Protein AF-A0A2A4FKV6-F1 (afdb_monomer_lite)

Radius of gyration: 25.45 Å; chains: 1; bounding box: 69×68×76 Å

Secondary structure (DSSP, 8-state):
-PPPPHHHHHHHHHHHHHHHHHHHHHHHHHHHHH--S-HHHHHHHHHHHHHHHHHHHHSHHHHHHHHHHHHHHH---HHHHHHHHHHHHHTT-HHHHHHHHHHHHHHT--THHHHHHHHHHHHH-SSSSPP----S-HHHHHHHHHHH--SHHHHHHHHHTS-TTS-HHHHHHHHHHHHHHT-GGGHHHHHHHTT-SSHHHHHHHHHHHHHH-HHHHHHHHHHS-TTT---HHHHHHHHHHS-TTTHHHHHHHHHHTT-HHHHHHHHHHT--TTHHHHHHHHTTSTTTHHHHHHHHHHHHTSPPTT-----TTTTTTTS-PPS----------S--S-S-----HHHHHHHHTTSHHHHHHHHHHHHHHSS-----TTSHHHHHHHHHH---------

Foldseek 3Di:
DDDDDPLRVLLVQLLVLLVVLLVLVVVLVVCVVLVPDFPVVNVVSVVSNLVSLLSCLVVLVSNVVSLVVCCVVVNDDLSSLLSLLLSCQQALPPVSLVVSLVSVVVVPDDLVSLLSSLLSSCSNHPDNDGRPDDDVDPLSVLLSLLSNDDALVSLQVSLVVDDLPDPLSNLLSNLQSCLVSLVLVCLVSLVVQCPDPDLSSVLSSLSSCCSNPLVVSLVVVVVDDVVSCPDCVSLLSSLCSDDLVCLVVVLVVCVVVVNNLSSLLSLQSNLRLVSLVVLVVQCPVPVCVVLSVLSNLLNLLDDDPPRDRPDVVVVCVVPDDDDDDDDDDDDDDPDDPDDPDDCDPVNSSVCNVSSSSSSVLSVLVCVCVVPVPDRPCPSPSNVVVVSVVDDPPDPPDD

Sequence (398 aa):
MGALSDADFDRGFCEEHLDELQYLVRMRERSMRVSDLVLAEFVRLDKRILGHLRGLTLRPGIAWRCLTERIERDGLSDELLFAAGVMALAGSDAERQVVFFSWFGASGSPRRLIRNVGRWVPYCRASGAAPDVEPADRALACVLRLSMIQTADEADALVASIPTHSPNDVLIAVANTIGEYGLERFKADMDDLADHADPEVKRAALGALLRLTPAAATERIWGLGWEDIQDHQVLFRAAVALHRAVVPEWVKRLEMGGKGSEALLFAAFSGVPSMSGYLREKMADASLSPVATLCHMAVAGQRTEGGTRVSVRDARADATDPPGFPSGKGTRAHEHVLDGGQLTPERALLILRDGFQLQRVIASYWLGHVLGHGVDIDMPAFAQIRALKRGPARRLTG

Structure (mmCIF, N/CA/C/O backbone):
data_AF-A0A2A4FKV6-F1
#
_entry.id   AF-A0A2A4FKV6-F1
#
loop_
_atom_site.group_PDB
_atom_site.id
_atom_site.type_symbol
_atom_site.label_atom_id
_atom_site.label_alt_id
_atom_site.label_comp_id
_atom_site.label_asym_id
_atom_site.label_entity_id
_atom_site.label_seq_id
_atom_site.pdbx_PDB_ins_code
_atom_site.Cartn_x
_atom_site.Cartn_y
_atom_site.Cartn_z
_atom_site.occupancy
_atom_site.B_iso_or_equiv
_atom_site.auth_seq_id
_atom_site.auth_comp_id
_atom_site.auth_asym_id
_atom_site.auth_atom_id
_atom_site.pdbx_PDB_model_num
ATOM 1 N N . MET A 1 1 ? 1.003 7.357 -47.015 1.00 55.25 1 MET A N 1
ATOM 2 C CA . MET A 1 1 ? 1.434 7.087 -45.628 1.00 55.25 1 MET A CA 1
ATOM 3 C C . MET A 1 1 ? 2.452 5.967 -45.707 1.00 55.25 1 MET A C 1
ATOM 5 O O . MET A 1 1 ? 2.083 4.897 -46.170 1.00 55.25 1 MET A O 1
ATOM 9 N N . GLY A 1 2 ? 3.728 6.235 -45.415 1.00 70.56 2 GLY A N 1
ATOM 10 C CA . GLY A 1 2 ? 4.729 5.166 -45.335 1.00 70.56 2 GLY A CA 1
ATOM 11 C C . GLY A 1 2 ? 4.419 4.283 -44.128 1.00 70.56 2 GLY A C 1
ATOM 12 O O . GLY A 1 2 ? 4.006 4.813 -43.098 1.00 70.56 2 GLY A O 1
ATOM 13 N N . ALA A 1 3 ? 4.543 2.963 -44.267 1.00 74.38 3 ALA A N 1
ATOM 14 C CA . ALA A 1 3 ? 4.433 2.063 -43.125 1.00 74.38 3 ALA A CA 1
ATOM 15 C C . ALA A 1 3 ? 5.535 2.419 -42.115 1.00 74.38 3 ALA A C 1
ATOM 17 O O . ALA A 1 3 ? 6.694 2.566 -42.507 1.00 74.38 3 ALA A O 1
ATOM 18 N N . LEU A 1 4 ? 5.164 2.608 -40.847 1.00 78.31 4 LEU A N 1
ATOM 19 C CA . LEU A 1 4 ? 6.135 2.730 -39.758 1.00 78.31 4 LEU A CA 1
ATOM 20 C C . LEU A 1 4 ? 6.977 1.453 -39.717 1.00 78.31 4 LEU A C 1
ATOM 22 O O . LEU A 1 4 ? 6.439 0.364 -39.925 1.00 78.31 4 LEU A O 1
ATOM 26 N N . SER A 1 5 ? 8.282 1.584 -39.473 1.00 89.75 5 SER A N 1
ATOM 27 C CA . SER A 1 5 ? 9.105 0.402 -39.236 1.00 89.75 5 SER A CA 1
ATOM 28 C C . SER A 1 5 ? 8.678 -0.264 -37.924 1.00 89.75 5 SER A C 1
ATOM 30 O O . SER A 1 5 ? 8.228 0.418 -36.999 1.00 89.75 5 SER A O 1
ATOM 32 N N . ASP A 1 6 ? 8.841 -1.584 -37.814 1.00 88.62 6 ASP A N 1
ATOM 33 C CA . ASP A 1 6 ? 8.521 -2.318 -36.580 1.00 88.62 6 ASP A CA 1
ATOM 34 C C . ASP A 1 6 ? 9.278 -1.743 -35.368 1.00 88.62 6 ASP A C 1
ATOM 36 O O . ASP A 1 6 ? 8.742 -1.660 -34.266 1.00 88.62 6 ASP A O 1
ATOM 40 N N . ALA A 1 7 ? 10.506 -1.257 -35.581 1.00 88.38 7 ALA A N 1
ATOM 41 C CA . ALA A 1 7 ? 11.306 -0.617 -34.540 1.00 88.38 7 ALA A CA 1
ATOM 42 C C . ALA A 1 7 ? 10.709 0.721 -34.067 1.00 88.38 7 ALA A C 1
ATOM 44 O O . ALA A 1 7 ? 10.706 0.992 -32.864 1.00 88.38 7 ALA A O 1
ATOM 45 N N . ASP A 1 8 ? 10.188 1.538 -34.987 1.00 90.06 8 ASP A N 1
ATOM 46 C CA . ASP A 1 8 ? 9.545 2.814 -34.648 1.00 90.06 8 ASP A CA 1
ATOM 47 C C . ASP A 1 8 ? 8.219 2.586 -33.921 1.00 90.06 8 ASP A C 1
ATOM 49 O O . ASP A 1 8 ? 7.916 3.282 -32.951 1.00 90.06 8 ASP A O 1
ATOM 53 N N . PHE A 1 9 ? 7.449 1.579 -34.348 1.00 92.56 9 PHE A N 1
ATOM 54 C CA . PHE A 1 9 ? 6.215 1.188 -33.671 1.00 92.56 9 PHE A CA 1
ATOM 55 C C . PHE A 1 9 ? 6.487 0.725 -32.239 1.00 92.56 9 PHE A C 1
ATOM 57 O O . PHE A 1 9 ? 5.844 1.189 -31.299 1.00 92.56 9 PHE A O 1
ATOM 64 N N . ASP A 1 10 ? 7.463 -0.163 -32.058 1.00 93.44 10 ASP A N 1
ATOM 65 C CA . ASP A 1 10 ? 7.800 -0.711 -30.750 1.00 93.44 10 ASP A CA 1
ATOM 66 C C . ASP A 1 10 ? 8.304 0.358 -29.781 1.00 93.44 10 ASP A C 1
ATOM 68 O O . ASP A 1 10 ? 7.972 0.328 -28.592 1.00 93.44 10 ASP A O 1
ATOM 72 N N . ARG A 1 11 ? 9.101 1.303 -30.288 1.00 95.69 11 ARG A N 1
ATOM 73 C CA . ARG A 1 11 ? 9.564 2.454 -29.517 1.00 95.69 11 ARG A CA 1
ATOM 74 C C . ARG A 1 11 ? 8.393 3.345 -29.111 1.00 95.69 11 ARG A C 1
ATOM 76 O O . ARG A 1 11 ? 8.243 3.605 -27.920 1.00 95.69 11 ARG A O 1
ATOM 83 N N . GLY A 1 12 ? 7.556 3.756 -30.067 1.00 94.88 12 GLY A N 1
ATOM 84 C CA . GLY A 1 12 ? 6.391 4.605 -29.801 1.00 94.88 12 GLY A CA 1
ATOM 85 C C . GLY A 1 12 ? 5.435 3.969 -28.791 1.00 94.88 12 GLY A C 1
ATOM 86 O O . GLY A 1 12 ? 5.032 4.612 -27.827 1.00 94.88 12 GLY A O 1
ATOM 87 N N . PHE A 1 13 ? 5.180 2.666 -28.926 1.00 95.81 13 PHE A N 1
ATOM 88 C CA . PHE A 1 13 ? 4.398 1.890 -27.965 1.00 95.81 13 PHE A CA 1
ATOM 89 C C . PHE A 1 13 ? 4.976 1.968 -26.541 1.00 95.81 13 PHE A C 1
ATOM 91 O O . PHE A 1 13 ? 4.250 2.225 -25.581 1.00 95.81 13 PHE A O 1
ATOM 98 N N . CYS A 1 14 ? 6.284 1.755 -26.374 1.00 97.38 14 CYS A N 1
ATOM 99 C CA . CYS A 1 14 ? 6.922 1.820 -25.058 1.00 97.38 14 CYS A CA 1
ATOM 100 C C . CYS A 1 14 ? 6.903 3.238 -24.465 1.00 97.38 14 CYS A C 1
ATOM 102 O O . CYS A 1 14 ? 6.682 3.390 -23.264 1.00 97.38 14 CYS A O 1
ATOM 104 N N . GLU A 1 15 ? 7.117 4.267 -25.287 1.00 96.31 15 GLU A N 1
ATOM 105 C CA . GLU A 1 15 ? 7.088 5.669 -24.858 1.00 96.31 15 GLU A CA 1
ATOM 106 C C . GLU A 1 15 ? 5.689 6.085 -24.379 1.00 96.31 15 GLU A C 1
ATOM 108 O O . GLU A 1 15 ? 5.567 6.597 -23.264 1.00 96.31 15 GLU A O 1
ATOM 113 N N . GLU A 1 16 ? 4.634 5.751 -25.132 1.00 95.81 16 GLU A N 1
ATOM 114 C CA . GLU A 1 16 ? 3.237 5.992 -24.735 1.00 95.81 16 GLU A CA 1
ATOM 115 C C . GLU A 1 16 ? 2.894 5.308 -23.404 1.00 95.81 16 GLU A C 1
ATOM 117 O O . GLU A 1 16 ? 2.267 5.895 -22.517 1.00 95.81 16 GLU A O 1
ATOM 122 N N . HIS A 1 17 ? 3.340 4.061 -23.227 1.00 96.69 17 HIS A N 1
ATOM 123 C CA . HIS A 1 17 ? 3.140 3.329 -21.982 1.00 96.69 17 HIS A CA 1
ATOM 124 C C . HIS A 1 17 ? 3.869 3.971 -20.795 1.00 96.69 17 HIS A C 1
ATOM 126 O O . HIS A 1 17 ? 3.311 4.008 -19.698 1.00 96.69 17 HIS A O 1
ATOM 132 N N . LEU A 1 18 ? 5.092 4.471 -20.989 1.00 96.62 18 LEU A N 1
ATOM 133 C CA . LEU A 1 18 ? 5.852 5.160 -19.942 1.00 96.62 18 LEU A CA 1
ATOM 134 C C . LEU A 1 18 ? 5.240 6.519 -19.578 1.00 96.62 18 LEU A C 1
ATOM 136 O O . LEU A 1 18 ? 5.250 6.875 -18.397 1.00 96.62 18 LEU A O 1
ATOM 140 N N . ASP A 1 19 ? 4.718 7.265 -20.555 1.00 94.62 19 ASP A N 1
ATOM 141 C CA . ASP A 1 19 ? 4.029 8.542 -20.334 1.00 94.62 19 ASP A CA 1
ATOM 142 C C . ASP A 1 19 ? 2.781 8.362 -19.473 1.00 94.62 19 ASP A C 1
ATOM 144 O O . ASP A 1 19 ? 2.644 8.982 -18.411 1.00 94.62 19 ASP A O 1
ATOM 148 N N . GLU A 1 20 ? 1.894 7.462 -19.895 1.00 95.88 20 GLU A N 1
ATOM 149 C CA . GLU A 1 20 ? 0.646 7.219 -19.180 1.00 95.88 20 GLU A CA 1
ATOM 150 C C . GLU A 1 20 ? 0.915 6.597 -17.804 1.00 95.88 20 GLU A C 1
ATOM 152 O O . GLU A 1 20 ? 0.299 6.989 -16.813 1.00 95.88 20 GLU A O 1
ATOM 157 N N . LEU A 1 21 ? 1.884 5.681 -17.689 1.00 94.88 21 LEU A N 1
ATOM 158 C CA . LEU A 1 21 ? 2.245 5.083 -16.404 1.00 94.88 21 LEU A CA 1
ATOM 159 C C . LEU A 1 21 ? 2.694 6.136 -15.383 1.00 94.88 21 LEU A C 1
ATOM 161 O O . LEU A 1 21 ? 2.232 6.099 -14.242 1.00 94.88 21 LEU A O 1
ATOM 165 N N . GLN A 1 22 ? 3.552 7.083 -15.772 1.00 94.25 22 GLN A N 1
ATOM 166 C CA . GLN A 1 22 ? 3.993 8.154 -14.871 1.00 94.25 22 GLN A CA 1
ATOM 167 C C . GLN A 1 22 ? 2.822 9.006 -14.390 1.00 94.25 22 GLN A C 1
ATOM 169 O O . GLN A 1 22 ? 2.706 9.282 -13.192 1.00 94.25 22 GLN A O 1
ATOM 174 N N . TYR A 1 23 ? 1.924 9.382 -15.304 1.00 92.56 23 TYR A N 1
ATOM 175 C CA . TYR A 1 23 ? 0.715 10.116 -14.953 1.00 92.56 23 TYR A CA 1
ATOM 176 C C . TYR A 1 23 ? -0.155 9.334 -13.958 1.00 92.56 23 TYR A C 1
ATOM 178 O O . TYR A 1 23 ? -0.545 9.875 -12.920 1.00 92.56 23 TYR A O 1
ATOM 186 N N . LEU A 1 24 ? -0.416 8.051 -14.226 1.00 91.81 24 LEU A N 1
ATOM 187 C CA . LEU A 1 24 ? -1.276 7.213 -13.390 1.00 91.81 24 LEU A CA 1
ATOM 188 C C . LEU A 1 24 ? -0.671 6.939 -12.009 1.00 91.81 24 LEU A C 1
ATOM 190 O O . LEU A 1 24 ? -1.399 6.977 -11.016 1.00 91.81 24 LEU A O 1
ATOM 194 N N . VAL A 1 25 ? 0.640 6.695 -11.915 1.00 91.12 25 VAL A N 1
ATOM 195 C CA . VAL A 1 25 ? 1.334 6.496 -10.630 1.00 91.12 25 VAL A CA 1
ATOM 196 C C . VAL A 1 25 ? 1.256 7.769 -9.792 1.00 91.12 25 VAL A C 1
ATOM 198 O O . VAL A 1 25 ? 0.829 7.715 -8.636 1.00 91.12 25 VAL A O 1
ATOM 201 N N . ARG A 1 26 ? 1.551 8.931 -10.385 1.00 89.50 26 ARG A N 1
ATOM 202 C CA . ARG A 1 26 ? 1.431 10.226 -9.706 1.00 89.50 26 ARG A CA 1
ATOM 203 C C . ARG A 1 26 ? 0.001 10.514 -9.261 1.00 89.50 26 ARG A C 1
ATOM 205 O O . ARG A 1 26 ? -0.214 10.955 -8.131 1.00 89.50 26 ARG A O 1
ATOM 212 N N . MET A 1 27 ? -0.979 10.256 -10.129 1.00 87.06 27 MET A N 1
ATOM 213 C CA . MET A 1 27 ? -2.400 10.401 -9.809 1.00 87.06 27 MET A CA 1
ATOM 214 C C . MET A 1 27 ? -2.764 9.509 -8.625 1.00 87.06 27 MET A C 1
ATOM 216 O O . MET A 1 27 ? -3.334 9.993 -7.654 1.00 87.06 27 MET A O 1
ATOM 220 N N . ARG A 1 28 ? -2.359 8.237 -8.649 1.00 85.94 28 ARG A N 1
ATOM 221 C CA . ARG A 1 28 ? -2.624 7.281 -7.573 1.00 85.94 28 ARG A CA 1
ATOM 222 C C . ARG A 1 28 ? -2.047 7.744 -6.244 1.00 85.94 28 ARG A C 1
ATOM 224 O O . ARG A 1 28 ? -2.754 7.731 -5.238 1.00 85.94 28 ARG A O 1
ATOM 231 N N . GLU A 1 29 ? -0.781 8.152 -6.221 1.00 83.19 29 GLU A N 1
ATOM 232 C CA . GLU A 1 29 ? -0.128 8.624 -4.999 1.00 83.19 29 GLU A CA 1
ATOM 233 C C . GLU A 1 29 ? -0.764 9.903 -4.463 1.00 83.19 29 GLU A C 1
ATOM 235 O O . GLU A 1 29 ? -1.016 10.012 -3.259 1.00 83.19 29 GLU A O 1
ATOM 240 N N . ARG A 1 30 ? -1.069 10.856 -5.350 1.00 79.62 30 ARG A N 1
ATOM 241 C CA . ARG A 1 30 ? -1.792 12.072 -4.982 1.00 79.62 30 ARG A CA 1
ATOM 242 C C . ARG A 1 30 ? -3.143 11.712 -4.381 1.00 79.62 30 ARG A C 1
ATOM 244 O O . ARG A 1 30 ? -3.425 12.158 -3.274 1.00 79.62 30 ARG A O 1
ATOM 251 N N . SER A 1 31 ? -3.924 10.860 -5.036 1.00 73.56 31 SER A N 1
ATOM 252 C CA . SER A 1 31 ? -5.248 10.429 -4.582 1.00 73.56 31 SER A CA 1
ATOM 253 C C . SER A 1 31 ? -5.219 9.650 -3.271 1.00 73.56 31 SER A C 1
ATOM 255 O O . SER A 1 31 ? -6.142 9.752 -2.459 1.00 73.56 31 SER A O 1
ATOM 257 N N . MET A 1 32 ? -4.146 8.906 -2.989 1.00 66.75 32 MET A N 1
ATOM 258 C CA . MET A 1 32 ? -3.949 8.304 -1.668 1.00 66.75 32 MET A CA 1
ATOM 259 C C . MET A 1 32 ? -3.807 9.367 -0.570 1.00 66.75 32 MET A C 1
ATOM 261 O O . MET A 1 32 ? -4.310 9.150 0.530 1.00 66.75 32 MET A O 1
ATOM 265 N N . ARG A 1 33 ? -3.186 10.518 -0.866 1.00 64.06 33 ARG A N 1
ATOM 266 C CA . ARG A 1 33 ? -3.001 11.629 0.086 1.00 64.06 33 ARG A CA 1
ATOM 267 C C . ARG A 1 33 ? -4.232 12.533 0.183 1.00 64.06 33 ARG A C 1
ATOM 269 O O . ARG A 1 33 ? -4.741 12.759 1.274 1.00 64.06 33 ARG A O 1
ATOM 276 N N . VAL A 1 34 ? -4.721 13.036 -0.952 1.00 57.25 34 VAL A N 1
ATOM 277 C CA . VAL A 1 34 ? -5.826 14.016 -1.014 1.00 57.25 34 VAL A CA 1
ATOM 278 C C . VAL A 1 34 ? -7.202 13.373 -0.971 1.00 57.25 34 VAL A C 1
ATOM 280 O O . VAL A 1 34 ? -8.197 14.062 -0.785 1.00 57.25 34 VAL A O 1
ATOM 283 N N . SER A 1 35 ? -7.249 12.047 -1.070 1.00 58.53 35 SER A N 1
ATOM 284 C CA . SER A 1 35 ? -8.447 11.263 -0.827 1.00 58.53 35 SER A CA 1
ATOM 285 C C . SER A 1 35 ? -9.572 11.422 -1.836 1.00 58.53 35 SER A C 1
ATOM 287 O O 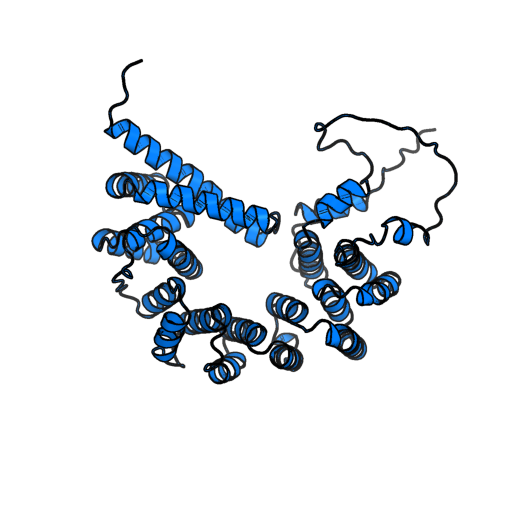. SER A 1 35 ? -10.675 11.030 -1.510 1.00 58.53 35 SER A O 1
ATOM 289 N N . ASP A 1 36 ? -9.323 11.914 -3.046 1.00 61.09 36 ASP A N 1
ATOM 290 C CA . ASP A 1 36 ? -10.345 12.274 -4.043 1.00 61.09 36 ASP A CA 1
ATOM 291 C C . ASP A 1 36 ? -10.952 11.096 -4.829 1.00 61.09 36 ASP A C 1
ATOM 293 O O . ASP A 1 36 ? -11.984 11.278 -5.468 1.00 61.09 36 ASP A O 1
ATOM 297 N N . LEU A 1 37 ? -10.373 9.890 -4.736 1.00 58.41 37 LEU A N 1
ATOM 298 C CA . LEU A 1 37 ? -10.885 8.684 -5.403 1.00 58.41 37 LEU A CA 1
ATOM 299 C C . LEU A 1 37 ? -11.606 7.717 -4.458 1.00 58.41 37 LEU A C 1
ATOM 301 O O . LEU A 1 37 ? -11.204 7.503 -3.309 1.00 58.41 37 LEU A O 1
ATOM 305 N N . VAL A 1 38 ? -12.664 7.085 -4.962 1.00 65.94 38 VAL A N 1
ATOM 306 C CA . VAL A 1 38 ? -13.373 5.987 -4.283 1.00 65.94 38 VAL A CA 1
ATOM 307 C C . VAL A 1 38 ? -12.683 4.644 -4.548 1.00 65.94 38 VAL A C 1
ATOM 309 O O . VAL A 1 38 ? -11.890 4.513 -5.480 1.00 65.94 38 VAL A O 1
ATOM 312 N N . LEU A 1 39 ? -12.975 3.601 -3.758 1.00 62.91 39 LEU A N 1
ATOM 313 C CA . LEU A 1 39 ? -12.299 2.297 -3.898 1.00 62.91 39 LEU A CA 1
ATOM 314 C C . LEU A 1 39 ? -12.412 1.721 -5.320 1.00 62.91 39 LEU A C 1
ATOM 316 O O . LEU A 1 39 ? -11.432 1.218 -5.862 1.00 62.91 39 LEU A O 1
ATOM 320 N N . ALA A 1 40 ? -13.584 1.829 -5.951 1.00 58.53 40 ALA A N 1
ATOM 321 C CA . ALA A 1 40 ? -13.782 1.360 -7.321 1.00 58.53 40 ALA A CA 1
ATOM 322 C C . ALA A 1 40 ? -12.892 2.103 -8.336 1.00 58.53 40 ALA A C 1
ATOM 324 O O . ALA A 1 40 ? -12.442 1.507 -9.314 1.00 58.53 40 ALA A O 1
ATOM 325 N N . GLU A 1 41 ? -12.613 3.386 -8.104 1.00 74.25 41 GLU A N 1
ATOM 326 C CA . GLU A 1 41 ? -11.714 4.185 -8.937 1.00 74.25 41 GLU A CA 1
ATOM 327 C C . GLU A 1 41 ? -10.255 3.814 -8.695 1.00 74.25 41 GLU A C 1
ATOM 329 O O . GLU A 1 41 ? -9.528 3.647 -9.668 1.00 74.25 41 GLU A O 1
ATOM 334 N N . PHE A 1 42 ? -9.849 3.561 -7.445 1.00 76.75 42 PHE A N 1
ATOM 335 C CA . PHE A 1 42 ? -8.532 2.982 -7.158 1.00 76.75 42 PHE A CA 1
ATOM 336 C C . PHE A 1 42 ? -8.346 1.628 -7.838 1.00 76.75 42 PHE A C 1
ATOM 338 O O . PHE A 1 42 ? -7.309 1.392 -8.440 1.00 76.75 42 PHE A O 1
ATOM 345 N N . VAL A 1 43 ? -9.357 0.756 -7.827 1.00 72.44 43 VAL A N 1
ATOM 346 C CA . VAL A 1 43 ? -9.289 -0.536 -8.529 1.00 72.44 43 VAL A CA 1
ATOM 347 C C . VAL A 1 43 ? -9.156 -0.341 -10.044 1.00 72.44 43 VAL A C 1
ATOM 349 O O . VAL A 1 43 ? -8.402 -1.067 -10.691 1.00 72.44 43 VAL A O 1
ATOM 352 N N . ARG A 1 44 ? -9.869 0.625 -10.640 1.00 75.62 44 ARG A N 1
ATOM 353 C CA . ARG A 1 44 ? -9.724 0.949 -12.072 1.00 75.62 44 ARG A CA 1
ATOM 354 C C . ARG A 1 44 ? -8.341 1.513 -12.383 1.00 75.62 44 ARG A C 1
ATOM 356 O O . ARG A 1 44 ? -7.739 1.098 -13.369 1.00 75.62 44 ARG A O 1
ATOM 363 N N . LEU A 1 45 ? -7.847 2.422 -11.548 1.00 83.19 45 LEU A N 1
ATOM 364 C CA . LEU A 1 45 ? -6.520 3.012 -11.666 1.00 83.19 45 LEU A CA 1
ATOM 365 C C . LEU A 1 45 ? -5.437 1.935 -11.556 1.00 83.19 45 LEU A C 1
ATOM 367 O O . LEU A 1 45 ? -4.573 1.855 -12.424 1.00 83.19 45 LEU A O 1
ATOM 371 N N . ASP A 1 46 ? -5.559 1.035 -10.580 1.00 86.00 46 ASP A N 1
ATOM 372 C CA . ASP A 1 46 ? -4.625 -0.068 -10.373 1.00 86.00 46 ASP A CA 1
ATOM 373 C C . ASP A 1 46 ? -4.619 -1.032 -11.569 1.00 86.00 46 ASP A C 1
ATOM 375 O O . ASP A 1 46 ? -3.560 -1.443 -12.039 1.00 86.00 46 ASP A O 1
ATOM 379 N N . LYS A 1 47 ? -5.790 -1.341 -12.139 1.00 82.81 47 LYS A N 1
ATOM 380 C CA . LYS A 1 47 ? -5.886 -2.150 -13.366 1.00 82.81 47 LYS A CA 1
ATOM 381 C C . LYS A 1 47 ? -5.226 -1.477 -14.571 1.00 82.81 47 LYS A C 1
ATOM 383 O O . LYS A 1 47 ? -4.598 -2.171 -15.367 1.00 82.81 47 LYS A O 1
ATOM 388 N N . ARG A 1 48 ? -5.356 -0.153 -14.717 1.00 93.19 48 ARG A N 1
ATOM 389 C CA . ARG A 1 48 ? -4.696 0.597 -15.800 1.00 93.19 48 ARG A CA 1
ATOM 390 C C . ARG A 1 48 ? -3.181 0.602 -15.619 1.00 93.19 48 ARG A C 1
ATOM 392 O O . ARG A 1 48 ? -2.478 0.258 -16.562 1.00 93.19 48 ARG A O 1
ATOM 399 N N . ILE A 1 49 ? -2.694 0.886 -14.409 1.00 92.00 49 ILE A N 1
ATOM 400 C CA . ILE A 1 49 ? -1.265 0.795 -14.068 1.00 92.00 49 ILE A CA 1
ATOM 401 C C . ILE A 1 49 ? -0.731 -0.601 -14.397 1.00 92.00 49 ILE A C 1
ATOM 403 O O . ILE A 1 49 ? 0.279 -0.716 -15.088 1.00 92.00 49 ILE A O 1
ATOM 407 N N . LEU A 1 50 ? -1.445 -1.662 -13.996 1.00 89.62 50 LEU A N 1
ATOM 408 C CA . LEU A 1 50 ? -1.059 -3.036 -14.323 1.00 89.62 50 LEU A CA 1
ATOM 409 C C . LEU A 1 50 ? -0.975 -3.269 -15.834 1.00 89.62 50 LEU A C 1
ATOM 411 O O . LEU A 1 50 ? -0.035 -3.900 -16.307 1.00 89.62 50 LEU A O 1
ATOM 415 N N . GLY A 1 51 ? -1.967 -2.784 -16.585 1.00 90.69 51 GLY A N 1
ATOM 416 C CA . GLY A 1 51 ? -1.996 -2.888 -18.041 1.00 90.69 51 GLY A CA 1
ATOM 417 C C . GLY A 1 51 ? -0.782 -2.222 -18.684 1.00 90.69 51 GLY A C 1
ATOM 418 O O . GLY A 1 51 ? -0.151 -2.822 -19.553 1.00 90.69 51 GLY A O 1
ATOM 419 N N . HIS A 1 52 ? -0.401 -1.033 -18.208 1.00 96.50 52 HIS A N 1
ATOM 420 C CA . HIS A 1 52 ? 0.768 -0.339 -18.734 1.00 96.50 52 HIS A CA 1
ATOM 421 C C . HIS A 1 52 ? 2.079 -1.033 -18.373 1.00 96.50 52 HIS A C 1
ATOM 423 O O . HIS A 1 52 ? 2.898 -1.236 -19.267 1.00 96.50 52 HIS A O 1
ATOM 429 N N . LEU A 1 53 ? 2.237 -1.474 -17.121 1.00 94.12 53 LEU A N 1
ATOM 430 C CA . LEU A 1 53 ? 3.397 -2.254 -16.685 1.00 94.12 53 LEU A CA 1
ATOM 431 C C . LEU A 1 53 ? 3.547 -3.542 -17.503 1.00 94.12 53 LEU A C 1
ATOM 433 O O . LEU A 1 53 ? 4.630 -3.818 -18.009 1.00 94.12 53 LEU A O 1
ATOM 437 N N . ARG A 1 54 ? 2.458 -4.294 -17.706 1.00 91.75 54 ARG A N 1
ATOM 438 C CA . ARG A 1 54 ? 2.461 -5.499 -18.551 1.00 91.75 54 ARG A CA 1
ATOM 439 C C . ARG A 1 54 ? 2.789 -5.190 -20.006 1.00 91.75 54 ARG A C 1
ATOM 441 O O . ARG A 1 54 ? 3.517 -5.949 -20.628 1.00 91.75 54 ARG A O 1
ATOM 448 N N . GLY A 1 55 ? 2.294 -4.077 -20.547 1.00 92.81 55 GLY A N 1
ATOM 449 C CA . GLY A 1 55 ? 2.677 -3.624 -21.885 1.00 92.81 55 GLY A CA 1
ATOM 450 C C . GLY A 1 55 ? 4.190 -3.443 -22.013 1.00 92.81 55 GLY A C 1
ATOM 451 O O . GLY A 1 55 ? 4.794 -3.973 -22.941 1.00 92.81 55 GLY A O 1
ATOM 452 N N . LEU A 1 56 ? 4.826 -2.797 -21.030 1.00 94.69 56 LEU A N 1
ATOM 453 C CA . LEU A 1 56 ? 6.284 -2.638 -20.998 1.00 94.69 56 LEU A CA 1
ATOM 454 C C . LEU A 1 56 ? 7.017 -3.985 -20.884 1.00 94.69 56 LEU A C 1
ATOM 456 O O . LEU A 1 56 ? 8.057 -4.170 -21.521 1.00 94.69 56 LEU A O 1
ATOM 460 N N . THR A 1 57 ? 6.476 -4.953 -20.132 1.00 89.94 57 THR A N 1
ATOM 461 C CA . THR A 1 57 ? 7.096 -6.284 -20.009 1.00 89.94 57 THR A CA 1
ATOM 462 C C . THR A 1 57 ? 6.961 -7.159 -21.259 1.00 89.94 57 THR A C 1
ATOM 464 O O . THR A 1 57 ? 7.722 -8.116 -21.385 1.00 89.94 57 THR A O 1
ATOM 467 N N . LEU A 1 58 ? 6.090 -6.820 -22.222 1.00 90.06 58 LEU A N 1
ATOM 468 C CA . LEU A 1 58 ? 6.039 -7.489 -23.534 1.00 90.06 58 LEU A CA 1
ATOM 469 C C . LEU A 1 58 ? 7.240 -7.142 -24.426 1.00 90.06 58 LEU A C 1
ATOM 471 O O . LEU A 1 58 ? 7.585 -7.913 -25.319 1.00 90.06 58 LEU A O 1
ATOM 475 N N . ARG A 1 59 ? 7.881 -5.987 -24.199 1.00 93.50 59 ARG A N 1
ATOM 476 C CA . ARG A 1 59 ? 9.004 -5.480 -25.010 1.00 93.50 59 ARG A CA 1
ATOM 477 C C . ARG A 1 59 ? 10.175 -5.044 -24.127 1.00 93.50 59 ARG A C 1
ATOM 479 O O . ARG A 1 59 ? 10.644 -3.908 -24.233 1.00 93.50 59 ARG A O 1
ATOM 486 N N . PRO A 1 60 ? 10.688 -5.929 -23.259 1.00 93.19 60 PRO A N 1
ATOM 487 C CA . PRO A 1 60 ? 11.498 -5.530 -22.114 1.00 93.19 60 PRO A CA 1
ATOM 488 C C . PRO A 1 60 ? 12.795 -4.806 -22.510 1.00 93.19 60 PRO A C 1
ATOM 490 O O . PRO A 1 60 ? 13.174 -3.839 -21.859 1.00 93.19 60 PRO A O 1
ATOM 493 N N . GLY A 1 61 ? 13.451 -5.206 -23.608 1.00 95.31 61 GLY A N 1
ATOM 494 C CA . GLY A 1 61 ? 14.676 -4.547 -24.085 1.00 95.31 61 GLY A CA 1
ATOM 495 C C . GLY A 1 61 ? 14.457 -3.170 -24.725 1.00 95.31 61 GLY A C 1
ATOM 496 O O . GLY A 1 61 ? 15.330 -2.308 -24.644 1.00 95.31 61 GLY A O 1
ATOM 497 N N . ILE A 1 62 ? 13.305 -2.940 -25.360 1.00 97.00 62 ILE A N 1
ATOM 498 C CA . ILE A 1 62 ? 12.965 -1.635 -25.952 1.00 97.00 62 ILE A CA 1
ATOM 499 C C . ILE A 1 62 ? 12.482 -0.699 -24.850 1.00 97.00 62 ILE A C 1
ATOM 501 O O . ILE A 1 62 ? 13.011 0.398 -24.713 1.00 97.00 62 ILE A O 1
ATOM 505 N N . ALA A 1 63 ? 11.566 -1.173 -24.004 1.00 96.81 63 ALA A N 1
ATOM 506 C CA . ALA A 1 63 ? 11.063 -0.422 -22.865 1.00 96.81 63 ALA A CA 1
ATOM 507 C C . ALA A 1 63 ? 12.192 0.004 -21.909 1.00 96.81 63 ALA A C 1
ATOM 509 O O . ALA A 1 63 ? 12.197 1.147 -21.459 1.00 96.81 63 ALA A O 1
ATOM 510 N N . TRP A 1 64 ? 13.182 -0.864 -21.648 1.00 97.75 64 TRP A N 1
ATOM 511 C CA . TRP A 1 64 ? 14.324 -0.514 -20.797 1.00 97.75 64 TRP A CA 1
ATOM 512 C C . TRP A 1 64 ? 15.191 0.584 -21.418 1.00 97.75 64 TRP A C 1
ATOM 514 O O . TRP A 1 64 ? 15.588 1.507 -20.718 1.00 97.75 64 TRP A O 1
ATOM 524 N N . ARG A 1 65 ? 15.440 0.538 -22.735 1.00 97.75 65 ARG A N 1
ATOM 525 C CA . ARG A 1 65 ? 16.158 1.618 -23.433 1.00 97.75 65 ARG A CA 1
ATOM 526 C C . ARG A 1 65 ? 15.401 2.941 -23.367 1.00 97.75 65 ARG A C 1
ATOM 528 O O . ARG A 1 65 ? 15.992 3.933 -22.962 1.00 97.75 65 ARG A O 1
ATOM 535 N N . CYS A 1 66 ? 14.102 2.943 -23.676 1.00 97.88 66 CYS A N 1
ATOM 536 C CA . CYS A 1 66 ? 13.262 4.141 -23.576 1.00 97.88 66 CYS A CA 1
ATOM 537 C C . CYS A 1 66 ? 13.276 4.734 -22.158 1.00 97.88 66 CYS A C 1
ATOM 539 O O . CYS A 1 66 ? 13.345 5.949 -21.992 1.00 97.88 66 CYS A O 1
ATOM 541 N N . LEU A 1 67 ? 13.226 3.880 -21.132 1.00 97.38 67 LEU A N 1
ATOM 542 C CA . LEU A 1 67 ? 13.300 4.289 -19.734 1.00 97.38 67 LEU A CA 1
ATOM 543 C C . LEU A 1 67 ? 14.657 4.932 -19.399 1.00 97.38 67 LEU A C 1
ATOM 545 O O . LEU A 1 67 ? 14.677 6.019 -18.827 1.00 97.38 67 LEU A O 1
ATOM 549 N N . THR A 1 68 ? 15.771 4.295 -19.770 1.00 97.50 68 THR A N 1
ATOM 550 C CA . THR A 1 68 ? 17.125 4.825 -19.536 1.00 97.50 68 THR A CA 1
ATOM 551 C C . THR A 1 68 ? 17.334 6.156 -20.251 1.00 97.50 68 THR A C 1
ATOM 553 O O . THR A 1 68 ? 17.706 7.128 -19.600 1.00 97.50 68 THR A O 1
ATOM 556 N N . GLU A 1 69 ? 17.009 6.238 -21.547 1.00 97.25 69 GLU A N 1
ATOM 557 C CA . GLU A 1 69 ? 17.102 7.478 -22.336 1.00 97.25 69 GLU A CA 1
ATOM 558 C C . GLU A 1 69 ? 16.294 8.611 -21.686 1.00 97.25 69 GLU A C 1
ATOM 560 O O . GLU A 1 69 ? 16.715 9.768 -21.656 1.00 97.25 69 GLU A O 1
ATOM 565 N N . ARG A 1 70 ? 15.127 8.282 -21.121 1.00 96.50 70 ARG A N 1
ATOM 566 C CA . ARG A 1 70 ? 14.282 9.253 -20.432 1.00 96.50 70 ARG A CA 1
ATOM 567 C C . ARG A 1 70 ? 14.861 9.708 -19.097 1.00 96.50 70 ARG A C 1
ATOM 569 O O . ARG A 1 70 ? 14.808 10.897 -18.815 1.00 96.50 70 ARG A O 1
ATOM 576 N N . ILE A 1 71 ? 15.418 8.800 -18.298 1.00 95.19 71 ILE A N 1
ATOM 577 C CA . ILE A 1 71 ? 16.095 9.145 -17.038 1.00 95.19 71 ILE A CA 1
ATOM 578 C C . ILE A 1 71 ? 17.325 10.020 -17.313 1.00 95.19 71 ILE A C 1
ATOM 580 O O . ILE A 1 71 ? 17.559 10.987 -16.594 1.00 95.19 71 ILE A O 1
ATOM 584 N N . GLU A 1 72 ? 18.088 9.721 -18.365 1.00 95.06 72 GLU A N 1
ATOM 585 C CA . GLU A 1 72 ? 19.242 10.525 -18.783 1.00 95.06 72 GLU A CA 1
ATOM 586 C C . GLU A 1 72 ? 18.834 11.932 -19.241 1.00 95.06 72 GLU A C 1
ATOM 588 O O . GLU A 1 72 ? 19.522 12.905 -18.934 1.00 95.06 72 GLU A O 1
ATOM 593 N N . ARG A 1 73 ? 17.705 12.050 -19.951 1.00 96.19 73 ARG A N 1
ATOM 594 C CA . ARG A 1 73 ? 17.197 13.326 -20.473 1.00 96.19 73 ARG A CA 1
ATOM 595 C C . ARG A 1 73 ? 16.502 14.185 -19.415 1.00 96.19 73 ARG A C 1
ATOM 597 O O . ARG A 1 73 ? 16.774 15.379 -19.329 1.00 96.19 73 ARG A O 1
ATOM 604 N N . ASP A 1 74 ? 15.581 13.594 -18.658 1.00 93.88 74 ASP A N 1
ATOM 605 C CA . ASP A 1 74 ? 14.635 14.309 -17.790 1.00 93.88 74 ASP A CA 1
ATOM 606 C C . ASP A 1 74 ? 15.032 14.243 -16.302 1.00 93.88 74 ASP A C 1
ATOM 608 O O . ASP A 1 74 ? 14.463 14.951 -15.470 1.00 93.88 74 ASP A O 1
ATOM 612 N N . GLY A 1 75 ? 16.015 13.407 -15.960 1.00 93.69 75 GLY A N 1
ATOM 613 C CA . GLY A 1 75 ? 16.388 13.089 -14.587 1.00 93.69 75 GLY A CA 1
ATOM 614 C C . GLY A 1 75 ? 15.569 11.941 -13.990 1.00 93.69 75 GLY A C 1
ATOM 615 O O . GLY A 1 75 ? 14.567 11.476 -14.537 1.00 93.69 75 GLY A O 1
ATOM 616 N N . LEU A 1 76 ? 16.015 11.463 -12.828 1.00 93.75 76 LEU A N 1
ATOM 617 C CA . LEU A 1 76 ? 15.369 10.366 -12.113 1.00 93.75 76 LEU A CA 1
ATOM 618 C C . LEU A 1 76 ? 14.188 10.881 -11.274 1.00 93.75 76 LEU A C 1
ATOM 620 O O . LEU A 1 76 ? 14.375 11.700 -10.375 1.00 93.75 76 LEU A O 1
ATOM 624 N N . SER A 1 77 ? 12.984 10.368 -11.540 1.00 92.56 77 SER A N 1
ATOM 625 C CA . SER A 1 77 ? 11.779 10.608 -10.731 1.00 92.56 77 SER A CA 1
ATOM 626 C C . SER A 1 77 ? 11.326 9.336 -10.004 1.00 92.56 77 SER A C 1
ATOM 628 O O . SER A 1 77 ? 11.659 8.227 -10.431 1.00 92.56 77 SER A O 1
ATOM 630 N N . ASP A 1 78 ? 10.528 9.474 -8.937 1.00 92.25 78 ASP A N 1
ATOM 631 C CA . ASP A 1 78 ? 9.960 8.331 -8.199 1.00 92.25 78 ASP A CA 1
ATOM 632 C C . ASP A 1 78 ? 9.115 7.425 -9.120 1.00 92.25 78 ASP A C 1
ATOM 634 O O . ASP A 1 78 ? 9.149 6.202 -8.987 1.00 92.25 78 ASP A O 1
ATOM 638 N N . GLU A 1 79 ? 8.382 7.993 -10.086 1.00 93.75 79 GLU A N 1
ATOM 639 C CA . GLU A 1 79 ? 7.543 7.226 -11.016 1.00 93.75 79 GLU A CA 1
ATOM 640 C C . GLU A 1 79 ? 8.365 6.463 -12.067 1.00 93.75 79 GLU A C 1
ATOM 642 O O . GLU A 1 79 ? 8.035 5.323 -12.406 1.00 93.75 79 GLU A O 1
ATOM 647 N N . LEU A 1 80 ? 9.456 7.060 -12.559 1.00 94.88 80 LEU A N 1
ATOM 648 C CA . LEU A 1 80 ? 10.404 6.379 -13.444 1.00 94.88 80 LEU A CA 1
ATOM 649 C C . LEU A 1 80 ? 11.154 5.276 -12.699 1.00 94.88 80 LEU A C 1
ATOM 651 O O . LEU A 1 80 ? 11.283 4.166 -13.211 1.00 94.88 80 LEU A O 1
ATOM 655 N N . LEU A 1 81 ? 11.585 5.545 -11.466 1.00 95.38 81 LEU A N 1
ATOM 656 C CA . LEU A 1 81 ? 12.248 4.564 -10.614 1.00 95.38 81 LEU A CA 1
ATOM 657 C C . LEU A 1 81 ? 11.301 3.414 -10.227 1.00 95.38 81 LEU A C 1
ATOM 659 O O . LEU A 1 81 ? 11.719 2.257 -10.185 1.00 95.38 81 LEU A O 1
ATOM 663 N N . PHE A 1 82 ? 10.011 3.699 -10.020 1.00 95.44 82 PHE A N 1
ATOM 664 C CA . PHE A 1 82 ? 8.970 2.683 -9.861 1.00 95.44 82 PHE A CA 1
ATOM 665 C C . PHE A 1 82 ? 8.885 1.759 -11.085 1.00 95.44 82 PHE A C 1
ATOM 667 O O . PHE A 1 82 ? 8.953 0.536 -10.940 1.00 95.44 82 PHE A O 1
ATOM 674 N N . ALA A 1 83 ? 8.763 2.332 -12.288 1.00 96.12 83 ALA A N 1
ATOM 675 C CA . ALA A 1 83 ? 8.697 1.565 -13.532 1.00 96.12 83 ALA A CA 1
ATOM 676 C C . ALA A 1 83 ? 9.970 0.727 -13.745 1.00 96.12 83 ALA A C 1
ATOM 678 O O . ALA A 1 83 ? 9.876 -0.468 -14.034 1.00 96.12 83 ALA A O 1
ATOM 679 N N . ALA A 1 84 ? 11.144 1.326 -13.508 1.00 96.00 84 ALA A N 1
ATOM 680 C CA . ALA A 1 84 ? 12.446 0.664 -13.549 1.00 96.00 84 ALA A CA 1
ATOM 681 C C . ALA A 1 84 ? 12.481 -0.573 -12.646 1.00 96.00 84 ALA A C 1
ATOM 683 O O . ALA A 1 84 ? 12.835 -1.664 -13.092 1.00 96.00 84 ALA A O 1
ATOM 684 N N . GLY A 1 85 ? 12.067 -0.409 -11.387 1.00 94.69 85 GLY A N 1
ATOM 685 C CA . GLY A 1 85 ? 12.078 -1.476 -10.395 1.00 94.69 85 GLY A CA 1
ATOM 686 C C . GLY A 1 85 ? 11.181 -2.640 -10.787 1.00 94.69 85 GLY A C 1
ATOM 687 O O . GLY A 1 85 ? 11.615 -3.791 -10.745 1.00 94.69 85 GLY A O 1
ATOM 688 N N . VAL A 1 86 ? 9.951 -2.359 -11.231 1.00 94.62 86 VAL A N 1
ATOM 689 C CA . VAL A 1 86 ? 9.035 -3.421 -11.671 1.00 94.62 86 VAL A CA 1
ATOM 690 C C . VAL A 1 86 ? 9.607 -4.154 -12.881 1.00 94.62 86 VAL A C 1
ATOM 692 O O . VAL A 1 86 ? 9.601 -5.381 -12.895 1.00 94.62 86 VAL A O 1
ATOM 695 N N . MET A 1 87 ? 10.145 -3.438 -13.870 1.00 93.81 87 MET A N 1
ATOM 696 C CA . MET A 1 87 ? 10.716 -4.055 -15.069 1.00 93.81 87 MET A CA 1
ATOM 697 C C . MET A 1 87 ? 11.952 -4.911 -14.776 1.00 93.81 87 MET A C 1
ATOM 699 O O . MET A 1 87 ? 12.047 -6.034 -15.274 1.00 93.81 87 MET A O 1
ATOM 703 N N . ALA A 1 88 ? 12.884 -4.400 -13.969 1.00 93.19 88 ALA A N 1
ATOM 704 C CA . ALA A 1 88 ? 14.108 -5.109 -13.611 1.00 93.19 88 ALA A CA 1
ATOM 705 C C . ALA A 1 88 ? 13.804 -6.407 -12.845 1.00 93.19 88 ALA A C 1
ATOM 707 O O . ALA A 1 88 ? 14.358 -7.465 -13.147 1.00 93.19 88 ALA A O 1
ATOM 708 N N . LEU A 1 89 ? 12.874 -6.342 -11.887 1.00 92.06 89 LEU A N 1
ATOM 709 C CA . LEU A 1 89 ? 12.559 -7.456 -10.992 1.00 92.06 89 LEU A CA 1
ATOM 710 C C . LEU A 1 89 ? 11.555 -8.454 -11.587 1.00 92.06 89 LEU A C 1
ATOM 712 O O . LEU A 1 89 ? 11.654 -9.651 -11.323 1.00 92.06 89 LEU A O 1
ATOM 716 N N . ALA A 1 90 ? 10.590 -8.004 -12.395 1.00 90.81 90 ALA A N 1
ATOM 717 C CA . ALA A 1 90 ? 9.629 -8.903 -13.043 1.00 90.81 90 ALA A CA 1
ATOM 718 C C . ALA A 1 90 ? 10.250 -9.692 -14.206 1.00 90.81 90 ALA A C 1
ATOM 720 O O . ALA A 1 90 ? 9.791 -10.796 -14.499 1.00 90.81 90 ALA A O 1
ATOM 721 N N . GLY A 1 91 ? 11.282 -9.139 -14.854 1.00 85.69 91 GLY A N 1
ATOM 722 C CA . GLY A 1 91 ? 12.029 -9.802 -15.925 1.00 85.69 91 GLY A CA 1
ATOM 723 C C . GLY A 1 91 ? 13.150 -10.731 -15.449 1.00 85.69 91 GLY A C 1
ATOM 724 O O . GLY A 1 91 ? 13.713 -11.437 -16.279 1.00 85.69 91 GLY A O 1
ATOM 725 N N . SER A 1 92 ? 13.483 -10.726 -14.151 1.00 84.50 92 SER A N 1
ATOM 726 C CA . SER A 1 92 ? 14.628 -11.457 -13.581 1.00 84.50 92 SER A CA 1
ATOM 727 C C . SER A 1 92 ? 15.959 -11.183 -14.307 1.00 84.50 92 SER A C 1
ATOM 729 O O . SER A 1 92 ? 16.801 -12.066 -14.431 1.00 84.50 92 SER A O 1
ATOM 731 N N . ASP A 1 93 ? 16.150 -9.953 -14.791 1.00 88.38 93 ASP A N 1
ATOM 732 C CA . ASP A 1 93 ? 17.351 -9.534 -15.521 1.00 88.38 93 ASP A CA 1
ATOM 733 C C . ASP A 1 93 ? 18.371 -8.953 -14.532 1.00 88.38 93 ASP A C 1
ATOM 735 O O . ASP A 1 93 ? 18.176 -7.857 -13.999 1.00 88.38 93 ASP A O 1
ATOM 739 N N . ALA A 1 94 ? 19.434 -9.710 -14.247 1.00 89.56 94 ALA A N 1
ATOM 740 C CA . ALA A 1 94 ? 20.422 -9.355 -13.229 1.00 89.56 94 ALA A CA 1
ATOM 741 C C . ALA A 1 94 ? 21.129 -8.019 -13.523 1.00 89.56 94 ALA A C 1
ATOM 743 O O . ALA A 1 94 ? 21.350 -7.230 -12.605 1.00 89.56 94 ALA A O 1
ATOM 744 N N . GLU A 1 95 ? 21.427 -7.719 -14.790 1.00 92.12 95 GLU A N 1
ATOM 745 C CA . GLU A 1 95 ? 22.082 -6.462 -15.167 1.00 92.12 95 GLU A CA 1
ATOM 746 C C . GLU A 1 95 ? 21.159 -5.271 -14.896 1.00 92.12 95 GLU A C 1
ATOM 748 O O . GLU A 1 95 ? 21.566 -4.276 -14.288 1.00 92.12 95 GLU A O 1
ATOM 753 N N . ARG A 1 96 ? 19.878 -5.392 -15.261 1.00 94.06 96 ARG A N 1
ATOM 754 C CA . ARG A 1 96 ? 18.882 -4.347 -14.977 1.00 94.06 96 ARG A CA 1
ATOM 755 C C . ARG A 1 96 ? 18.633 -4.167 -13.490 1.00 94.06 96 ARG A C 1
ATOM 757 O O . ARG A 1 96 ? 18.407 -3.041 -13.054 1.00 94.06 96 ARG A O 1
ATOM 764 N N . GLN A 1 97 ? 18.680 -5.242 -12.705 1.00 92.69 97 GLN A N 1
ATOM 765 C CA . GLN A 1 97 ? 18.558 -5.153 -11.251 1.00 92.69 97 GLN A CA 1
ATOM 766 C C . GLN A 1 97 ? 19.715 -4.361 -10.640 1.00 92.69 97 GLN A C 1
ATOM 768 O O . GLN A 1 97 ? 19.465 -3.474 -9.825 1.00 92.69 97 GLN A O 1
ATOM 773 N N . VAL A 1 98 ? 20.958 -4.609 -11.071 1.00 91.88 98 VAL A N 1
ATOM 774 C CA . VAL A 1 98 ? 22.132 -3.842 -10.617 1.00 91.88 98 VAL A CA 1
ATOM 775 C C . VAL A 1 98 ? 21.961 -2.352 -10.922 1.00 91.88 98 VAL A C 1
ATOM 777 O O . VAL A 1 98 ? 22.148 -1.514 -10.036 1.00 91.88 98 VAL A O 1
ATOM 780 N N . VAL A 1 99 ? 21.543 -2.014 -12.144 1.00 94.56 99 VAL A N 1
ATOM 781 C CA . VAL A 1 99 ? 21.298 -0.620 -12.548 1.00 94.56 99 VAL A CA 1
ATOM 782 C C . VAL A 1 99 ? 20.163 0.006 -11.732 1.00 94.56 99 VAL A C 1
ATOM 784 O O . VAL A 1 99 ? 20.324 1.101 -11.195 1.00 94.56 99 VAL A O 1
ATOM 787 N N . PHE A 1 100 ? 19.042 -0.700 -11.564 1.00 94.44 100 PHE A N 1
ATOM 788 C CA . PHE A 1 100 ? 17.918 -0.230 -10.755 1.00 94.44 100 PHE A CA 1
ATOM 789 C C . PHE A 1 100 ? 18.333 0.061 -9.308 1.00 94.44 100 PHE A C 1
ATOM 791 O O . PHE A 1 100 ? 18.013 1.130 -8.792 1.00 94.44 100 PHE A O 1
ATOM 798 N N . PHE A 1 101 ? 19.059 -0.847 -8.648 1.00 92.31 101 PHE A N 1
ATOM 799 C CA . PHE A 1 101 ? 19.495 -0.628 -7.268 1.00 92.31 101 PHE A CA 1
ATOM 800 C C . PHE A 1 101 ? 20.521 0.504 -7.150 1.00 92.31 101 PHE A C 1
ATOM 802 O O . PHE A 1 101 ? 20.517 1.216 -6.145 1.00 92.31 101 PHE A O 1
ATOM 809 N N . SER A 1 102 ? 21.341 0.729 -8.182 1.00 92.19 102 SER A N 1
ATOM 810 C CA . SER A 1 102 ? 22.213 1.905 -8.262 1.00 92.19 102 SER A CA 1
ATOM 811 C C . SER A 1 102 ? 21.402 3.206 -8.322 1.00 92.19 102 SER A C 1
ATOM 813 O O . SER A 1 102 ? 21.626 4.103 -7.506 1.00 92.19 102 SER A O 1
ATOM 815 N N . TRP A 1 103 ? 20.400 3.289 -9.205 1.00 93.88 103 TRP A N 1
ATOM 816 C CA . TRP A 1 103 ? 19.492 4.440 -9.281 1.00 93.88 103 TRP A CA 1
ATOM 817 C C . TRP A 1 103 ? 18.705 4.646 -7.986 1.00 93.88 103 TRP A C 1
ATOM 819 O O . TRP A 1 103 ? 18.599 5.769 -7.497 1.00 93.88 103 TRP A O 1
ATOM 829 N N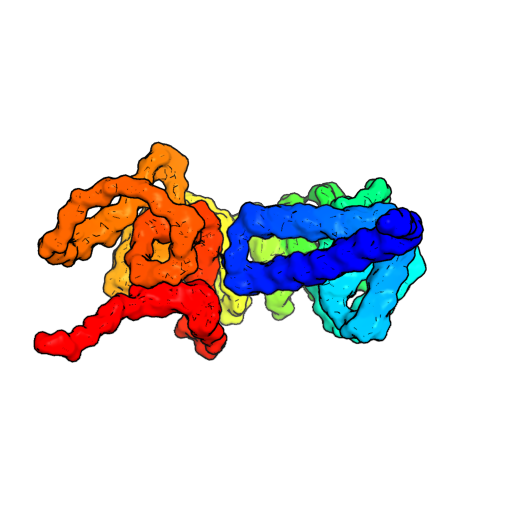 . PHE A 1 104 ? 18.202 3.564 -7.391 1.00 91.38 104 PHE A N 1
ATOM 830 C CA . PHE A 1 104 ? 17.474 3.615 -6.129 1.00 91.38 104 PHE A CA 1
ATOM 831 C C . PHE A 1 104 ? 18.347 4.179 -5.004 1.00 91.38 104 PHE A C 1
ATOM 833 O O . PHE A 1 104 ? 17.928 5.106 -4.316 1.00 91.38 104 PHE A O 1
ATOM 840 N N . GLY A 1 105 ? 19.585 3.697 -4.862 1.00 88.62 105 GLY A N 1
ATOM 841 C CA . GLY A 1 105 ? 20.529 4.226 -3.876 1.00 88.62 105 GLY A CA 1
ATOM 842 C C . GLY A 1 105 ? 20.863 5.707 -4.092 1.00 88.62 105 GLY A C 1
ATOM 843 O O . GLY A 1 105 ? 20.912 6.467 -3.128 1.00 88.62 105 GLY A O 1
ATOM 844 N N . ALA A 1 106 ? 21.037 6.133 -5.347 1.00 86.62 106 ALA A N 1
ATOM 845 C CA . ALA A 1 106 ? 21.374 7.517 -5.690 1.00 86.62 106 ALA A CA 1
ATOM 846 C C . ALA A 1 106 ? 20.205 8.503 -5.515 1.00 86.62 106 ALA A C 1
ATOM 848 O O . ALA A 1 106 ? 20.427 9.673 -5.213 1.00 86.62 106 ALA A O 1
ATOM 849 N N . SER A 1 107 ? 18.965 8.043 -5.696 1.00 84.44 107 SER A N 1
ATOM 850 C CA . SER A 1 107 ? 17.765 8.890 -5.635 1.00 84.44 107 SER A CA 1
ATOM 851 C C . SER A 1 107 ? 17.452 9.449 -4.243 1.00 84.44 107 SER A C 1
ATOM 853 O O . SER A 1 107 ? 16.720 10.429 -4.122 1.00 84.44 107 SER A O 1
ATOM 855 N N . GLY A 1 108 ? 17.941 8.799 -3.179 1.00 81.00 108 GLY A N 1
ATOM 856 C CA . GLY A 1 108 ? 17.442 9.034 -1.822 1.00 81.00 108 GLY A CA 1
ATOM 857 C C . GLY A 1 108 ? 15.952 8.695 -1.662 1.00 81.00 108 GLY A C 1
ATOM 858 O O . GLY A 1 108 ? 15.341 9.094 -0.667 1.00 81.00 108 GLY A O 1
ATOM 859 N N . SER A 1 109 ? 15.351 7.988 -2.630 1.00 76.31 109 SER A N 1
ATOM 860 C CA . SER A 1 109 ? 13.929 7.678 -2.621 1.00 76.31 109 SER A CA 1
ATOM 861 C C . SER A 1 109 ? 13.567 6.862 -1.380 1.00 76.31 109 SER A C 1
ATOM 863 O O . SER A 1 109 ? 14.311 5.984 -0.929 1.00 76.31 109 SER A O 1
ATOM 865 N N . PRO A 1 110 ? 12.390 7.126 -0.799 1.00 73.69 110 PRO A N 1
ATOM 866 C CA . PRO A 1 110 ? 11.984 6.479 0.434 1.00 73.69 110 PRO A CA 1
ATOM 867 C C . PRO A 1 110 ? 11.780 4.974 0.227 1.00 73.69 110 PRO A C 1
ATOM 869 O O . PRO A 1 110 ? 11.204 4.548 -0.775 1.00 73.69 110 PRO A O 1
ATOM 872 N N . ARG A 1 111 ? 12.116 4.156 1.238 1.00 75.75 111 ARG A N 1
ATOM 873 C CA . ARG A 1 111 ? 11.872 2.695 1.237 1.00 75.75 111 ARG A CA 1
ATOM 874 C C . ARG A 1 111 ? 10.407 2.310 0.958 1.00 75.75 111 ARG A C 1
ATOM 876 O O . ARG A 1 111 ? 10.137 1.190 0.541 1.00 75.75 111 ARG A O 1
ATOM 883 N N . ARG A 1 112 ? 9.436 3.226 1.095 1.00 78.25 112 ARG A N 1
ATOM 884 C CA . ARG A 1 112 ? 8.048 3.004 0.630 1.00 78.25 112 ARG A CA 1
ATOM 885 C C . ARG A 1 112 ? 7.968 2.664 -0.867 1.00 78.25 112 ARG A C 1
ATOM 887 O O . ARG A 1 112 ? 7.106 1.884 -1.259 1.00 78.25 112 ARG A O 1
ATOM 894 N N . LEU A 1 113 ? 8.867 3.217 -1.686 1.00 86.56 113 LEU A N 1
ATOM 895 C CA . LEU A 1 113 ? 8.924 2.960 -3.121 1.00 86.56 113 LEU A CA 1
ATOM 896 C C . LEU A 1 113 ? 9.302 1.503 -3.400 1.00 86.56 113 LEU A C 1
ATOM 898 O O . LEU A 1 113 ? 8.650 0.873 -4.226 1.00 86.56 113 LEU A O 1
ATOM 902 N N . ILE A 1 114 ? 10.266 0.930 -2.663 1.00 89.00 114 ILE A N 1
ATOM 903 C CA . ILE A 1 114 ? 10.640 -0.482 -2.849 1.00 89.00 114 ILE A CA 1
ATOM 904 C C . ILE A 1 114 ? 9.482 -1.424 -2.504 1.00 89.00 114 ILE A C 1
ATOM 906 O O . ILE A 1 114 ? 9.260 -2.420 -3.188 1.00 89.00 114 ILE A O 1
ATOM 910 N N . ARG A 1 115 ? 8.683 -1.060 -1.494 1.00 84.75 115 ARG A N 1
ATOM 911 C CA . ARG A 1 115 ? 7.493 -1.810 -1.086 1.00 84.75 115 ARG A CA 1
ATOM 912 C C . ARG A 1 115 ? 6.425 -1.754 -2.173 1.00 84.75 115 ARG A C 1
ATOM 914 O O . ARG A 1 115 ? 5.834 -2.775 -2.515 1.00 84.75 115 ARG A O 1
ATOM 921 N N . ASN A 1 116 ? 6.223 -0.568 -2.752 1.00 87.25 116 ASN A N 1
ATOM 922 C CA . ASN A 1 116 ? 5.347 -0.397 -3.904 1.00 87.25 116 ASN A CA 1
ATOM 923 C C . ASN A 1 116 ? 5.834 -1.260 -5.068 1.00 87.25 116 ASN A C 1
ATOM 925 O O . ASN A 1 116 ? 5.063 -2.083 -5.535 1.00 87.25 116 ASN A O 1
ATOM 929 N N . VAL A 1 117 ? 7.098 -1.154 -5.486 1.00 92.00 117 VAL A N 1
ATOM 930 C CA . VAL A 1 117 ? 7.671 -1.989 -6.555 1.00 92.00 117 VAL A CA 1
ATOM 931 C C . VAL A 1 117 ? 7.411 -3.477 -6.298 1.00 92.00 117 VAL A C 1
ATOM 933 O O . VAL A 1 117 ? 6.812 -4.141 -7.145 1.00 92.00 117 VAL A O 1
ATOM 936 N N . GLY A 1 118 ? 7.769 -3.981 -5.112 1.00 88.69 118 GLY A N 1
ATOM 937 C CA . GLY A 1 118 ? 7.575 -5.383 -4.737 1.00 88.69 118 GLY A CA 1
ATOM 938 C C . GLY A 1 118 ? 6.127 -5.853 -4.871 1.00 88.69 118 GLY A C 1
ATOM 939 O O . GLY A 1 118 ? 5.892 -6.926 -5.416 1.00 88.69 118 GLY A O 1
ATOM 940 N N . ARG A 1 119 ? 5.151 -5.014 -4.502 1.00 87.25 119 ARG A N 1
ATOM 941 C CA . ARG A 1 119 ? 3.722 -5.334 -4.641 1.00 87.25 119 ARG A CA 1
ATOM 942 C C . ARG A 1 119 ? 3.292 -5.569 -6.093 1.00 87.25 119 ARG A C 1
ATOM 944 O O . ARG A 1 119 ? 2.371 -6.344 -6.329 1.00 87.25 119 ARG A O 1
ATOM 951 N N . TRP A 1 120 ? 3.902 -4.893 -7.067 1.00 90.31 120 TRP A N 1
ATOM 952 C CA . TRP A 1 120 ? 3.502 -4.990 -8.480 1.00 90.31 120 TRP A CA 1
ATOM 953 C C . TRP A 1 120 ? 4.241 -6.081 -9.253 1.00 90.31 120 TRP A C 1
ATOM 955 O O . TRP A 1 120 ? 3.703 -6.594 -10.237 1.00 90.31 120 TRP A O 1
ATOM 965 N N . VAL A 1 121 ? 5.443 -6.458 -8.807 1.00 91.50 121 VAL A N 1
ATOM 966 C CA . VAL A 1 121 ? 6.292 -7.454 -9.477 1.00 91.50 121 VAL A CA 1
ATOM 967 C C . VAL A 1 121 ? 5.562 -8.783 -9.724 1.00 91.50 121 VAL A C 1
ATOM 969 O O . VAL A 1 121 ? 5.539 -9.202 -10.884 1.00 91.50 121 VAL A O 1
ATOM 972 N N . PRO A 1 122 ? 4.896 -9.423 -8.737 1.00 86.69 122 PRO A N 1
ATOM 973 C CA . PRO A 1 122 ? 4.198 -10.694 -8.949 1.00 86.69 122 PRO A CA 1
ATOM 974 C C . PRO A 1 122 ? 3.171 -10.660 -10.087 1.00 86.69 122 PRO A C 1
ATOM 976 O O . PRO A 1 122 ? 3.031 -11.628 -10.827 1.00 86.69 122 PRO A O 1
ATOM 979 N N . TYR A 1 123 ? 2.504 -9.522 -10.292 1.00 86.06 123 TYR A N 1
ATOM 980 C CA . TYR A 1 123 ? 1.464 -9.369 -11.312 1.00 86.06 123 TYR A CA 1
ATOM 981 C C . TYR A 1 123 ? 2.002 -9.083 -12.719 1.00 86.06 123 TYR A C 1
ATOM 983 O O . TYR A 1 123 ? 1.242 -9.188 -13.691 1.00 86.06 123 TYR A O 1
ATOM 991 N N . CYS A 1 124 ? 3.275 -8.696 -12.830 1.00 85.75 124 CYS A N 1
ATOM 992 C CA . CYS A 1 124 ? 3.931 -8.329 -14.089 1.00 85.75 124 CYS A CA 1
ATOM 993 C C . CYS A 1 124 ? 4.866 -9.422 -14.623 1.00 85.75 124 CYS A C 1
ATOM 995 O O . CYS A 1 124 ? 5.354 -9.317 -15.748 1.00 85.75 124 CYS A O 1
ATOM 997 N N . ARG A 1 125 ? 5.113 -10.461 -13.824 1.00 84.06 125 ARG A N 1
ATOM 998 C CA . ARG A 1 125 ? 5.960 -11.594 -14.178 1.00 84.06 125 ARG A CA 1
ATOM 999 C C . ARG A 1 125 ? 5.395 -12.429 -15.318 1.00 84.06 125 ARG A C 1
ATOM 1001 O O . ARG A 1 125 ? 4.221 -12.789 -15.312 1.00 84.06 125 ARG A O 1
ATOM 1008 N N . ALA A 1 126 ? 6.283 -12.823 -16.229 1.00 68.62 126 ALA A N 1
ATOM 1009 C CA . ALA A 1 126 ? 6.008 -13.874 -17.205 1.00 68.62 126 ALA A CA 1
ATOM 1010 C C . ALA A 1 126 ? 6.273 -15.281 -16.635 1.00 68.62 126 ALA A C 1
ATOM 1012 O O . ALA A 1 126 ? 5.608 -16.235 -17.030 1.00 68.62 126 ALA A O 1
ATOM 1013 N N . SER A 1 127 ? 7.227 -15.415 -15.703 1.00 62.78 127 SER A N 1
ATOM 1014 C CA . SER A 1 127 ? 7.574 -16.677 -15.041 1.00 62.78 127 SER A CA 1
ATOM 1015 C C . SER A 1 127 ? 7.091 -16.695 -13.587 1.00 62.78 127 SER A C 1
ATOM 1017 O O . SER A 1 127 ? 7.182 -15.702 -12.873 1.00 62.78 127 SER A O 1
ATOM 1019 N N . GLY A 1 128 ? 6.579 -17.838 -13.125 1.00 61.53 128 GLY A N 1
ATOM 1020 C CA . GLY A 1 128 ? 6.114 -18.011 -11.741 1.00 61.53 128 GLY A CA 1
ATOM 1021 C C . GLY A 1 128 ? 7.231 -18.079 -10.689 1.00 61.53 128 GLY A C 1
ATOM 1022 O O . GLY A 1 128 ? 6.933 -18.180 -9.505 1.00 61.53 128 GLY A O 1
ATOM 1023 N N . ALA A 1 129 ? 8.506 -18.045 -11.092 1.00 66.12 1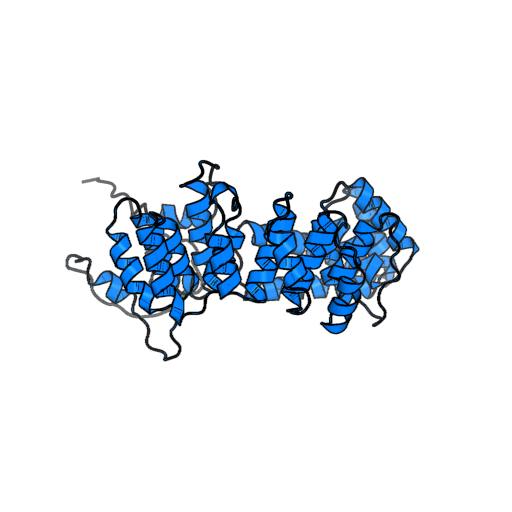29 ALA A N 1
ATOM 1024 C CA . ALA A 1 129 ? 9.637 -18.105 -10.170 1.00 66.12 129 ALA A CA 1
ATOM 1025 C C . ALA A 1 129 ? 9.883 -16.742 -9.504 1.00 66.12 129 ALA A C 1
ATOM 1027 O O . ALA A 1 129 ? 9.869 -15.704 -10.171 1.00 66.12 129 ALA A O 1
ATOM 1028 N N . ALA A 1 130 ? 10.145 -16.747 -8.194 1.00 67.62 130 ALA A N 1
ATOM 1029 C CA . ALA A 1 130 ? 10.575 -15.558 -7.460 1.00 67.62 130 ALA A CA 1
ATOM 1030 C C . ALA A 1 130 ? 11.863 -14.975 -8.076 1.00 67.62 130 ALA A C 1
ATOM 1032 O O . ALA A 1 130 ? 12.665 -15.732 -8.629 1.00 67.62 130 ALA A O 1
ATOM 1033 N N . PRO A 1 131 ? 12.078 -13.648 -8.022 1.00 69.06 131 PRO A N 1
ATOM 1034 C CA . PRO A 1 131 ? 13.287 -13.083 -8.586 1.00 69.06 131 PRO A CA 1
ATOM 1035 C C . PRO A 1 131 ? 14.427 -13.468 -7.650 1.00 69.06 131 PRO A C 1
ATOM 1037 O O . PRO A 1 131 ? 14.288 -13.365 -6.427 1.00 69.06 131 PRO A O 1
ATOM 1040 N N . ASP A 1 132 ? 15.547 -13.892 -8.213 1.00 73.12 132 ASP A N 1
ATOM 1041 C CA . ASP A 1 132 ? 16.760 -13.980 -7.422 1.00 73.12 132 ASP A CA 1
ATOM 1042 C C . ASP A 1 132 ? 17.252 -12.548 -7.209 1.00 73.12 132 ASP A C 1
ATOM 1044 O O . ASP A 1 132 ? 17.726 -11.901 -8.142 1.00 73.12 132 ASP A O 1
ATOM 1048 N N . VAL A 1 133 ? 16.963 -11.998 -6.029 1.00 67.31 133 VAL A N 1
ATOM 1049 C CA . VAL A 1 133 ? 17.266 -10.607 -5.686 1.00 67.31 133 VAL A CA 1
ATOM 1050 C C . VAL A 1 133 ? 18.233 -10.630 -4.529 1.00 67.31 133 VAL A C 1
ATOM 1052 O O . VAL A 1 133 ? 17.840 -10.854 -3.382 1.00 67.31 133 VAL A O 1
ATOM 1055 N N . GLU A 1 134 ? 19.480 -10.302 -4.836 1.00 69.94 134 GLU A N 1
ATOM 1056 C CA . GLU A 1 134 ? 20.511 -10.022 -3.846 1.00 69.94 134 GLU A CA 1
ATOM 1057 C C . GLU A 1 134 ? 20.965 -8.558 -3.967 1.00 69.94 134 GLU A C 1
ATOM 1059 O O . GLU A 1 134 ? 22.031 -8.266 -4.509 1.00 69.94 134 GLU A O 1
ATOM 1064 N N . PRO A 1 135 ? 20.168 -7.585 -3.481 1.00 68.19 135 PRO A N 1
ATOM 1065 C CA . PRO A 1 135 ? 20.687 -6.252 -3.236 1.00 68.19 135 PRO A CA 1
ATOM 1066 C C . PRO A 1 135 ? 21.831 -6.355 -2.224 1.00 68.19 135 PRO A C 1
ATOM 1068 O O . PRO A 1 135 ? 21.758 -7.132 -1.270 1.00 68.19 135 PRO A O 1
ATOM 1071 N N . ALA A 1 136 ? 22.848 -5.503 -2.367 1.00 74.00 136 ALA A N 1
ATOM 1072 C CA . ALA A 1 136 ? 23.926 -5.409 -1.379 1.00 74.00 136 ALA A CA 1
ATOM 1073 C C . ALA A 1 136 ? 23.396 -5.092 0.040 1.00 74.00 136 ALA A C 1
ATOM 1075 O O . ALA A 1 136 ? 23.988 -5.496 1.041 1.00 74.00 136 ALA A O 1
ATOM 1076 N N . ASP A 1 137 ? 22.256 -4.397 0.128 1.00 84.62 137 ASP A N 1
ATOM 1077 C CA . ASP A 1 137 ? 21.529 -4.142 1.371 1.00 84.62 137 ASP A CA 1
ATOM 1078 C C . ASP A 1 137 ? 20.565 -5.302 1.698 1.00 84.62 137 ASP A C 1
ATOM 1080 O O . ASP A 1 137 ? 19.490 -5.442 1.106 1.00 84.62 137 ASP A O 1
ATOM 1084 N N . ARG A 1 138 ? 20.928 -6.101 2.711 1.00 86.38 138 ARG A N 1
ATOM 1085 C CA . ARG A 1 138 ? 20.119 -7.227 3.210 1.00 86.38 138 ARG A CA 1
ATOM 1086 C C . ARG A 1 138 ? 18.746 -6.808 3.746 1.00 86.38 138 ARG A C 1
ATOM 1088 O O . ARG A 1 138 ? 17.787 -7.563 3.594 1.00 86.38 138 ARG A O 1
ATOM 1095 N N . ALA A 1 139 ? 18.628 -5.633 4.366 1.00 88.31 139 ALA A N 1
ATOM 1096 C CA . ALA A 1 139 ? 17.347 -5.141 4.871 1.00 88.31 139 ALA A CA 1
ATOM 1097 C C . ALA A 1 139 ? 16.419 -4.787 3.704 1.00 88.31 139 ALA A C 1
ATOM 1099 O O . ALA A 1 139 ? 15.253 -5.180 3.694 1.00 88.31 139 ALA A O 1
ATOM 1100 N N . LEU A 1 140 ? 16.962 -4.133 2.670 1.00 87.62 140 LEU A N 1
ATOM 1101 C CA . LEU A 1 140 ? 16.217 -3.828 1.448 1.00 87.62 140 LEU A CA 1
ATOM 1102 C C . LEU A 1 140 ? 15.743 -5.107 0.742 1.00 87.62 140 LEU A C 1
ATOM 1104 O O . LEU A 1 140 ? 14.584 -5.189 0.334 1.00 87.62 140 LEU A O 1
ATOM 1108 N N . ALA A 1 141 ? 16.617 -6.114 0.654 1.00 88.38 141 ALA A N 1
ATOM 1109 C CA . ALA A 1 141 ? 16.293 -7.433 0.113 1.00 88.38 141 ALA A CA 1
ATOM 1110 C C . ALA A 1 141 ? 15.109 -8.068 0.848 1.00 88.38 141 ALA A C 1
ATOM 1112 O O . ALA A 1 141 ? 14.161 -8.549 0.228 1.00 88.38 141 ALA A O 1
ATOM 1113 N N . CYS A 1 142 ? 15.147 -8.022 2.180 1.00 90.69 142 CYS A N 1
ATOM 1114 C CA . CYS A 1 142 ? 14.105 -8.568 3.035 1.00 90.69 142 CYS A CA 1
ATOM 1115 C C . CYS A 1 142 ? 12.762 -7.849 2.831 1.00 90.69 142 CYS A C 1
ATOM 1117 O O . CYS A 1 142 ? 11.752 -8.499 2.560 1.00 90.69 142 CYS A O 1
ATOM 1119 N N . VAL A 1 143 ? 12.752 -6.509 2.863 1.00 90.94 143 VAL A N 1
ATOM 1120 C CA . VAL A 1 143 ? 11.542 -5.700 2.620 1.00 90.94 143 VAL A CA 1
ATOM 1121 C C . VAL A 1 143 ? 10.947 -5.997 1.245 1.00 90.94 143 VAL A C 1
ATOM 1123 O O . VAL A 1 143 ? 9.730 -6.149 1.115 1.00 90.94 143 VAL A O 1
ATOM 1126 N N . LEU A 1 144 ? 11.789 -6.102 0.215 1.00 90.44 144 LEU A N 1
ATOM 1127 C CA . LEU A 1 144 ? 11.341 -6.417 -1.135 1.00 90.44 144 LEU A CA 1
ATOM 1128 C C . LEU A 1 144 ? 10.730 -7.822 -1.210 1.00 90.44 144 LEU A C 1
ATOM 1130 O O . LEU A 1 144 ? 9.634 -7.969 -1.746 1.00 90.44 144 LEU A O 1
ATOM 1134 N N . ARG A 1 145 ? 11.388 -8.837 -0.635 1.00 91.44 145 ARG A N 1
ATOM 1135 C CA . ARG A 1 145 ? 10.872 -10.216 -0.582 1.00 91.44 145 ARG A CA 1
ATOM 1136 C C . ARG A 1 145 ? 9.527 -10.291 0.128 1.00 91.44 145 ARG A C 1
ATOM 1138 O O . ARG A 1 145 ? 8.603 -10.869 -0.434 1.00 91.44 145 ARG A O 1
ATOM 1145 N N . LEU A 1 146 ? 9.391 -9.641 1.285 1.00 91.44 146 LEU A N 1
ATOM 1146 C CA . LEU A 1 146 ? 8.123 -9.565 2.014 1.00 91.44 146 LEU A CA 1
ATOM 1147 C C . LEU A 1 146 ? 7.008 -8.926 1.168 1.00 91.44 146 LEU A C 1
ATOM 1149 O O . LEU A 1 146 ? 5.872 -9.382 1.170 1.00 91.44 146 LEU A O 1
ATOM 1153 N N . SER A 1 147 ? 7.347 -7.907 0.377 1.00 89.06 147 SER A N 1
ATOM 1154 C CA . SER A 1 147 ? 6.384 -7.197 -0.479 1.00 89.06 147 SER A CA 1
ATOM 1155 C C . SER A 1 147 ? 5.948 -7.987 -1.718 1.00 89.06 147 SER A C 1
ATOM 1157 O O . SER A 1 147 ? 4.966 -7.613 -2.356 1.00 89.06 147 SER A O 1
ATOM 1159 N N . MET A 1 148 ? 6.688 -9.035 -2.090 1.00 89.50 148 MET A N 1
ATOM 1160 C CA . MET A 1 148 ? 6.407 -9.881 -3.256 1.00 89.50 148 MET A CA 1
ATOM 1161 C C . MET A 1 148 ? 5.641 -11.160 -2.910 1.00 89.50 148 MET A C 1
ATOM 1163 O O . MET A 1 148 ? 5.248 -11.874 -3.832 1.00 89.50 148 MET A O 1
ATOM 1167 N N . ILE A 1 149 ? 5.441 -11.467 -1.624 1.00 88.94 149 ILE A N 1
ATOM 1168 C CA . ILE A 1 149 ? 4.712 -12.666 -1.194 1.00 88.94 149 ILE A CA 1
ATOM 1169 C C . ILE A 1 149 ? 3.306 -12.673 -1.803 1.00 88.94 149 ILE A C 1
ATOM 1171 O O . ILE A 1 149 ? 2.674 -11.618 -1.907 1.00 88.94 149 ILE A O 1
ATOM 1175 N N . GLN A 1 150 ? 2.818 -13.850 -2.207 1.00 85.69 150 GLN A N 1
ATOM 1176 C CA . GLN A 1 150 ? 1.462 -14.028 -2.742 1.00 85.69 150 GLN A CA 1
ATOM 1177 C C . GLN A 1 150 ? 0.597 -14.986 -1.917 1.00 85.69 150 GLN A C 1
ATOM 1179 O O . GLN A 1 150 ? -0.614 -15.052 -2.135 1.00 85.69 150 GLN A O 1
ATOM 1184 N N . THR A 1 151 ? 1.190 -15.741 -0.990 1.00 88.19 151 THR A N 1
ATOM 1185 C CA . THR A 1 151 ? 0.484 -16.769 -0.216 1.00 88.19 151 THR A CA 1
ATOM 1186 C C . THR A 1 151 ? 0.778 -16.669 1.277 1.00 88.19 151 THR A C 1
ATOM 1188 O O . THR A 1 151 ? 1.829 -16.180 1.691 1.00 88.19 151 THR A O 1
ATOM 1191 N N . ALA A 1 152 ? -0.152 -17.165 2.097 1.00 90.38 152 ALA A N 1
ATOM 1192 C CA . ALA A 1 152 ? 0.030 -17.205 3.544 1.00 90.38 152 ALA A CA 1
ATOM 1193 C C . ALA A 1 152 ? 1.205 -18.112 3.951 1.00 90.38 152 ALA A C 1
ATOM 1195 O O . ALA A 1 152 ? 1.958 -17.731 4.836 1.00 90.38 152 ALA A O 1
ATOM 1196 N N . ASP A 1 153 ? 1.414 -19.246 3.273 1.00 93.81 153 ASP A N 1
ATOM 1197 C CA . ASP A 1 153 ? 2.502 -20.186 3.587 1.00 93.81 153 ASP A CA 1
ATOM 1198 C C . ASP A 1 153 ? 3.890 -19.584 3.309 1.00 93.81 153 ASP A C 1
ATOM 1200 O O . ASP A 1 153 ? 4.811 -19.717 4.115 1.00 93.81 153 ASP A O 1
ATOM 1204 N N . GLU A 1 154 ? 4.046 -18.866 2.190 1.00 93.25 154 GLU A N 1
ATOM 1205 C CA . GLU A 1 154 ? 5.271 -18.111 1.895 1.00 93.25 154 GLU A CA 1
ATOM 1206 C C . GLU A 1 154 ? 5.513 -17.008 2.931 1.00 93.25 154 GLU A C 1
ATOM 1208 O O . GLU A 1 154 ? 6.651 -16.805 3.365 1.00 93.25 154 GLU A O 1
ATOM 1213 N N . ALA A 1 155 ? 4.449 -16.301 3.328 1.00 93.44 155 ALA A N 1
ATOM 1214 C CA . ALA A 1 155 ? 4.523 -15.248 4.333 1.00 93.44 155 ALA A CA 1
ATOM 1215 C C . ALA A 1 155 ? 4.968 -15.808 5.677 1.00 93.44 155 ALA A C 1
ATOM 1217 O O . ALA A 1 155 ? 5.899 -15.297 6.295 1.00 93.44 155 ALA A O 1
ATOM 1218 N N . ASP A 1 156 ? 4.330 -16.893 6.088 1.00 96.31 156 ASP A N 1
ATOM 1219 C CA . ASP A 1 156 ? 4.591 -17.618 7.312 1.00 96.31 156 ASP A CA 1
ATOM 1220 C C . ASP A 1 156 ? 6.049 -18.094 7.390 1.00 96.31 156 ASP A C 1
ATOM 1222 O O . ASP A 1 156 ? 6.748 -17.792 8.365 1.00 96.31 156 ASP A O 1
ATOM 1226 N N . ALA A 1 157 ? 6.536 -18.760 6.338 1.00 96.00 157 ALA A N 1
ATOM 1227 C CA . ALA A 1 157 ? 7.907 -19.250 6.255 1.00 96.00 157 ALA A CA 1
ATOM 1228 C C . ALA A 1 157 ? 8.942 -18.112 6.254 1.00 96.00 157 ALA A C 1
ATOM 1230 O O . ALA A 1 157 ? 9.943 -18.186 6.971 1.00 96.00 157 ALA A O 1
ATOM 1231 N N . LEU A 1 158 ? 8.710 -17.046 5.477 1.00 95.00 158 LEU A N 1
ATOM 1232 C CA . LEU A 1 158 ? 9.644 -15.923 5.405 1.00 95.00 158 LEU A CA 1
ATOM 1233 C C . LEU A 1 158 ? 9.693 -15.156 6.728 1.00 95.00 158 LEU A C 1
ATOM 1235 O O . LEU A 1 158 ? 10.788 -14.895 7.221 1.00 95.00 158 LEU A O 1
ATOM 1239 N N . VAL A 1 159 ? 8.542 -14.846 7.331 1.00 96.56 159 VAL A N 1
ATOM 1240 C CA . VAL A 1 159 ? 8.476 -14.141 8.619 1.00 96.56 159 VAL A CA 1
ATOM 1241 C C . VAL A 1 159 ? 9.194 -14.930 9.713 1.00 96.56 159 VAL A C 1
ATOM 1243 O O . VAL A 1 159 ? 9.995 -14.347 10.437 1.00 96.56 159 VAL A O 1
ATOM 1246 N N . ALA A 1 160 ? 9.010 -16.253 9.786 1.00 96.38 160 ALA A N 1
ATOM 1247 C CA . ALA A 1 160 ? 9.708 -17.081 10.776 1.00 96.38 160 ALA A CA 1
ATOM 1248 C C . ALA A 1 160 ? 11.236 -17.100 10.614 1.00 96.38 160 ALA A C 1
ATOM 1250 O O . ALA A 1 160 ? 11.949 -17.392 11.572 1.00 96.38 160 ALA A O 1
ATOM 1251 N N . SER A 1 161 ? 11.752 -16.797 9.421 1.00 95.25 161 SER A N 1
ATOM 1252 C CA . SER A 1 161 ? 13.197 -16.728 9.173 1.00 95.25 161 SER A CA 1
ATOM 1253 C C . SER A 1 161 ? 13.832 -15.386 9.567 1.00 95.25 161 SER A C 1
ATOM 1255 O O . SER A 1 161 ? 15.058 -15.265 9.553 1.00 95.25 161 SER A O 1
ATOM 1257 N N . ILE A 1 162 ? 13.026 -14.371 9.900 1.00 94.88 162 ILE A N 1
ATOM 1258 C CA . ILE A 1 162 ? 13.496 -13.009 10.165 1.00 94.88 162 ILE A CA 1
ATOM 1259 C C . ILE A 1 162 ? 13.709 -12.810 11.675 1.00 94.88 162 ILE A C 1
ATOM 1261 O O . ILE A 1 162 ? 12.773 -12.989 12.452 1.00 94.88 162 ILE A O 1
ATOM 1265 N N . PRO A 1 163 ? 14.909 -12.389 12.120 1.00 91.06 163 PRO A N 1
ATOM 1266 C CA . PRO A 1 163 ? 15.164 -12.107 13.531 1.00 91.06 163 PRO A CA 1
ATOM 1267 C C . PRO A 1 163 ? 14.316 -10.946 14.072 1.00 91.06 163 PRO A C 1
ATOM 1269 O O . PRO A 1 163 ? 14.153 -9.922 13.407 1.00 91.06 163 PRO A O 1
ATOM 1272 N N . THR A 1 164 ? 13.875 -11.048 15.326 1.00 83.81 164 THR A N 1
ATOM 1273 C CA . THR A 1 164 ? 13.064 -10.029 16.030 1.00 83.81 164 THR A CA 1
ATOM 1274 C C . THR A 1 164 ? 13.788 -8.699 16.274 1.00 83.81 164 THR A C 1
ATOM 1276 O O . THR A 1 164 ? 13.157 -7.680 16.517 1.00 83.81 164 THR A O 1
ATOM 1279 N N . HIS A 1 165 ? 15.115 -8.692 16.169 1.00 87.31 165 HIS A N 1
ATOM 1280 C CA . HIS A 1 165 ? 16.010 -7.539 16.330 1.00 87.31 165 HIS A CA 1
ATOM 1281 C C . HIS A 1 165 ? 16.522 -7.022 14.972 1.00 87.31 165 HIS A C 1
ATOM 1283 O O . HIS A 1 165 ? 17.604 -6.442 14.866 1.00 87.31 165 HIS A O 1
ATOM 1289 N N . SER A 1 166 ? 15.754 -7.273 13.910 1.00 93.69 166 SER A N 1
ATOM 1290 C CA . SER A 1 166 ? 16.013 -6.720 12.582 1.00 93.69 166 SER A CA 1
ATOM 1291 C C . SER A 1 166 ? 15.854 -5.191 12.563 1.00 93.69 166 SER A C 1
ATOM 1293 O O . SER A 1 166 ? 15.194 -4.627 13.436 1.00 93.69 166 SER A O 1
ATOM 1295 N N . PRO A 1 167 ? 16.418 -4.497 11.558 1.00 94.31 167 PRO A N 1
ATOM 1296 C CA . PRO A 1 167 ? 16.205 -3.061 11.373 1.00 94.31 167 PRO A CA 1
ATOM 1297 C C . PRO A 1 167 ? 14.716 -2.668 11.322 1.00 94.31 167 PRO A C 1
ATOM 1299 O O . PRO A 1 167 ? 13.879 -3.441 10.848 1.00 94.31 167 PRO A O 1
ATOM 1302 N N . ASN A 1 168 ? 14.385 -1.451 11.772 1.00 93.50 168 ASN A N 1
ATOM 1303 C CA . ASN A 1 168 ? 12.997 -0.984 11.931 1.00 93.50 168 ASN A CA 1
ATOM 1304 C C . ASN A 1 168 ? 12.150 -1.136 10.659 1.00 93.50 168 ASN A C 1
ATOM 1306 O O . ASN A 1 168 ? 10.983 -1.506 10.724 1.00 93.50 168 ASN A O 1
ATOM 1310 N N . ASP A 1 169 ? 12.723 -0.894 9.484 1.00 90.38 169 ASP A N 1
ATOM 1311 C CA . ASP A 1 169 ? 12.028 -1.025 8.204 1.00 90.38 169 ASP A CA 1
ATOM 1312 C C . ASP A 1 169 ? 11.656 -2.477 7.864 1.00 90.38 169 ASP A C 1
ATOM 1314 O O . ASP A 1 169 ? 10.577 -2.719 7.311 1.00 90.38 169 ASP A O 1
ATOM 1318 N N . VAL A 1 170 ? 12.505 -3.435 8.245 1.00 94.38 170 VAL A N 1
ATOM 1319 C CA . VAL A 1 170 ? 12.219 -4.871 8.158 1.00 94.38 170 VAL A CA 1
ATOM 1320 C C . VAL A 1 170 ? 11.102 -5.237 9.130 1.00 94.38 170 VAL A C 1
ATOM 1322 O O . VAL A 1 170 ? 10.147 -5.889 8.718 1.00 94.38 170 VAL A O 1
ATOM 1325 N N . LEU A 1 171 ? 11.157 -4.763 10.379 1.00 96.25 171 LEU A N 1
ATOM 1326 C CA . LEU A 1 171 ? 10.107 -5.018 11.376 1.00 96.25 171 LEU A CA 1
ATOM 1327 C C . LEU A 1 171 ? 8.750 -4.452 10.939 1.00 96.25 171 LEU A C 1
ATOM 1329 O O . LEU A 1 171 ? 7.725 -5.121 11.052 1.00 96.25 171 LEU A O 1
ATOM 1333 N N . ILE A 1 172 ? 8.737 -3.255 10.348 1.00 92.56 172 ILE A N 1
ATOM 1334 C CA . ILE A 1 172 ? 7.532 -2.666 9.750 1.00 92.56 172 ILE A CA 1
ATOM 1335 C C . ILE A 1 172 ? 7.005 -3.553 8.616 1.00 92.56 172 ILE A C 1
ATOM 1337 O O . ILE A 1 172 ? 5.795 -3.760 8.509 1.00 92.56 172 ILE A O 1
ATOM 1341 N N . ALA A 1 173 ? 7.873 -4.057 7.733 1.00 91.94 173 ALA A N 1
ATOM 1342 C CA . ALA A 1 173 ? 7.460 -4.941 6.642 1.00 91.94 173 ALA A CA 1
ATOM 1343 C C . ALA A 1 173 ? 6.913 -6.280 7.167 1.00 91.94 173 ALA A C 1
ATOM 1345 O O . ALA A 1 173 ? 5.880 -6.738 6.678 1.00 91.94 173 ALA A O 1
ATOM 1346 N N . VAL A 1 174 ? 7.540 -6.854 8.197 1.00 96.38 174 VAL A N 1
ATOM 1347 C CA . VAL A 1 174 ? 7.080 -8.065 8.891 1.00 96.38 174 VAL A CA 1
ATOM 1348 C C . VAL A 1 174 ? 5.695 -7.852 9.492 1.00 96.38 174 VAL A C 1
ATOM 1350 O O . VAL A 1 174 ? 4.781 -8.608 9.178 1.00 96.38 174 VAL A O 1
ATOM 1353 N N . ALA A 1 175 ? 5.498 -6.787 10.271 1.00 94.62 175 ALA A N 1
ATOM 1354 C CA . ALA A 1 175 ? 4.209 -6.501 10.895 1.00 94.62 175 ALA A CA 1
ATOM 1355 C C . ALA A 1 175 ? 3.096 -6.294 9.855 1.00 94.62 175 ALA A C 1
ATOM 1357 O O . ALA A 1 175 ? 2.007 -6.855 9.975 1.00 94.62 175 ALA A O 1
ATOM 1358 N N . ASN A 1 176 ? 3.378 -5.554 8.776 1.00 90.12 176 ASN A N 1
ATOM 1359 C CA . ASN A 1 176 ? 2.416 -5.401 7.683 1.00 90.12 176 ASN A CA 1
ATOM 1360 C C . ASN A 1 176 ? 2.081 -6.744 7.015 1.00 90.12 176 ASN A C 1
ATOM 1362 O O . ASN A 1 176 ? 0.911 -6.994 6.746 1.00 90.12 176 ASN A O 1
ATOM 1366 N N . THR A 1 177 ? 3.077 -7.608 6.804 1.00 91.75 177 THR A N 1
ATOM 1367 C CA . THR A 1 177 ? 2.895 -8.943 6.210 1.00 91.75 177 THR A CA 1
ATOM 1368 C C . THR A 1 177 ? 2.044 -9.839 7.111 1.00 91.75 177 THR A C 1
ATOM 1370 O O . THR A 1 177 ? 1.073 -10.432 6.649 1.00 91.75 177 THR A O 1
ATOM 1373 N N . ILE A 1 178 ? 2.340 -9.879 8.414 1.00 94.19 178 ILE A N 1
ATOM 1374 C CA . ILE A 1 178 ? 1.558 -10.625 9.411 1.00 94.19 178 ILE A CA 1
ATOM 1375 C C . ILE A 1 178 ? 0.097 -10.169 9.402 1.00 94.19 178 ILE A C 1
ATOM 1377 O O . ILE A 1 178 ? -0.810 -11.000 9.358 1.00 94.19 178 ILE A O 1
ATOM 1381 N N . GLY A 1 179 ? -0.144 -8.855 9.403 1.00 88.06 179 GLY A N 1
ATOM 1382 C CA . GLY A 1 179 ? -1.494 -8.301 9.343 1.00 88.06 179 GLY A CA 1
ATOM 1383 C C . GLY A 1 179 ? -2.197 -8.539 8.002 1.00 88.06 179 GLY A C 1
ATOM 1384 O O . GLY A 1 179 ? -3.416 -8.678 7.962 1.00 88.06 179 GLY A O 1
ATOM 1385 N N . GLU A 1 180 ? -1.473 -8.554 6.886 1.00 86.06 180 GLU A N 1
ATOM 1386 C CA . GLU A 1 180 ? -2.034 -8.819 5.557 1.00 86.06 180 GLU A CA 1
ATOM 1387 C C . GLU A 1 180 ? -2.522 -10.254 5.402 1.00 86.06 180 GLU A C 1
ATOM 1389 O O . GLU A 1 180 ? -3.637 -10.457 4.924 1.00 86.06 180 GLU A O 1
ATOM 1394 N N . TYR A 1 181 ? -1.732 -11.214 5.876 1.00 87.62 181 TYR A N 1
ATOM 1395 C CA . TYR A 1 181 ? -2.026 -12.639 5.745 1.00 87.62 181 TYR A CA 1
ATOM 1396 C C . TYR A 1 181 ? -2.712 -13.254 6.970 1.00 87.62 181 TYR A C 1
ATOM 1398 O O . TYR A 1 181 ? -3.063 -14.429 6.939 1.00 87.62 181 TYR A O 1
ATOM 1406 N N . GLY A 1 182 ? -2.932 -12.479 8.036 1.00 89.94 182 GLY A N 1
ATOM 1407 C CA . GLY A 1 182 ? -3.621 -12.955 9.235 1.00 89.94 182 GLY A CA 1
ATOM 1408 C C . GLY A 1 182 ? -2.841 -14.039 9.987 1.00 89.94 182 GLY A C 1
ATOM 1409 O O . GLY A 1 182 ? -3.426 -15.017 10.440 1.00 89.94 182 GLY A O 1
ATOM 1410 N N . LEU A 1 183 ? -1.516 -13.898 10.092 1.00 94.88 183 LEU A N 1
ATOM 1411 C CA . LEU A 1 183 ? -0.639 -14.941 10.634 1.00 94.88 183 LEU A CA 1
ATOM 1412 C C . LEU A 1 183 ? -0.690 -14.995 12.173 1.00 94.88 183 LEU A C 1
ATOM 1414 O O . LEU A 1 183 ? 0.181 -14.462 12.862 1.00 94.88 183 LEU A O 1
ATOM 1418 N N . GLU A 1 184 ? -1.716 -15.653 12.719 1.00 94.88 184 GLU A N 1
ATOM 1419 C CA . GLU A 1 184 ? -2.023 -15.671 14.160 1.00 94.88 184 GLU A CA 1
ATOM 1420 C C . GLU A 1 184 ? -0.875 -16.157 15.054 1.00 94.88 184 GLU A C 1
ATOM 1422 O O . GLU A 1 184 ? -0.739 -15.683 16.184 1.00 94.88 184 GLU A O 1
ATOM 1427 N N . ARG A 1 185 ? -0.014 -17.062 14.568 1.00 96.12 185 ARG A N 1
ATOM 1428 C CA . ARG A 1 185 ? 1.093 -17.600 15.376 1.00 96.12 185 ARG A CA 1
ATOM 1429 C C . ARG A 1 185 ? 2.099 -16.536 15.823 1.00 96.12 185 ARG A C 1
ATOM 1431 O O . ARG A 1 185 ? 2.738 -16.717 16.851 1.00 96.12 185 ARG A O 1
ATOM 1438 N N . PHE A 1 186 ? 2.212 -15.434 15.078 1.00 96.44 186 PHE A N 1
ATOM 1439 C CA . PHE A 1 186 ? 3.120 -14.322 15.380 1.00 96.44 186 PHE A CA 1
ATOM 1440 C C . PHE A 1 186 ? 2.449 -13.225 16.214 1.00 96.44 186 PHE A C 1
ATOM 1442 O O . PHE A 1 186 ? 2.966 -12.115 16.331 1.00 96.44 186 PHE A O 1
ATOM 1449 N N . LYS A 1 187 ? 1.270 -13.495 16.790 1.00 95.31 187 LYS A N 1
ATOM 1450 C CA . LYS A 1 187 ? 0.570 -12.523 17.633 1.00 95.31 187 LYS A CA 1
ATOM 1451 C C . LYS A 1 187 ? 1.444 -12.045 18.798 1.00 95.31 187 LYS A C 1
ATOM 1453 O O . LYS A 1 187 ? 1.472 -10.848 19.051 1.00 95.31 187 LYS A O 1
ATOM 1458 N N . ALA A 1 188 ? 2.156 -12.958 19.463 1.00 95.19 188 ALA A N 1
ATOM 1459 C CA . ALA A 1 188 ? 3.039 -12.609 20.576 1.00 95.19 188 ALA A CA 1
ATOM 1460 C C . ALA A 1 188 ? 4.149 -11.638 20.136 1.00 95.19 188 ALA A C 1
ATOM 1462 O O . ALA A 1 188 ? 4.356 -10.620 20.786 1.00 95.19 188 ALA A O 1
ATOM 1463 N N . ASP A 1 189 ? 4.765 -11.876 18.973 1.00 95.69 189 ASP A N 1
ATOM 1464 C CA . ASP A 1 189 ? 5.774 -10.965 18.421 1.00 95.69 189 ASP A CA 1
ATOM 1465 C C . ASP A 1 189 ? 5.184 -9.580 18.114 1.00 95.69 189 ASP A C 1
ATOM 1467 O O . ASP A 1 189 ? 5.846 -8.559 18.283 1.00 95.69 189 ASP A O 1
ATOM 1471 N N . MET A 1 190 ? 3.924 -9.510 17.668 1.00 96.00 190 MET A N 1
ATOM 1472 C CA . MET A 1 190 ? 3.243 -8.229 17.444 1.00 96.00 190 MET A CA 1
ATOM 1473 C C . MET A 1 190 ? 2.890 -7.511 18.746 1.00 96.00 190 MET A C 1
ATOM 1475 O O . MET A 1 190 ? 2.927 -6.281 18.772 1.00 96.00 190 MET A O 1
ATOM 1479 N N . ASP A 1 191 ? 2.559 -8.245 19.808 1.00 94.06 191 ASP A N 1
ATOM 1480 C CA . ASP A 1 191 ? 2.372 -7.671 21.141 1.00 94.06 191 ASP A CA 1
ATOM 1481 C C . ASP A 1 191 ? 3.679 -7.046 21.657 1.00 94.06 191 ASP A C 1
ATOM 1483 O O . ASP A 1 191 ? 3.637 -5.928 22.169 1.00 94.06 191 ASP A O 1
ATOM 1487 N N . ASP A 1 192 ? 4.826 -7.693 21.431 1.00 94.12 192 ASP A N 1
ATOM 1488 C CA . ASP A 1 192 ? 6.145 -7.144 21.774 1.00 94.12 192 ASP A CA 1
ATOM 1489 C C . ASP A 1 192 ? 6.489 -5.908 20.919 1.00 94.12 192 ASP A C 1
ATOM 1491 O O . ASP A 1 192 ? 6.915 -4.871 21.434 1.00 94.12 192 ASP A O 1
ATOM 1495 N N . LEU A 1 193 ? 6.256 -5.965 19.600 1.00 94.38 193 LEU A N 1
ATOM 1496 C CA . LEU A 1 193 ? 6.507 -4.824 18.707 1.00 94.38 193 LEU A CA 1
ATOM 1497 C C . LEU A 1 193 ? 5.560 -3.639 18.952 1.00 94.38 193 LEU A C 1
ATOM 1499 O O . LEU A 1 193 ? 5.906 -2.503 18.620 1.00 94.38 193 LEU A O 1
ATOM 1503 N N . ALA A 1 194 ? 4.381 -3.858 19.535 1.00 92.19 194 ALA A N 1
ATOM 1504 C CA . ALA A 1 194 ? 3.472 -2.778 19.912 1.00 92.19 194 ALA A CA 1
ATOM 1505 C C . ALA A 1 194 ? 4.034 -1.894 21.045 1.00 92.19 194 ALA A C 1
ATOM 1507 O O . ALA A 1 194 ? 3.586 -0.757 21.202 1.00 92.19 194 ALA A O 1
ATOM 1508 N N . ASP A 1 195 ? 5.049 -2.359 21.776 1.00 91.12 195 ASP A N 1
ATOM 1509 C CA . ASP A 1 195 ? 5.766 -1.575 22.790 1.00 91.12 195 ASP A CA 1
ATOM 1510 C C . ASP A 1 195 ? 7.109 -1.026 22.286 1.00 91.12 195 ASP A C 1
ATOM 1512 O O . ASP A 1 195 ? 7.867 -0.412 23.039 1.00 91.12 195 ASP A O 1
ATOM 1516 N N . HIS A 1 196 ? 7.406 -1.195 20.995 1.00 92.75 196 HIS A N 1
ATOM 1517 C CA . HIS A 1 196 ? 8.664 -0.759 20.405 1.00 92.75 196 HIS A CA 1
ATOM 1518 C C . HIS A 1 196 ? 8.867 0.765 20.519 1.00 92.75 196 HIS A C 1
ATOM 1520 O O . HIS A 1 196 ? 7.924 1.554 20.404 1.00 92.75 196 HIS A O 1
ATOM 1526 N N . ALA A 1 197 ? 10.121 1.191 20.713 1.00 90.81 197 ALA A N 1
ATOM 1527 C CA . ALA A 1 197 ? 10.473 2.605 20.876 1.00 90.81 197 ALA A CA 1
ATOM 1528 C C . ALA A 1 197 ? 10.252 3.425 19.593 1.00 90.81 197 ALA A C 1
ATOM 1530 O O . ALA A 1 197 ? 9.872 4.592 19.655 1.00 90.81 197 ALA A O 1
ATOM 1531 N N . ASP A 1 198 ? 10.479 2.810 18.429 1.00 90.50 198 ASP A N 1
ATOM 1532 C CA . ASP A 1 198 ? 10.198 3.422 17.128 1.00 90.50 198 ASP A CA 1
ATOM 1533 C C . ASP A 1 198 ? 8.676 3.509 16.865 1.00 90.50 198 ASP A C 1
ATOM 1535 O O . ASP A 1 198 ? 8.006 2.467 16.811 1.00 90.50 198 ASP A O 1
ATOM 1539 N N . PRO A 1 199 ? 8.119 4.719 16.653 1.00 86.25 199 PRO A N 1
ATOM 1540 C CA . PRO A 1 199 ? 6.688 4.901 16.427 1.00 86.25 199 PRO A CA 1
ATOM 1541 C C . PRO A 1 199 ? 6.170 4.250 15.140 1.00 86.25 199 PRO A C 1
ATOM 1543 O O . PRO A 1 199 ? 5.002 3.883 15.067 1.00 86.25 199 PRO A O 1
ATOM 1546 N N . GLU A 1 200 ? 6.975 4.114 14.086 1.00 87.00 200 GLU A N 1
ATOM 1547 C CA . GLU A 1 200 ? 6.546 3.459 12.847 1.00 87.00 200 GLU A CA 1
ATOM 1548 C C . GLU A 1 200 ? 6.388 1.946 13.039 1.00 87.00 200 GLU A C 1
ATOM 1550 O O . GLU A 1 200 ? 5.391 1.376 12.585 1.00 87.00 200 GLU A O 1
ATOM 1555 N N . VAL A 1 201 ? 7.323 1.316 13.760 1.00 92.19 201 VAL A N 1
ATOM 1556 C CA . VAL A 1 201 ? 7.259 -0.112 14.119 1.00 92.19 201 VAL A CA 1
ATOM 1557 C C . VAL A 1 201 ? 6.029 -0.385 14.981 1.00 92.19 201 VAL A C 1
ATOM 1559 O O . VAL A 1 201 ? 5.204 -1.228 14.623 1.00 92.19 201 VAL A O 1
ATOM 1562 N N . LYS A 1 202 ? 5.849 0.402 16.051 1.00 91.06 202 LYS A N 1
ATOM 1563 C CA . LYS A 1 202 ? 4.681 0.326 16.941 1.00 91.06 202 LYS A CA 1
ATOM 1564 C C . LYS A 1 202 ? 3.368 0.409 16.163 1.00 91.06 202 LYS A C 1
ATOM 1566 O O . LYS A 1 202 ? 2.474 -0.416 16.338 1.00 91.06 202 LYS A O 1
ATOM 1571 N N . ARG A 1 203 ? 3.250 1.374 15.247 1.00 86.44 203 ARG A N 1
ATOM 1572 C CA . ARG A 1 203 ? 2.047 1.556 14.418 1.00 86.44 203 ARG A CA 1
ATOM 1573 C C . ARG A 1 203 ? 1.780 0.384 13.485 1.00 86.44 203 ARG A C 1
ATOM 1575 O O . ARG A 1 203 ? 0.624 -0.013 13.325 1.00 86.44 203 ARG A O 1
ATOM 1582 N N . ALA A 1 204 ? 2.820 -0.161 12.859 1.00 89.06 204 ALA A N 1
ATOM 1583 C CA . ALA A 1 204 ? 2.681 -1.326 11.996 1.00 89.06 204 ALA A CA 1
ATOM 1584 C C . ALA A 1 204 ? 2.195 -2.546 12.797 1.00 89.06 204 ALA A C 1
ATOM 1586 O O . ALA A 1 204 ? 1.257 -3.216 12.362 1.00 89.06 204 ALA A O 1
ATOM 1587 N N . ALA A 1 205 ? 2.754 -2.768 13.990 1.00 93.88 205 ALA A N 1
ATOM 1588 C CA . ALA A 1 205 ? 2.361 -3.846 14.896 1.00 93.88 205 ALA A CA 1
ATOM 1589 C C . ALA A 1 205 ? 0.912 -3.703 15.387 1.00 93.88 205 ALA A C 1
ATOM 1591 O O . ALA A 1 205 ? 0.122 -4.635 15.254 1.00 93.88 205 ALA A O 1
ATOM 1592 N N . LEU A 1 206 ? 0.505 -2.512 15.842 1.00 90.69 206 LEU A N 1
ATOM 1593 C CA . LEU A 1 206 ? -0.889 -2.235 16.216 1.00 90.69 206 LEU A CA 1
ATOM 1594 C C . LEU A 1 206 ? -1.848 -2.438 15.033 1.00 90.69 206 LEU A C 1
ATOM 1596 O O . LEU A 1 206 ? -2.931 -2.997 15.189 1.00 90.69 206 LEU A O 1
ATOM 1600 N N . GLY A 1 207 ? -1.438 -2.035 13.827 1.00 85.75 207 GLY A N 1
ATOM 1601 C CA . GLY A 1 207 ? -2.186 -2.291 12.599 1.00 85.75 207 GLY A CA 1
ATOM 1602 C C . GLY A 1 207 ? -2.365 -3.782 12.296 1.00 85.75 207 GLY A C 1
ATOM 1603 O O . GLY A 1 207 ? -3.434 -4.173 11.826 1.00 85.75 207 GLY A O 1
ATOM 1604 N N . ALA A 1 208 ? -1.354 -4.604 12.581 1.00 89.25 208 ALA A N 1
ATOM 1605 C CA . ALA A 1 208 ? -1.426 -6.056 12.457 1.00 89.25 208 ALA A CA 1
ATOM 1606 C C . ALA A 1 208 ? -2.349 -6.664 13.522 1.00 89.25 208 ALA A C 1
ATOM 1608 O O . ALA A 1 208 ? -3.273 -7.404 13.183 1.00 89.25 208 ALA A O 1
ATOM 1609 N N . LEU A 1 209 ? -2.181 -6.280 14.791 1.00 92.88 209 LEU A N 1
ATOM 1610 C CA . LEU A 1 209 ? -3.020 -6.731 15.906 1.00 92.88 209 LEU A CA 1
ATOM 1611 C C . LEU A 1 209 ? -4.498 -6.390 15.697 1.00 92.88 209 LEU A C 1
ATOM 1613 O O . LEU A 1 209 ? -5.360 -7.196 16.033 1.00 92.88 209 LEU A O 1
ATOM 1617 N N . LEU A 1 210 ? -4.812 -5.240 15.095 1.00 84.62 210 LEU A N 1
ATOM 1618 C CA . LEU A 1 210 ? -6.186 -4.871 14.742 1.00 84.62 210 LEU A CA 1
ATOM 1619 C C . LEU A 1 210 ? -6.832 -5.813 13.725 1.00 84.62 210 LEU A C 1
ATOM 1621 O O . LEU A 1 210 ? -8.055 -5.895 13.679 1.00 84.62 210 LEU A O 1
ATOM 1625 N N . ARG A 1 211 ? -6.037 -6.508 12.908 1.00 84.88 211 ARG A N 1
ATOM 1626 C CA . ARG A 1 211 ? -6.530 -7.515 11.963 1.00 84.88 211 ARG A CA 1
ATOM 1627 C C . ARG A 1 211 ? -6.591 -8.908 12.580 1.00 84.88 211 ARG A C 1
ATOM 1629 O O . ARG A 1 211 ? -7.520 -9.643 12.274 1.00 84.88 211 ARG A O 1
ATOM 1636 N N . LEU A 1 212 ? -5.642 -9.244 13.455 1.00 86.62 212 LEU A N 1
ATOM 1637 C CA . LEU A 1 212 ? -5.586 -10.543 14.136 1.00 86.62 212 LEU A CA 1
ATOM 1638 C C . LEU A 1 212 ? -6.604 -10.642 15.279 1.00 86.62 212 LEU A C 1
ATOM 1640 O O . LEU A 1 212 ? -7.383 -11.582 15.366 1.00 86.62 212 LEU A O 1
ATOM 1644 N N . THR A 1 213 ? -6.606 -9.654 16.173 1.00 89.06 213 THR A N 1
ATOM 1645 C CA . THR A 1 213 ? -7.445 -9.618 17.375 1.00 89.06 213 THR A CA 1
ATOM 1646 C C . THR A 1 213 ? -8.053 -8.228 17.585 1.00 89.06 213 THR A C 1
ATOM 1648 O O . THR A 1 213 ? -7.658 -7.526 18.521 1.00 89.06 213 THR A O 1
ATOM 1651 N N . PRO A 1 214 ? -9.039 -7.822 16.757 1.00 80.88 214 PRO A N 1
ATOM 1652 C CA . PRO A 1 214 ? -9.591 -6.466 16.750 1.00 80.88 214 PRO A CA 1
ATOM 1653 C C . PRO A 1 214 ? -9.982 -5.916 18.126 1.00 80.88 214 PRO A C 1
ATOM 1655 O O . PRO A 1 214 ? -9.614 -4.798 18.478 1.00 80.88 214 PRO A O 1
ATOM 1658 N N . ALA A 1 215 ? -10.708 -6.708 18.924 1.00 80.50 215 ALA A N 1
ATOM 1659 C CA . ALA A 1 215 ? -11.201 -6.278 20.230 1.00 80.50 215 ALA A CA 1
ATOM 1660 C C . ALA A 1 215 ? -10.054 -6.034 21.225 1.00 80.50 215 ALA A C 1
ATOM 1662 O O . ALA A 1 215 ? -9.969 -4.957 21.806 1.00 80.50 215 ALA A O 1
ATOM 1663 N N . ALA A 1 216 ? -9.141 -7.001 21.370 1.00 86.06 216 ALA A N 1
ATOM 1664 C CA . ALA A 1 216 ? -7.997 -6.888 22.276 1.00 86.06 216 ALA A CA 1
ATOM 1665 C C . ALA A 1 216 ? -7.032 -5.772 21.846 1.00 86.06 216 ALA A C 1
ATOM 1667 O O . ALA A 1 216 ? -6.565 -5.002 22.679 1.00 86.06 216 ALA A O 1
ATOM 1668 N N . ALA A 1 217 ? -6.785 -5.638 20.542 1.00 86.50 217 ALA A N 1
ATOM 1669 C CA . ALA A 1 217 ? -5.956 -4.572 19.996 1.00 86.50 217 ALA A CA 1
ATOM 1670 C C . ALA A 1 217 ? -6.574 -3.188 20.237 1.00 86.50 217 ALA A C 1
ATOM 1672 O O . ALA A 1 217 ? -5.854 -2.250 20.558 1.00 86.50 217 ALA A O 1
ATOM 1673 N N . THR A 1 218 ? -7.901 -3.061 20.137 1.00 81.81 218 THR A N 1
ATOM 1674 C CA . THR A 1 218 ? -8.594 -1.796 20.425 1.00 81.81 218 THR A CA 1
ATOM 1675 C C . THR A 1 218 ? -8.523 -1.437 21.911 1.00 81.81 218 THR A C 1
ATOM 1677 O O . THR A 1 218 ? -8.230 -0.288 22.230 1.00 81.81 218 THR A O 1
ATOM 1680 N N . GLU A 1 219 ? -8.701 -2.407 22.820 1.00 83.06 219 GLU A N 1
ATOM 1681 C CA . GLU A 1 219 ? -8.471 -2.206 24.265 1.00 83.06 219 GLU A CA 1
ATOM 1682 C C . GLU A 1 219 ? -7.022 -1.781 24.551 1.00 83.06 219 GLU A C 1
ATOM 1684 O O . GLU A 1 219 ? -6.785 -0.852 25.319 1.00 83.06 219 GLU A O 1
ATOM 1689 N N . ARG A 1 220 ? -6.041 -2.393 23.874 1.00 86.12 220 ARG A N 1
ATOM 1690 C CA . ARG A 1 220 ? -4.626 -2.021 24.006 1.00 86.12 220 ARG A CA 1
ATOM 1691 C C . ARG A 1 220 ? -4.353 -0.598 23.532 1.00 86.12 220 ARG A C 1
ATOM 1693 O O . ARG A 1 220 ? -3.751 0.170 24.270 1.00 86.12 220 ARG A O 1
ATOM 1700 N N . ILE A 1 221 ? -4.808 -0.242 22.329 1.00 82.38 221 ILE A N 1
ATOM 1701 C CA . ILE A 1 221 ? -4.700 1.120 21.780 1.00 82.38 221 ILE A CA 1
ATOM 1702 C C . ILE A 1 221 ? -5.315 2.117 22.764 1.00 82.38 221 ILE A C 1
ATOM 1704 O O . ILE A 1 221 ? -4.777 3.192 22.977 1.00 82.38 221 ILE A O 1
ATOM 1708 N N . TRP A 1 222 ? -6.407 1.756 23.426 1.00 74.19 222 TRP A N 1
ATOM 1709 C CA . TRP A 1 222 ? -7.018 2.632 24.411 1.00 74.19 222 TRP A CA 1
ATOM 1710 C C . TRP A 1 222 ? -6.216 2.783 25.711 1.00 74.19 222 TRP A C 1
ATOM 1712 O O . TRP A 1 222 ? -6.215 3.856 26.310 1.00 74.19 222 TRP A O 1
ATOM 1722 N N . GLY A 1 223 ? -5.533 1.723 26.147 1.00 74.44 223 GLY A N 1
ATOM 1723 C CA . GLY A 1 223 ? -4.640 1.765 27.306 1.00 74.44 223 GLY A CA 1
ATOM 1724 C C . GLY A 1 223 ? -3.377 2.605 27.090 1.00 74.44 223 GLY A C 1
ATOM 1725 O O . GLY A 1 223 ? -2.715 2.954 28.067 1.00 74.44 223 GLY A O 1
ATOM 1726 N N . LEU A 1 224 ? -3.041 2.939 25.841 1.00 74.19 224 LEU A N 1
ATOM 1727 C CA . LEU A 1 224 ? -1.926 3.824 25.516 1.00 74.19 224 LEU A CA 1
ATOM 1728 C C . LEU A 1 224 ? -2.310 5.290 25.758 1.00 74.19 224 LEU A C 1
ATOM 1730 O O . LEU A 1 224 ? -3.446 5.709 25.521 1.00 74.19 224 LEU A O 1
ATOM 1734 N N . GLY A 1 225 ? -1.345 6.099 26.200 1.00 63.19 225 GLY A N 1
ATOM 1735 C CA . GLY A 1 225 ? -1.530 7.540 26.255 1.00 63.19 225 GLY A CA 1
ATOM 1736 C C . GLY A 1 225 ? -1.803 8.088 24.854 1.00 63.19 225 GLY A C 1
ATOM 1737 O O . GLY A 1 225 ? -1.244 7.630 23.861 1.00 63.19 225 GLY A O 1
ATOM 1738 N N . TRP A 1 226 ? -2.651 9.111 24.749 1.00 59.34 226 TRP A N 1
ATOM 1739 C CA . TRP A 1 226 ? -2.918 9.771 23.462 1.00 59.34 226 TRP A CA 1
ATOM 1740 C C . TRP A 1 226 ? -1.654 10.364 22.831 1.00 59.34 226 TRP A C 1
ATOM 1742 O O . TRP A 1 226 ? -1.533 10.408 21.611 1.00 59.34 226 TRP A O 1
ATOM 1752 N N . GLU A 1 227 ? -0.698 10.769 23.664 1.00 61.25 227 GLU A N 1
ATOM 1753 C CA . GLU A 1 227 ? 0.623 11.221 23.228 1.00 61.25 227 GLU A CA 1
ATOM 1754 C C . GLU A 1 227 ? 1.460 10.087 22.619 1.00 61.25 227 GLU A C 1
ATOM 1756 O O . GLU A 1 227 ? 2.310 10.350 21.773 1.00 61.25 227 GLU A O 1
ATOM 1761 N N . ASP A 1 228 ? 1.174 8.832 22.980 1.00 57.69 228 ASP A N 1
ATOM 1762 C CA . ASP A 1 228 ? 1.829 7.637 22.441 1.00 57.69 228 ASP A CA 1
ATOM 1763 C C . ASP A 1 228 ? 1.216 7.193 21.103 1.00 57.69 228 ASP A C 1
ATOM 1765 O O . ASP A 1 228 ? 1.864 6.493 20.319 1.00 57.69 228 ASP A O 1
ATOM 1769 N N . ILE A 1 229 ? -0.021 7.618 20.815 1.00 58.16 229 ILE A N 1
ATOM 1770 C CA . ILE A 1 229 ? -0.737 7.367 19.558 1.00 58.16 229 ILE A CA 1
ATOM 1771 C C . ILE A 1 229 ? -0.884 8.688 18.802 1.00 58.16 229 ILE A C 1
ATOM 1773 O O . ILE A 1 229 ? -1.981 9.174 18.530 1.00 58.16 229 ILE A O 1
ATOM 1777 N N . GLN A 1 230 ? 0.246 9.257 18.384 1.00 58.59 230 GLN A N 1
ATOM 1778 C CA . GLN A 1 230 ? 0.263 10.409 17.470 1.00 58.59 230 GLN A CA 1
ATOM 1779 C C . GLN A 1 230 ? -0.212 10.064 16.044 1.00 58.59 230 GLN A C 1
ATOM 1781 O O . GLN A 1 230 ? -0.075 10.876 15.132 1.00 58.59 230 GLN A O 1
ATOM 1786 N N . ASP A 1 231 ? -0.753 8.861 15.814 1.00 61.88 231 ASP A N 1
ATOM 1787 C CA . ASP A 1 231 ? -1.240 8.440 14.505 1.00 61.88 231 ASP A CA 1
ATOM 1788 C C . ASP A 1 231 ? -2.705 8.014 14.524 1.00 61.88 231 ASP A C 1
ATOM 1790 O O . ASP A 1 231 ? -3.102 6.908 14.901 1.00 61.88 231 ASP A O 1
ATOM 1794 N N . HIS A 1 232 ? -3.510 8.920 13.995 1.00 61.38 232 HIS A N 1
ATOM 1795 C CA . HIS A 1 232 ? -4.943 8.781 13.841 1.00 61.38 232 HIS A CA 1
ATOM 1796 C C . HIS A 1 232 ? -5.350 7.663 12.878 1.00 61.38 232 HIS A C 1
ATOM 1798 O O . HIS A 1 232 ? -6.458 7.147 12.996 1.00 61.38 232 HIS A O 1
ATOM 1804 N N . GLN A 1 233 ? -4.472 7.203 11.979 1.00 64.00 233 GLN A N 1
ATOM 1805 C CA . GLN A 1 233 ? -4.744 6.033 11.140 1.00 64.00 233 GLN A CA 1
ATOM 1806 C C . GLN A 1 233 ? -4.958 4.768 11.970 1.00 64.00 233 GLN A C 1
ATOM 1808 O O . GLN A 1 233 ? -5.807 3.951 11.611 1.00 64.00 233 GLN A O 1
ATOM 1813 N N . VAL A 1 234 ? -4.227 4.601 13.076 1.00 68.25 234 VAL A N 1
ATOM 1814 C CA . VAL A 1 234 ? -4.404 3.455 13.979 1.00 68.25 234 VAL A CA 1
ATOM 1815 C C . VAL A 1 234 ? -5.772 3.528 14.658 1.00 68.25 234 VAL A C 1
ATOM 1817 O O . VAL A 1 234 ? -6.486 2.531 14.704 1.00 68.25 234 VAL A O 1
ATOM 1820 N N . LEU A 1 235 ? -6.191 4.724 15.076 1.00 69.69 235 LEU A N 1
ATOM 1821 C CA . LEU A 1 235 ? -7.500 4.962 15.692 1.00 69.69 235 LEU A CA 1
ATOM 1822 C C . LEU A 1 235 ? -8.658 4.739 14.716 1.00 69.69 235 LEU A C 1
ATOM 1824 O O . LEU A 1 235 ? -9.638 4.083 15.063 1.00 69.69 235 LEU A O 1
ATOM 1828 N N . PHE A 1 236 ? -8.536 5.212 13.473 1.00 68.88 236 PHE A N 1
ATOM 1829 C CA . PHE A 1 236 ? -9.530 4.934 12.434 1.00 68.88 236 PHE A CA 1
ATOM 1830 C C . PHE A 1 236 ? -9.639 3.439 12.149 1.00 68.88 236 PHE A C 1
ATOM 1832 O O . PHE A 1 236 ? -10.744 2.908 12.043 1.00 68.88 236 PHE A O 1
ATOM 1839 N N . ARG A 1 237 ? -8.503 2.739 12.054 1.00 69.38 237 ARG A N 1
ATOM 1840 C CA . ARG A 1 237 ? -8.501 1.284 11.873 1.00 69.38 237 ARG A CA 1
ATOM 1841 C C . ARG A 1 237 ? -9.139 0.578 13.068 1.00 69.38 237 ARG A C 1
ATOM 1843 O O . ARG A 1 237 ? -9.899 -0.355 12.844 1.00 69.38 237 ARG A O 1
ATOM 1850 N N . ALA A 1 238 ? -8.903 1.047 14.292 1.00 74.38 238 ALA A N 1
ATOM 1851 C CA . ALA A 1 238 ? -9.537 0.509 15.492 1.00 74.38 238 ALA A CA 1
ATOM 1852 C C . ALA A 1 238 ? -11.062 0.676 15.462 1.00 74.38 238 ALA A C 1
ATOM 1854 O O . ALA A 1 238 ? -11.793 -0.297 15.632 1.00 74.38 238 ALA A O 1
ATOM 1855 N N . ALA A 1 239 ? -11.549 1.874 15.127 1.00 69.88 239 ALA A N 1
ATOM 1856 C CA . ALA A 1 239 ? -12.979 2.152 15.000 1.00 69.88 239 ALA A CA 1
ATOM 1857 C C . ALA A 1 239 ? -13.677 1.256 13.959 1.00 69.88 239 ALA A C 1
ATOM 1859 O O . ALA A 1 239 ? -14.810 0.827 14.175 1.00 69.88 239 ALA A O 1
ATOM 1860 N N . VAL A 1 240 ? -13.003 0.962 12.842 1.00 68.81 240 VAL A N 1
ATOM 1861 C CA . VAL A 1 240 ? -13.527 0.090 11.774 1.00 68.81 240 VAL A CA 1
ATOM 1862 C C . VAL A 1 240 ? -13.431 -1.394 12.139 1.00 68.81 240 VAL A C 1
ATOM 1864 O O . VAL A 1 240 ? -14.280 -2.180 11.725 1.00 68.81 240 VAL A O 1
ATOM 1867 N N . ALA A 1 241 ? -12.410 -1.793 12.897 1.00 70.69 241 ALA A N 1
ATOM 1868 C CA . ALA A 1 241 ? -12.176 -3.189 13.256 1.00 70.69 241 ALA A CA 1
ATOM 1869 C C . ALA A 1 241 ? -13.091 -3.679 14.397 1.00 70.69 241 ALA A C 1
ATOM 1871 O O . ALA A 1 241 ? -13.281 -4.886 14.561 1.00 70.69 241 ALA A O 1
ATOM 1872 N N . LEU A 1 242 ? -13.680 -2.768 15.182 1.00 72.12 242 LEU A N 1
ATOM 1873 C CA . LEU A 1 242 ? -14.588 -3.130 16.267 1.00 72.12 242 LEU A CA 1
ATOM 1874 C C . LEU A 1 242 ? -15.838 -3.866 15.774 1.00 72.12 242 LEU A C 1
ATOM 1876 O O . LEU A 1 242 ? -16.524 -3.461 14.834 1.00 72.12 242 LEU A O 1
ATOM 1880 N N . HIS A 1 243 ? -16.204 -4.919 16.503 1.00 77.00 243 HIS A N 1
ATOM 1881 C CA . HIS A 1 243 ? -17.459 -5.614 16.268 1.00 77.00 243 HIS A CA 1
ATOM 1882 C C . HIS A 1 243 ? -18.648 -4.679 16.541 1.00 77.00 243 HIS A C 1
ATOM 1884 O O . HIS A 1 243 ? -18.747 -4.066 17.604 1.00 77.00 243 HIS A O 1
ATOM 1890 N N . ARG A 1 244 ? -19.608 -4.618 15.611 1.00 80.38 244 ARG A N 1
ATOM 1891 C CA . ARG A 1 244 ? -20.749 -3.682 15.665 1.00 80.38 244 ARG A CA 1
ATOM 1892 C C . ARG A 1 244 ? -21.524 -3.709 16.988 1.00 80.38 244 ARG A C 1
ATOM 1894 O O . ARG A 1 244 ? -21.999 -2.673 17.438 1.00 80.38 244 ARG A O 1
ATOM 1901 N N . ALA A 1 245 ? -21.626 -4.878 17.624 1.00 80.88 245 ALA A N 1
ATOM 1902 C CA . ALA A 1 245 ? -22.342 -5.043 18.892 1.00 80.88 245 ALA A CA 1
ATOM 1903 C C . ALA A 1 245 ? -21.683 -4.330 20.087 1.00 80.88 245 ALA A C 1
ATOM 1905 O O . ALA A 1 245 ? -22.381 -3.991 21.037 1.00 80.88 245 ALA A O 1
ATOM 1906 N N . VAL A 1 246 ? -20.364 -4.097 20.056 1.00 82.50 246 VAL A N 1
ATOM 1907 C CA . VAL A 1 246 ? -19.640 -3.472 21.179 1.00 82.50 246 VAL A CA 1
ATOM 1908 C C . VAL A 1 246 ? -19.439 -1.968 21.000 1.00 82.50 246 VAL A C 1
ATOM 1910 O O . VAL A 1 246 ? -19.099 -1.277 21.955 1.00 82.50 246 VAL A O 1
ATOM 1913 N N . VAL A 1 247 ? -19.692 -1.440 19.801 1.00 83.12 247 VAL A N 1
ATOM 1914 C CA . VAL A 1 247 ? -19.517 -0.019 19.466 1.00 83.12 247 VAL A CA 1
ATOM 1915 C C . VAL A 1 247 ? -20.285 0.927 20.402 1.00 83.12 247 VAL A C 1
ATOM 1917 O O . VAL A 1 247 ? -19.667 1.886 20.854 1.00 83.12 247 VAL A O 1
ATOM 1920 N N . PRO A 1 248 ? -21.573 0.702 20.753 1.00 89.75 248 PRO A N 1
ATOM 1921 C CA . PRO A 1 248 ? -22.296 1.613 21.649 1.00 89.75 248 PRO A CA 1
ATOM 1922 C C . PRO A 1 248 ? -21.639 1.752 23.026 1.00 89.75 248 PRO A C 1
ATOM 1924 O O . PRO A 1 248 ? -21.523 2.852 23.560 1.00 89.75 248 PRO A O 1
ATOM 1927 N N . GLU A 1 249 ? -21.189 0.628 23.584 1.00 87.69 249 GLU A N 1
ATOM 1928 C CA . GLU A 1 249 ? -20.506 0.589 24.876 1.00 87.69 249 GLU A CA 1
ATOM 1929 C C . GLU A 1 249 ? -19.159 1.314 24.796 1.00 87.69 249 GLU A C 1
ATOM 1931 O O . GLU A 1 249 ? -18.826 2.110 25.670 1.00 87.69 249 GLU A O 1
ATOM 1936 N N . TRP A 1 250 ? -18.427 1.125 23.699 1.00 83.88 250 TRP A N 1
ATOM 1937 C CA . TRP A 1 250 ? -17.196 1.859 23.424 1.00 83.88 250 TRP A CA 1
ATOM 1938 C C . TRP A 1 250 ? -17.414 3.370 23.331 1.00 83.88 250 TRP A C 1
ATOM 1940 O O . TRP A 1 250 ? -16.748 4.121 24.036 1.00 83.88 250 TRP A O 1
ATOM 1950 N N . VAL A 1 251 ? -18.378 3.827 22.529 1.00 87.06 251 VAL A N 1
ATOM 1951 C CA . VAL A 1 251 ? -18.719 5.255 22.398 1.00 87.06 251 VAL A CA 1
ATOM 1952 C C . VAL A 1 251 ? -19.066 5.860 23.761 1.00 87.06 251 VAL A C 1
ATOM 1954 O O . VAL A 1 251 ? -18.568 6.930 24.105 1.00 87.06 251 VAL A O 1
ATOM 1957 N N . LYS A 1 252 ? -19.844 5.147 24.583 1.00 89.56 252 LYS A N 1
ATOM 1958 C CA . LYS A 1 252 ? -20.177 5.578 25.946 1.00 89.56 252 LYS A CA 1
ATOM 1959 C C . LYS A 1 252 ? -18.938 5.702 26.838 1.00 89.56 252 LYS A C 1
ATOM 1961 O O . LYS A 1 252 ? -18.823 6.673 27.583 1.00 89.56 252 LYS A O 1
ATOM 1966 N N . ARG A 1 253 ? -18.006 4.747 26.777 1.00 84.25 253 ARG A N 1
ATOM 1967 C CA . ARG A 1 253 ? -16.739 4.812 27.529 1.00 84.25 253 ARG A CA 1
ATOM 1968 C C . ARG A 1 253 ? -15.888 6.012 27.116 1.00 84.25 253 ARG A C 1
ATOM 1970 O O . ARG A 1 253 ? -15.380 6.705 27.992 1.00 84.25 253 ARG A O 1
ATOM 1977 N N . LEU A 1 254 ? -15.779 6.279 25.812 1.00 82.50 254 LEU A N 1
ATOM 1978 C CA . LEU A 1 254 ? -15.043 7.429 25.273 1.00 82.50 254 LEU A CA 1
ATOM 1979 C C . LEU A 1 254 ? -15.614 8.753 25.803 1.00 82.50 254 LEU A C 1
ATOM 1981 O O . LEU A 1 254 ? -14.873 9.604 26.291 1.00 82.50 254 LEU A O 1
ATOM 1985 N N . GLU A 1 255 ? -16.938 8.887 25.793 1.00 87.19 255 GLU A N 1
ATOM 1986 C CA . GLU A 1 255 ? -17.646 10.040 26.357 1.00 87.19 255 GLU A CA 1
ATOM 1987 C C . GLU A 1 255 ? -17.368 10.228 27.853 1.00 87.19 255 GLU A C 1
ATOM 1989 O O . GLU A 1 255 ? -16.985 11.317 28.281 1.00 87.19 255 GLU A O 1
ATOM 1994 N N . MET A 1 256 ? -17.478 9.159 28.649 1.00 85.19 256 MET A N 1
ATOM 1995 C CA . MET A 1 256 ? -17.189 9.211 30.089 1.00 85.19 256 MET A CA 1
ATOM 1996 C C . MET A 1 256 ? -15.724 9.565 30.389 1.00 85.19 256 MET A C 1
ATOM 1998 O O . MET A 1 256 ? -15.438 10.148 31.432 1.00 85.19 256 MET A O 1
ATOM 2002 N N . GLY A 1 257 ? -14.803 9.244 29.477 1.00 81.56 257 GLY A N 1
ATOM 2003 C CA . GLY A 1 257 ? -13.388 9.612 29.556 1.00 81.56 257 GLY A CA 1
ATOM 2004 C C . GLY A 1 257 ? -13.062 11.032 29.080 1.00 81.56 257 GLY A C 1
ATOM 2005 O O . GLY A 1 257 ? -11.884 11.378 28.996 1.00 81.56 257 GLY A O 1
ATOM 2006 N N . GLY A 1 258 ? -14.063 11.848 28.726 1.00 81.81 258 GLY A N 1
ATOM 2007 C CA . GLY A 1 258 ? -13.857 13.202 28.197 1.00 81.81 258 GLY A CA 1
ATOM 2008 C C . GLY A 1 258 ? -13.327 13.234 26.758 1.00 81.81 258 GLY A C 1
ATOM 2009 O O . GLY A 1 258 ? -12.760 14.237 26.331 1.00 81.81 258 GLY A O 1
ATOM 2010 N N . LYS A 1 259 ? -13.493 12.143 26.003 1.00 78.88 259 LYS A N 1
ATOM 2011 C CA . LYS A 1 259 ? -12.986 11.957 24.633 1.00 78.88 259 LYS A CA 1
ATOM 2012 C C . LYS A 1 259 ? -14.127 12.003 23.618 1.00 78.88 259 LYS A C 1
ATOM 2014 O O . LYS A 1 259 ? -14.362 11.072 22.846 1.00 78.88 259 LYS A O 1
ATOM 2019 N N . GLY A 1 260 ? -14.895 13.093 23.669 1.00 81.50 260 GLY A N 1
ATOM 2020 C CA . GLY A 1 260 ? -16.119 13.237 22.876 1.00 81.50 260 GLY A CA 1
ATOM 2021 C C . GLY A 1 260 ? -15.874 13.324 21.367 1.00 81.50 260 GLY A C 1
ATOM 2022 O O . GLY A 1 260 ? -16.665 12.813 20.577 1.00 81.50 260 GLY A O 1
ATOM 2023 N N . SER A 1 261 ? -14.739 13.887 20.938 1.00 73.62 261 SER A N 1
ATOM 2024 C CA . SER A 1 261 ? -14.378 13.917 19.512 1.00 73.62 261 SER A CA 1
ATOM 2025 C C . SER A 1 261 ? -14.139 12.510 18.967 1.00 73.62 261 SER A C 1
ATOM 2027 O O . SER A 1 261 ? -14.620 12.152 17.898 1.00 73.62 261 SER A O 1
ATOM 2029 N N . GLU A 1 262 ? -13.445 11.681 19.729 1.00 76.81 262 GLU A N 1
ATOM 2030 C CA . GLU A 1 262 ? -13.132 10.298 19.409 1.00 76.81 262 GLU A CA 1
ATOM 2031 C C . GLU A 1 262 ? -14.388 9.432 19.417 1.00 76.81 262 GLU A C 1
ATOM 2033 O O . GLU A 1 262 ? -14.579 8.606 18.525 1.00 76.81 262 GLU A O 1
ATOM 2038 N N . ALA A 1 263 ? -15.280 9.667 20.382 1.00 83.62 263 ALA A N 1
ATOM 2039 C CA . ALA A 1 263 ? -16.580 9.019 20.455 1.00 83.62 263 ALA A CA 1
ATOM 2040 C C . ALA A 1 263 ? -17.406 9.264 19.182 1.00 83.62 263 ALA A C 1
ATOM 2042 O O . ALA A 1 263 ? -18.021 8.336 18.654 1.00 83.62 263 ALA A O 1
ATOM 2043 N N . LEU A 1 264 ? -17.367 10.483 18.630 1.00 80.06 264 LEU A N 1
ATOM 2044 C CA . LEU A 1 264 ? -17.985 10.799 17.337 1.00 80.06 264 LEU A CA 1
ATOM 2045 C C . LEU A 1 264 ? -17.345 10.037 16.176 1.00 80.06 264 LEU A C 1
ATOM 2047 O O . LEU A 1 264 ? -18.066 9.583 15.288 1.00 80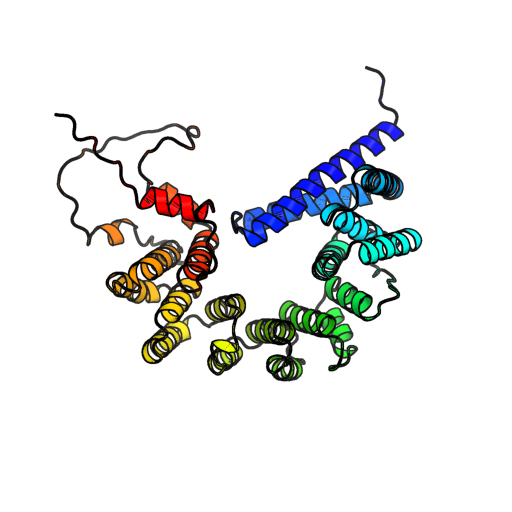.06 264 LEU A O 1
ATOM 2051 N N . LEU A 1 265 ? -16.018 9.888 16.165 1.00 73.62 265 LEU A N 1
ATOM 2052 C CA . LEU A 1 265 ? -15.327 9.114 15.132 1.00 73.62 265 LEU A CA 1
ATOM 2053 C C . LEU A 1 265 ? -15.712 7.632 15.238 1.00 73.62 265 LEU A C 1
ATOM 2055 O O . LEU A 1 265 ? -16.141 7.036 14.257 1.00 73.62 265 LEU A O 1
ATOM 2059 N N . PHE A 1 266 ? -15.669 7.032 16.422 1.00 76.38 266 PHE A N 1
ATOM 2060 C CA . PHE A 1 266 ? -16.063 5.631 16.600 1.00 76.38 266 PHE A CA 1
ATOM 2061 C C . PHE A 1 266 ? -17.527 5.392 16.214 1.00 76.38 266 PHE A C 1
ATOM 2063 O O . PHE A 1 266 ? -17.838 4.438 15.496 1.00 76.38 266 PHE A O 1
ATOM 2070 N N . ALA A 1 267 ? -18.421 6.306 16.591 1.00 82.19 267 ALA A N 1
ATOM 2071 C CA . ALA A 1 267 ? -19.815 6.281 16.165 1.00 82.19 267 ALA A CA 1
ATOM 2072 C C . ALA A 1 267 ? -19.968 6.359 14.634 1.00 82.19 267 ALA A C 1
ATOM 2074 O O . ALA A 1 267 ? -20.784 5.638 14.064 1.00 82.19 267 ALA A O 1
ATOM 2075 N N . ALA A 1 268 ? -19.172 7.193 13.958 1.00 73.62 268 ALA A N 1
ATOM 2076 C CA . ALA A 1 268 ? -19.265 7.398 12.513 1.00 73.62 268 ALA A CA 1
ATOM 2077 C C . ALA A 1 268 ? -18.618 6.287 11.675 1.00 73.62 268 ALA A C 1
ATOM 2079 O O . ALA A 1 268 ? -19.184 5.826 10.682 1.00 73.62 268 ALA A O 1
ATOM 2080 N N . PHE A 1 269 ? -17.411 5.869 12.051 1.00 71.69 269 PHE A N 1
ATOM 2081 C CA . PHE A 1 269 ? -16.579 4.961 11.262 1.00 71.69 269 PHE A CA 1
ATOM 2082 C C . PHE A 1 269 ? -16.915 3.487 11.483 1.00 71.69 269 PHE A C 1
ATOM 2084 O O . PHE A 1 269 ? -16.672 2.677 10.592 1.00 71.69 269 PHE A O 1
ATOM 2091 N N . SER A 1 270 ? -17.540 3.143 12.608 1.00 71.81 270 SER A N 1
ATOM 2092 C CA . SER A 1 270 ? -18.040 1.785 12.850 1.00 71.81 270 SER A CA 1
ATOM 2093 C C . SER A 1 270 ? -19.165 1.356 11.896 1.00 71.81 270 SER A C 1
ATOM 2095 O O . SER A 1 270 ? -19.443 0.162 11.754 1.00 71.81 270 SER A O 1
ATOM 2097 N N . GLY A 1 271 ? -19.853 2.318 11.265 1.00 70.31 271 GLY A N 1
ATOM 2098 C CA . GLY A 1 271 ? -20.994 2.061 10.382 1.00 70.31 271 GLY A CA 1
ATOM 2099 C C . GLY A 1 271 ? -22.204 1.446 11.094 1.00 70.31 271 GLY A C 1
ATOM 2100 O O . GLY A 1 271 ? -23.022 0.785 10.457 1.00 70.31 271 GLY A O 1
ATOM 2101 N N . VAL A 1 272 ? -22.317 1.601 12.419 1.00 76.19 272 VAL A N 1
ATOM 2102 C CA . VAL A 1 272 ? -23.423 1.039 13.207 1.00 76.19 272 VAL A CA 1
ATOM 2103 C C . VAL A 1 272 ? -24.642 1.971 13.145 1.00 76.19 272 VAL A C 1
ATOM 2105 O O . VAL A 1 272 ? -24.583 3.073 13.692 1.00 76.19 272 VAL A O 1
ATOM 2108 N N . PRO A 1 273 ? -25.786 1.555 12.560 1.00 75.31 273 PRO A N 1
ATOM 2109 C CA . PRO A 1 273 ? -26.924 2.456 12.350 1.00 75.31 273 PRO A CA 1
ATOM 2110 C C . PRO A 1 273 ? -27.500 3.068 13.634 1.00 75.31 273 PRO A C 1
ATOM 2112 O O . PRO A 1 273 ? -27.938 4.220 13.619 1.00 75.31 273 PRO A O 1
ATOM 2115 N N . SER A 1 274 ? -27.465 2.338 14.758 1.00 79.94 274 SER A N 1
ATOM 2116 C CA . SER A 1 274 ? -27.959 2.827 16.056 1.00 79.94 274 SER A CA 1
ATOM 2117 C C . SER A 1 274 ? -27.157 4.010 16.610 1.00 79.94 274 SER A C 1
ATOM 2119 O O . SER A 1 274 ? -27.665 4.740 17.458 1.00 79.94 274 SER A O 1
ATOM 2121 N N . MET A 1 275 ? -25.953 4.272 16.090 1.00 84.88 275 MET A N 1
ATOM 2122 C CA . MET A 1 275 ? -25.153 5.447 16.450 1.00 84.88 275 MET A CA 1
ATOM 2123 C C . MET A 1 275 ? -25.677 6.750 15.836 1.00 84.88 275 MET A C 1
ATOM 2125 O O . MET A 1 275 ? -25.268 7.833 16.249 1.00 84.88 275 MET A O 1
ATOM 2129 N N . SER A 1 276 ? -26.634 6.684 14.906 1.00 77.75 276 SER A N 1
ATOM 2130 C CA . SER A 1 276 ? -27.220 7.876 14.276 1.00 77.75 276 SER A CA 1
ATOM 2131 C C . SER A 1 276 ? -27.890 8.817 15.282 1.00 77.75 276 SER A C 1
ATOM 2133 O O . SER A 1 276 ? -27.795 10.033 15.120 1.00 77.75 276 SER A O 1
ATOM 2135 N N . GLY A 1 277 ? -28.557 8.266 16.306 1.00 81.69 277 GLY A N 1
ATOM 2136 C CA . GLY A 1 277 ? -29.212 9.054 17.357 1.00 81.69 277 GLY A CA 1
ATOM 2137 C C . GLY A 1 277 ? -28.200 9.820 18.204 1.00 81.69 277 GLY A C 1
ATOM 2138 O O . GLY A 1 277 ? -28.321 11.031 18.355 1.00 81.69 277 GLY A O 1
ATOM 2139 N N . TYR A 1 278 ? -27.146 9.127 18.637 1.00 86.94 278 TYR A N 1
ATOM 2140 C CA . TYR A 1 278 ? -26.019 9.717 19.356 1.00 86.94 278 TYR A CA 1
ATOM 2141 C C . TYR A 1 278 ? -25.354 10.855 18.560 1.00 86.94 278 TYR A C 1
ATOM 2143 O O . TYR A 1 278 ? -25.173 11.958 19.071 1.00 86.94 278 TYR A O 1
ATOM 2151 N N . LEU A 1 279 ? -25.053 10.629 17.276 1.00 82.38 279 LEU A N 1
ATOM 2152 C CA . LEU A 1 279 ? -24.445 11.655 16.422 1.00 82.38 279 LEU A CA 1
ATOM 2153 C C . LEU A 1 279 ? -25.345 12.889 16.268 1.00 82.38 279 LEU A C 1
ATOM 2155 O O . LEU A 1 279 ? -24.841 14.008 16.275 1.00 82.38 279 LEU A O 1
ATOM 2159 N N . ARG A 1 280 ? -26.666 12.695 16.157 1.00 80.38 280 ARG A N 1
ATOM 2160 C CA . ARG A 1 280 ? -27.641 13.791 16.058 1.00 80.38 280 ARG A CA 1
ATOM 2161 C C . ARG A 1 280 ? -27.714 14.604 17.346 1.00 80.38 280 ARG A C 1
ATOM 2163 O O . ARG A 1 280 ? -27.730 15.826 17.282 1.00 80.38 280 ARG A O 1
ATOM 2170 N N . GLU A 1 281 ? -27.724 13.943 18.499 1.00 86.00 281 GLU A N 1
ATOM 2171 C CA . GLU A 1 281 ? -27.702 14.610 19.803 1.00 86.00 281 GLU A CA 1
ATOM 2172 C C . GLU A 1 281 ? -26.465 15.508 19.938 1.00 86.00 281 GLU A C 1
ATOM 2174 O O . GLU A 1 281 ? -26.568 16.681 20.294 1.00 86.00 281 GLU A O 1
ATOM 2179 N N . LYS A 1 282 ? -25.298 15.003 19.530 1.00 86.50 282 LYS A N 1
ATOM 2180 C CA . LYS A 1 282 ? -24.041 15.760 19.564 1.00 86.50 282 LYS A CA 1
ATOM 2181 C C . LYS A 1 282 ? -23.961 16.914 18.564 1.00 86.50 282 LYS A 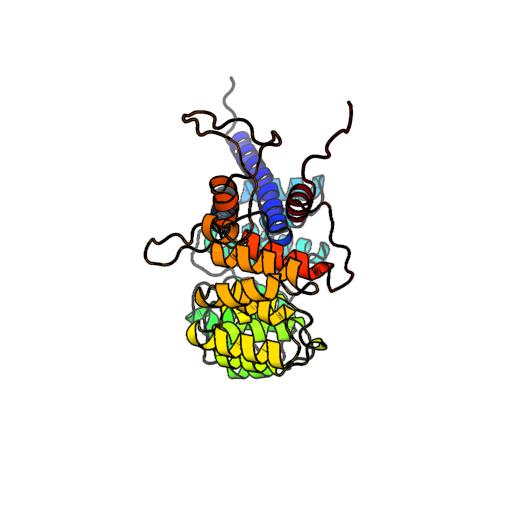C 1
ATOM 2183 O O . LYS A 1 282 ? -23.111 17.784 18.728 1.00 86.50 282 LYS A O 1
ATOM 2188 N N . MET A 1 283 ? -24.845 16.990 17.566 1.00 78.00 283 MET A N 1
ATOM 2189 C CA . MET A 1 283 ? -24.932 18.171 16.695 1.00 78.00 283 MET A CA 1
ATOM 2190 C C . MET A 1 283 ? -25.431 19.417 17.439 1.00 78.00 283 MET A C 1
ATOM 2192 O O . MET A 1 283 ? -25.147 20.530 16.992 1.00 78.00 283 MET A O 1
ATOM 2196 N N . ALA A 1 284 ? -26.149 19.243 18.556 1.00 76.62 284 ALA A N 1
ATOM 2197 C CA . ALA A 1 284 ? -26.623 20.338 19.401 1.00 76.62 284 ALA A CA 1
ATOM 2198 C C . ALA A 1 284 ? -25.534 20.895 20.339 1.00 76.62 284 ALA A C 1
ATOM 2200 O O . ALA A 1 284 ? -25.665 22.014 20.834 1.00 76.62 284 ALA A O 1
ATOM 2201 N N . ASP A 1 285 ? -24.448 20.150 20.566 1.00 75.69 285 ASP A N 1
ATOM 2202 C CA . ASP A 1 285 ? -23.294 20.621 21.331 1.00 75.69 285 ASP A CA 1
ATOM 2203 C C . ASP A 1 285 ? -22.453 21.566 20.464 1.00 75.69 285 ASP A C 1
ATOM 2205 O O . ASP A 1 285 ? -21.822 21.143 19.497 1.00 75.69 285 ASP A O 1
ATOM 2209 N N . ALA A 1 286 ? -22.417 22.855 20.808 1.00 72.44 286 ALA A N 1
ATOM 2210 C CA . ALA A 1 286 ? -21.722 23.877 20.024 1.00 72.44 286 ALA A CA 1
ATOM 2211 C C . ALA A 1 286 ? -20.223 23.583 19.804 1.00 72.44 286 ALA A C 1
ATOM 2213 O O . ALA A 1 286 ? -19.672 23.991 18.780 1.00 72.44 286 ALA A O 1
ATOM 2214 N N . SER A 1 287 ? -19.573 22.864 20.727 1.00 68.31 287 SER A N 1
ATOM 2215 C CA . SER A 1 287 ? -18.146 22.523 20.637 1.00 68.31 287 SER A CA 1
ATOM 2216 C C . SER A 1 287 ? -17.863 21.367 19.670 1.00 68.31 287 SER A C 1
ATOM 2218 O O . SER A 1 287 ? -16.791 21.302 19.068 1.00 68.31 287 SER A O 1
ATOM 2220 N N . LEU A 1 288 ? -18.846 20.490 19.465 1.00 64.00 288 LEU A N 1
ATOM 2221 C CA . LEU A 1 288 ? -18.732 19.281 18.650 1.00 64.00 288 LEU A CA 1
ATOM 2222 C C . LEU A 1 288 ? -19.564 19.339 17.364 1.00 64.00 288 LEU A C 1
ATOM 2224 O O . LEU A 1 288 ? -19.345 18.537 16.455 1.00 64.00 288 LEU A O 1
ATOM 2228 N N . SER A 1 289 ? -20.473 20.310 17.254 1.00 67.19 289 SER A N 1
ATOM 2229 C CA . SER A 1 289 ? -21.480 20.434 16.199 1.00 67.19 289 SER A CA 1
ATOM 2230 C C . SER A 1 289 ? -20.922 20.273 14.778 1.00 67.19 289 SER A C 1
ATOM 2232 O O . SER A 1 289 ? -21.494 19.491 14.011 1.00 67.19 289 SER A O 1
ATOM 2234 N N . PRO A 1 290 ? -19.781 20.888 14.392 1.00 63.22 290 PRO A N 1
ATOM 2235 C CA . PRO A 1 290 ? -19.235 20.707 13.046 1.00 63.22 290 PRO A CA 1
ATOM 2236 C C . PRO A 1 290 ? -18.768 19.271 12.767 1.00 63.22 290 PRO A C 1
ATOM 2238 O O . PRO A 1 290 ? -19.036 18.738 11.692 1.00 63.22 290 PRO A O 1
ATOM 2241 N N . VAL A 1 291 ? -18.099 18.634 13.733 1.00 63.19 291 VAL A N 1
ATOM 2242 C CA . VAL A 1 291 ? -17.583 17.261 13.601 1.00 63.19 291 VAL A CA 1
ATOM 2243 C C . VAL A 1 291 ? -18.738 16.263 13.647 1.00 63.19 291 VAL A C 1
ATOM 2245 O O . VAL A 1 291 ? -18.833 15.395 12.784 1.00 63.19 291 VAL A O 1
ATOM 2248 N N . ALA A 1 292 ? -19.670 16.440 14.585 1.00 64.69 292 ALA A N 1
ATOM 2249 C CA . ALA A 1 292 ? -20.865 15.617 14.725 1.00 64.69 292 ALA A CA 1
ATOM 2250 C C . ALA A 1 292 ? -21.751 15.666 13.472 1.00 64.69 292 ALA A C 1
ATOM 2252 O O . ALA A 1 292 ? -22.234 14.627 13.029 1.00 64.69 292 ALA A O 1
ATOM 2253 N N . THR A 1 293 ? -21.900 16.840 12.847 1.00 65.25 293 THR A N 1
ATOM 2254 C CA . THR A 1 293 ? -22.657 16.999 11.593 1.00 65.25 293 THR A CA 1
ATOM 2255 C C . THR A 1 293 ? -22.026 16.196 10.459 1.00 65.25 293 THR A C 1
ATOM 2257 O O . THR A 1 293 ? -22.722 15.451 9.768 1.00 65.25 293 THR A O 1
ATOM 2260 N N . LEU A 1 294 ? -20.704 16.303 10.282 1.00 63.81 294 LEU A N 1
ATOM 2261 C CA . LEU A 1 294 ? -19.994 15.541 9.256 1.00 63.81 294 LEU A CA 1
ATOM 2262 C C . LEU A 1 294 ? -20.112 14.030 9.523 1.00 63.81 294 LEU A C 1
ATOM 2264 O O . LEU A 1 294 ? -20.485 13.276 8.624 1.00 63.81 294 LEU A O 1
ATOM 2268 N N . CYS A 1 295 ? -19.891 13.603 10.770 1.00 65.38 295 CYS A N 1
ATOM 2269 C CA . CYS A 1 295 ? -20.061 12.222 11.225 1.00 65.38 295 CYS A CA 1
ATOM 2270 C C . CYS A 1 295 ? -21.474 11.677 10.969 1.00 65.38 295 CYS A C 1
ATOM 2272 O O . CYS A 1 295 ? -21.625 10.572 10.445 1.00 65.38 295 CYS A O 1
ATOM 2274 N N . HIS A 1 296 ? -22.516 12.449 11.288 1.00 64.94 296 HIS A N 1
ATOM 2275 C CA . HIS A 1 296 ? -23.909 12.057 11.076 1.00 64.94 296 HIS A CA 1
ATOM 2276 C C . HIS A 1 296 ? -24.215 11.844 9.592 1.00 64.94 296 HIS A C 1
ATOM 2278 O O . HIS A 1 296 ? -24.828 10.843 9.221 1.00 64.94 296 HIS A O 1
ATOM 2284 N N . MET A 1 297 ? -23.734 12.744 8.728 1.00 63.06 297 MET A N 1
ATOM 2285 C CA . MET A 1 297 ? -23.884 12.610 7.279 1.00 63.06 297 MET A CA 1
ATOM 2286 C C . MET A 1 297 ? -23.217 11.328 6.744 1.00 63.06 297 MET A C 1
ATOM 2288 O O . MET A 1 297 ? -23.748 10.717 5.815 1.00 63.06 297 MET A O 1
ATOM 2292 N N . ALA A 1 298 ? -22.098 10.887 7.337 1.00 59.56 298 ALA A N 1
ATOM 2293 C CA . ALA A 1 298 ? -21.401 9.666 6.921 1.00 59.56 298 ALA A CA 1
ATOM 2294 C C . ALA A 1 298 ? -22.199 8.403 7.248 1.00 59.56 298 ALA A C 1
ATOM 2296 O O . ALA A 1 298 ? -22.262 7.495 6.421 1.00 59.56 298 ALA A O 1
ATOM 2297 N N . VAL A 1 299 ? -22.849 8.362 8.413 1.00 60.28 299 VAL A N 1
ATOM 2298 C CA . VAL A 1 299 ? -23.674 7.219 8.834 1.00 60.28 299 VAL A CA 1
ATOM 2299 C C . VAL A 1 299 ? -25.021 7.207 8.112 1.00 60.28 299 VAL A C 1
ATOM 2301 O O . VAL A 1 299 ? -25.424 6.171 7.590 1.00 60.28 299 VAL A O 1
ATOM 2304 N N . ALA A 1 300 ? -25.698 8.354 8.006 1.00 56.16 300 ALA A N 1
ATOM 2305 C CA . ALA A 1 300 ? -27.008 8.458 7.357 1.00 56.16 300 ALA A CA 1
ATOM 2306 C C . ALA A 1 300 ? -26.966 8.158 5.844 1.00 56.16 300 ALA A C 1
ATOM 2308 O O . ALA A 1 300 ? -27.978 7.777 5.255 1.00 56.16 300 ALA A O 1
ATOM 2309 N N . GLY A 1 301 ? -25.798 8.314 5.208 1.00 50.06 301 GLY A N 1
ATOM 2310 C CA . GLY A 1 301 ? -25.571 7.944 3.811 1.00 50.06 301 GLY A CA 1
ATOM 2311 C C . GLY A 1 301 ? -25.438 6.434 3.559 1.00 50.06 301 GLY A C 1
ATOM 2312 O O . GLY A 1 301 ? -25.567 6.008 2.408 1.00 50.06 301 GLY A O 1
ATOM 2313 N N . GLN A 1 302 ? -25.204 5.612 4.591 1.00 46.16 302 GLN A N 1
ATOM 2314 C CA . GLN A 1 302 ? -25.059 4.162 4.433 1.00 46.16 302 GLN A CA 1
ATOM 2315 C C . GLN A 1 302 ? -26.428 3.483 4.275 1.00 46.16 302 GLN A C 1
ATOM 2317 O O . GLN A 1 302 ? -27.329 3.627 5.100 1.00 46.16 302 GLN A O 1
ATOM 2322 N N . ARG A 1 303 ? -26.598 2.710 3.194 1.00 41.25 303 ARG A N 1
ATOM 2323 C CA . ARG A 1 303 ? -27.778 1.850 3.011 1.00 41.25 303 ARG A CA 1
ATOM 2324 C C . ARG A 1 303 ? -27.750 0.712 4.031 1.00 41.25 303 ARG A C 1
ATOM 2326 O O . ARG A 1 303 ? -26.770 -0.021 4.098 1.00 41.25 303 ARG A O 1
ATOM 2333 N N . THR A 1 304 ? -28.850 0.513 4.748 1.00 38.53 304 THR A N 1
ATOM 2334 C CA . THR A 1 304 ? -29.094 -0.711 5.515 1.00 38.53 304 THR A CA 1
ATOM 2335 C C . THR A 1 304 ? -29.425 -1.868 4.567 1.00 38.53 304 THR A C 1
ATOM 2337 O O . THR A 1 304 ? -30.151 -1.702 3.578 1.00 38.53 304 THR A O 1
ATOM 2340 N N . GLU A 1 305 ? -28.888 -3.054 4.858 1.00 35.81 305 GLU A N 1
ATOM 2341 C CA . GLU A 1 305 ? -29.359 -4.315 4.278 1.00 35.81 305 GLU A CA 1
ATOM 2342 C C . GLU A 1 305 ? -30.841 -4.469 4.651 1.00 35.81 305 GLU A C 1
ATOM 2344 O O . GLU A 1 305 ? -31.183 -4.691 5.807 1.00 35.81 305 GLU A O 1
ATOM 2349 N N . GLY A 1 306 ? -31.734 -4.215 3.692 1.00 41.09 306 GLY A N 1
ATOM 2350 C CA . GLY A 1 306 ? -33.181 -4.130 3.932 1.00 41.09 306 GLY A CA 1
ATOM 2351 C C . GLY A 1 306 ? -33.911 -3.083 3.088 1.00 41.09 306 GLY A C 1
ATOM 2352 O O . GLY A 1 306 ? -35.133 -3.103 3.012 1.00 41.09 306 GLY A O 1
ATOM 2353 N N . GLY A 1 307 ? -33.196 -2.188 2.398 1.00 32.28 307 GLY A N 1
ATOM 2354 C CA . GLY A 1 307 ? -33.792 -1.313 1.375 1.00 32.28 307 GLY A CA 1
ATOM 2355 C C . GLY A 1 307 ? -34.587 -0.114 1.905 1.00 32.28 307 GLY A C 1
ATOM 2356 O O . GLY A 1 307 ? -34.982 0.746 1.113 1.00 32.28 307 GLY A O 1
ATOM 2357 N N . THR A 1 308 ? -34.765 0.021 3.218 1.00 33.81 308 THR A N 1
ATOM 2358 C CA . THR A 1 308 ? -35.407 1.198 3.808 1.00 33.81 308 THR A CA 1
ATOM 2359 C C . THR A 1 308 ? -34.409 2.353 3.867 1.00 33.81 308 THR A C 1
ATOM 2361 O O . THR A 1 308 ? -33.509 2.389 4.702 1.00 33.81 308 THR A O 1
ATOM 2364 N N . ARG A 1 309 ? -34.553 3.312 2.946 1.00 37.09 309 ARG A N 1
ATOM 2365 C CA . ARG A 1 309 ? -33.867 4.610 3.018 1.00 37.09 309 ARG A CA 1
ATOM 2366 C C . ARG A 1 309 ? -34.246 5.299 4.333 1.00 37.09 309 ARG A C 1
ATOM 2368 O O . ARG A 1 309 ? -35.422 5.589 4.527 1.00 37.09 309 ARG A O 1
ATOM 2375 N N . VAL A 1 310 ? -33.266 5.652 5.164 1.00 36.81 310 VAL A N 1
ATOM 2376 C CA . VAL A 1 310 ? -33.431 6.782 6.091 1.00 36.81 310 VAL A CA 1
ATOM 2377 C C . VAL A 1 310 ? -33.485 8.019 5.203 1.00 36.81 310 VAL A C 1
ATOM 2379 O O . VAL A 1 310 ? -32.531 8.314 4.478 1.00 36.81 310 VAL A O 1
ATOM 2382 N N . SER A 1 311 ? -34.646 8.662 5.111 1.00 33.44 311 SER A N 1
ATOM 2383 C CA . SER A 1 311 ? -34.806 9.760 4.172 1.00 33.44 311 SER A CA 1
ATOM 2384 C C . SER A 1 311 ? -34.080 10.991 4.719 1.00 33.44 311 SER A C 1
ATOM 2386 O O . SER A 1 311 ? -34.220 11.358 5.881 1.00 33.44 311 SER A O 1
ATOM 2388 N N . VAL A 1 312 ? -33.337 11.691 3.862 1.00 34.81 312 VAL A N 1
ATOM 2389 C CA . VAL A 1 312 ? -32.746 13.005 4.186 1.00 34.81 312 VAL A CA 1
ATOM 2390 C C . VAL A 1 312 ? -33.841 14.040 4.532 1.00 34.81 312 VAL A C 1
ATOM 2392 O O . VAL A 1 312 ? -33.549 15.090 5.096 1.00 34.81 312 VAL A O 1
ATOM 2395 N N . ARG A 1 313 ? -35.121 13.741 4.250 1.00 31.03 313 ARG A N 1
ATOM 2396 C CA . ARG A 1 313 ? -36.268 14.541 4.704 1.00 31.03 313 ARG A CA 1
ATOM 2397 C C . ARG A 1 313 ? -36.504 14.442 6.212 1.00 31.03 313 ARG A C 1
ATOM 2399 O O . ARG A 1 313 ? -36.919 15.440 6.783 1.00 31.03 313 ARG A O 1
ATOM 2406 N N . ASP A 1 314 ? -36.158 13.334 6.863 1.00 35.22 314 ASP A N 1
ATOM 2407 C CA . ASP A 1 314 ? -36.343 13.174 8.314 1.00 35.22 314 ASP A CA 1
ATOM 2408 C C . ASP A 1 314 ? -35.306 13.977 9.119 1.00 35.22 314 ASP A C 1
ATOM 2410 O O . ASP A 1 314 ? -35.573 14.386 10.240 1.00 35.22 314 ASP A O 1
ATOM 2414 N N . ALA A 1 315 ? -34.149 14.290 8.521 1.00 35.19 315 ALA A N 1
ATOM 2415 C CA . ALA A 1 315 ? -33.169 15.228 9.083 1.00 35.19 315 ALA A CA 1
ATOM 2416 C C . ALA A 1 315 ? -33.541 16.708 8.850 1.00 35.19 315 ALA A C 1
ATOM 2418 O O . ALA A 1 315 ? -32.973 17.594 9.481 1.00 35.19 315 ALA A O 1
ATOM 2419 N N . ARG A 1 316 ? -34.484 16.979 7.935 1.00 32.41 316 ARG A N 1
ATOM 2420 C CA . ARG A 1 316 ? -35.027 18.319 7.659 1.00 32.41 316 ARG A CA 1
ATOM 2421 C C . ARG A 1 316 ? -36.326 18.607 8.411 1.00 32.41 316 ARG A C 1
ATOM 2423 O O . ARG A 1 316 ? -36.634 19.770 8.609 1.00 32.41 316 ARG A O 1
ATOM 2430 N N . ALA A 1 317 ? -37.076 17.586 8.827 1.00 33.28 317 ALA A N 1
ATOM 2431 C CA . ALA A 1 317 ? -38.386 17.757 9.459 1.00 33.28 317 ALA A CA 1
ATOM 2432 C C . ALA A 1 317 ? -38.334 18.458 10.834 1.00 33.28 317 ALA A C 1
ATOM 2434 O O . ALA A 1 317 ? -39.312 19.097 11.208 1.00 33.28 317 ALA A O 1
ATOM 2435 N N . ASP A 1 318 ? -37.189 18.423 11.526 1.00 32.06 318 ASP A N 1
ATOM 2436 C CA . ASP A 1 318 ? -36.981 19.139 12.797 1.00 32.06 318 ASP A CA 1
ATOM 2437 C C . ASP A 1 318 ? -36.434 20.571 12.618 1.00 32.06 318 ASP A C 1
ATOM 2439 O O . ASP A 1 318 ? -36.231 21.294 13.592 1.00 32.06 318 ASP A O 1
ATOM 2443 N N . ALA A 1 319 ? -36.229 21.017 11.374 1.00 33.66 319 ALA A N 1
ATOM 2444 C CA . ALA A 1 319 ? -35.930 22.404 11.044 1.00 33.66 319 ALA A CA 1
ATOM 2445 C C . ALA A 1 319 ? -37.117 22.976 10.259 1.00 33.66 319 ALA A C 1
ATOM 2447 O O . ALA A 1 319 ? -37.288 22.714 9.071 1.00 33.66 319 ALA A O 1
ATOM 2448 N N . THR A 1 320 ? -37.979 23.732 10.933 1.00 26.17 320 THR A N 1
ATOM 2449 C CA . THR A 1 320 ? -39.129 24.397 10.308 1.00 26.17 320 THR A CA 1
ATOM 2450 C C . THR A 1 320 ? -38.682 25.316 9.168 1.00 26.17 320 THR A C 1
ATOM 2452 O O . THR A 1 320 ? -38.093 26.366 9.427 1.00 26.17 320 THR A O 1
ATOM 2455 N N . ASP A 1 321 ? -39.007 24.958 7.924 1.00 28.58 321 ASP A N 1
ATOM 2456 C CA . ASP A 1 321 ? -38.884 25.847 6.764 1.00 28.58 321 ASP A CA 1
ATOM 2457 C C . ASP A 1 321 ? -40.202 26.639 6.539 1.00 28.58 321 ASP A C 1
ATOM 2459 O O . ASP A 1 321 ? -41.294 26.071 6.658 1.00 28.58 321 ASP A O 1
ATOM 2463 N N . PRO A 1 322 ? -40.134 27.948 6.215 1.00 27.03 322 PRO A N 1
ATOM 2464 C CA . PRO A 1 322 ? -41.289 28.828 5.993 1.00 27.03 322 PRO A CA 1
ATOM 2465 C C . PRO A 1 322 ? -41.961 28.618 4.614 1.00 27.03 322 PRO A C 1
ATOM 2467 O O . PRO A 1 322 ? -41.378 28.005 3.717 1.00 27.03 322 PRO A O 1
ATOM 2470 N N . PRO A 1 323 ? -43.199 29.115 4.410 1.00 23.75 323 PRO A N 1
ATOM 2471 C CA . PRO A 1 323 ? -44.075 28.657 3.335 1.00 23.75 323 PRO A CA 1
ATOM 2472 C C . PRO A 1 323 ? -43.773 29.274 1.962 1.00 23.75 323 PRO A C 1
ATOM 2474 O O . PRO A 1 323 ? -43.592 30.482 1.827 1.00 23.75 323 PRO A O 1
ATOM 2477 N N . GLY A 1 324 ? -43.879 28.425 0.934 1.00 30.38 324 GLY A N 1
ATOM 2478 C CA . GLY A 1 324 ? -44.179 28.810 -0.445 1.00 30.38 324 GLY A CA 1
ATOM 2479 C C . GLY A 1 324 ? -43.107 28.424 -1.458 1.00 30.38 324 GLY A C 1
ATOM 2480 O O . GLY A 1 324 ? -42.182 29.190 -1.646 1.00 30.38 324 GLY A O 1
ATOM 2481 N N . PHE A 1 325 ? -43.267 27.293 -2.158 1.00 25.30 325 PHE A N 1
ATOM 2482 C CA . PHE A 1 325 ? -42.893 27.139 -3.577 1.00 25.30 325 PHE A CA 1
ATOM 2483 C C . PHE A 1 325 ? -43.554 25.870 -4.176 1.00 25.30 325 PHE A C 1
ATOM 2485 O O . PHE A 1 325 ? -43.679 24.870 -3.464 1.00 25.30 325 PHE A O 1
ATOM 2492 N N . PRO A 1 326 ? -44.007 25.879 -5.450 1.00 28.47 326 PRO A N 1
ATOM 2493 C CA . PRO A 1 326 ? -44.817 24.818 -6.046 1.00 28.47 326 PRO A CA 1
ATOM 2494 C C . PRO A 1 326 ? -43.992 23.781 -6.828 1.00 28.47 326 PRO A C 1
ATOM 2496 O O . PRO A 1 326 ? -42.887 24.036 -7.300 1.00 28.47 326 PRO A O 1
ATOM 2499 N N . SER A 1 327 ? -44.575 22.592 -6.985 1.00 38.78 327 SER A N 1
ATOM 2500 C CA . SER A 1 327 ? -44.012 21.421 -7.664 1.00 38.78 327 SER A CA 1
ATOM 2501 C C . SER A 1 327 ? -44.124 21.484 -9.195 1.00 38.78 327 SER A C 1
ATOM 2503 O O . SER A 1 327 ? -45.221 21.696 -9.711 1.00 38.78 327 SER A O 1
ATOM 2505 N N . GLY A 1 328 ? -43.047 21.162 -9.923 1.00 27.64 328 GLY A N 1
ATOM 2506 C CA . GLY A 1 328 ? -43.057 20.974 -11.382 1.00 27.64 328 GLY A CA 1
ATOM 2507 C C . GLY A 1 328 ? -42.041 19.923 -11.852 1.00 27.64 328 GLY A C 1
ATOM 2508 O O . GLY A 1 328 ? -40.904 19.906 -11.392 1.00 27.64 328 GLY A O 1
ATOM 2509 N N . LYS A 1 329 ? -42.483 19.012 -12.731 1.00 26.89 329 LYS A N 1
ATOM 2510 C CA . LYS A 1 329 ? -41.786 17.812 -13.236 1.00 26.89 329 LYS A CA 1
ATOM 2511 C C . LYS A 1 329 ? -40.952 18.093 -14.500 1.00 26.89 329 LYS A C 1
ATOM 2513 O O . LYS A 1 329 ? -41.422 18.809 -15.372 1.00 26.89 329 LYS A O 1
ATOM 2518 N N . GLY A 1 330 ? -39.856 17.341 -14.678 1.00 26.59 330 GLY A N 1
ATOM 2519 C CA . GLY A 1 330 ? -39.577 16.671 -15.963 1.00 26.59 330 GLY A CA 1
ATOM 2520 C C . GLY A 1 330 ? -38.360 17.098 -16.802 1.00 26.59 330 GLY A C 1
ATOM 2521 O O . GLY A 1 330 ? -38.488 17.905 -17.708 1.00 26.59 330 GLY A O 1
ATOM 2522 N N . THR A 1 331 ? -37.250 16.374 -16.596 1.00 28.56 331 THR A N 1
ATOM 2523 C CA . THR A 1 331 ? -36.314 15.801 -17.602 1.00 28.56 331 THR A CA 1
ATOM 2524 C C . THR A 1 331 ? -35.507 16.676 -18.581 1.00 28.56 331 THR A C 1
ATOM 2526 O O . THR A 1 331 ? -36.036 17.133 -19.586 1.00 28.56 331 THR A O 1
ATOM 2529 N N . ARG A 1 332 ? -34.175 16.645 -18.373 1.00 28.67 332 ARG A N 1
ATOM 2530 C CA . ARG A 1 332 ? -33.041 16.341 -19.296 1.00 28.67 332 ARG A CA 1
ATOM 2531 C C . ARG A 1 332 ? -31.885 17.332 -19.090 1.00 28.67 332 ARG A C 1
ATOM 2533 O O . ARG A 1 332 ? -32.046 18.490 -19.434 1.00 28.67 332 ARG A O 1
ATOM 2540 N N . ALA A 1 333 ? -30.738 16.849 -18.596 1.00 26.44 333 ALA A N 1
ATOM 2541 C CA . ALA A 1 333 ? -29.386 17.297 -18.979 1.00 26.44 333 ALA A CA 1
ATOM 2542 C C . ALA A 1 333 ? -28.320 16.546 -18.154 1.00 26.44 333 ALA A C 1
ATOM 2544 O O . ALA A 1 333 ? -28.308 16.621 -16.928 1.00 26.44 333 ALA A O 1
ATOM 2545 N N . HIS A 1 334 ? -27.429 15.827 -18.844 1.00 30.77 334 HIS A N 1
ATOM 2546 C CA . HIS A 1 334 ? -26.151 15.311 -18.327 1.00 30.77 334 HIS A CA 1
ATOM 2547 C C . HIS A 1 334 ? -25.008 16.326 -18.534 1.00 30.77 334 HIS A C 1
ATOM 2549 O O . HIS A 1 334 ? -23.834 15.978 -18.482 1.00 30.77 334 HIS A O 1
ATOM 2555 N N . GLU A 1 335 ? -25.341 17.594 -18.736 1.00 28.05 335 GLU A N 1
ATOM 2556 C CA . GLU A 1 335 ? -24.410 18.688 -18.996 1.00 28.05 335 GLU A CA 1
ATOM 2557 C C . GLU A 1 335 ? -24.749 19.829 -18.028 1.00 28.05 335 GLU A C 1
ATOM 2559 O O . GLU A 1 335 ? -25.899 19.951 -17.612 1.00 28.05 335 GLU A O 1
ATOM 2564 N N . HIS A 1 336 ? -23.744 20.617 -17.634 1.00 26.50 336 HIS A N 1
ATOM 2565 C CA . HIS A 1 336 ? -23.729 21.591 -16.522 1.00 26.50 336 HIS A CA 1
ATOM 2566 C C . HIS A 1 336 ? -23.296 21.014 -15.157 1.00 26.50 336 HIS A C 1
ATOM 2568 O O . HIS A 1 336 ? -23.994 21.024 -14.137 1.00 26.50 336 HIS A O 1
ATOM 2574 N N . VAL A 1 337 ? -22.052 20.533 -15.123 1.00 31.44 337 VAL A N 1
ATOM 2575 C CA . VAL A 1 337 ? -21.241 20.515 -13.900 1.00 31.44 337 VAL A CA 1
ATOM 2576 C C . VAL A 1 337 ? -20.732 21.949 -13.714 1.00 31.44 337 VAL A C 1
ATOM 2578 O O . VAL A 1 337 ? -19.963 22.411 -14.545 1.00 31.44 337 VAL A O 1
ATOM 2581 N N . LEU A 1 338 ? -21.168 22.625 -12.642 1.00 36.44 338 LEU A N 1
ATOM 2582 C CA . LEU A 1 338 ? -20.865 24.022 -12.259 1.00 36.44 338 LEU A CA 1
ATOM 2583 C C . LEU A 1 338 ? -21.803 25.107 -12.822 1.00 36.44 338 LEU A C 1
ATOM 2585 O O . LEU A 1 338 ? -21.357 26.044 -13.467 1.00 36.44 338 LEU A O 1
ATOM 2589 N N . ASP A 1 339 ? -23.082 25.047 -12.459 1.00 24.06 339 ASP A N 1
ATOM 2590 C CA . ASP A 1 339 ? -23.861 26.270 -12.230 1.00 24.06 339 ASP A CA 1
ATOM 2591 C C . ASP A 1 339 ? -24.448 26.189 -10.821 1.00 24.06 339 ASP A C 1
ATOM 2593 O O . ASP A 1 339 ? -24.873 25.113 -10.395 1.00 24.06 339 ASP A O 1
ATOM 2597 N N . GLY A 1 340 ? -24.387 27.295 -10.074 1.00 26.47 340 GLY A N 1
ATOM 2598 C CA . GLY A 1 340 ? -24.635 27.413 -8.627 1.00 26.47 340 GLY A CA 1
ATOM 2599 C C . GLY A 1 340 ? -26.063 27.117 -8.146 1.00 26.47 340 GLY A C 1
ATOM 2600 O O . GLY A 1 340 ? -26.637 27.898 -7.391 1.00 26.47 340 GLY A O 1
ATOM 2601 N N . GLY A 1 341 ? -26.645 25.995 -8.561 1.00 24.19 341 GLY A N 1
ATOM 2602 C CA . GLY A 1 341 ? -27.916 25.471 -8.080 1.00 24.19 341 GLY A CA 1
ATOM 2603 C C . GLY A 1 341 ? -27.773 24.681 -6.777 1.00 24.19 341 GLY A C 1
ATOM 2604 O O . GLY A 1 341 ? -26.731 24.092 -6.488 1.00 24.19 341 GLY A O 1
ATOM 2605 N N . GLN A 1 342 ? -28.850 24.666 -5.988 1.00 28.88 342 GLN A N 1
ATOM 2606 C CA . GLN A 1 342 ? -28.944 23.952 -4.714 1.00 28.88 342 GLN A CA 1
ATOM 2607 C C . GLN A 1 342 ? -28.485 22.488 -4.821 1.00 28.88 342 GLN A C 1
ATOM 2609 O O . GLN A 1 342 ? -28.881 21.757 -5.731 1.00 28.88 342 GLN A O 1
ATOM 2614 N N . LEU A 1 343 ? -27.692 22.053 -3.835 1.00 33.62 343 LEU A N 1
ATOM 2615 C CA . LEU A 1 343 ? -27.300 20.660 -3.632 1.00 33.62 343 LEU A CA 1
ATOM 2616 C C . LEU A 1 343 ? -28.567 19.805 -3.449 1.00 33.62 343 LEU A C 1
ATOM 2618 O O . LEU A 1 343 ? -29.201 19.842 -2.394 1.00 33.62 343 LEU A O 1
ATOM 2622 N N . THR A 1 344 ? -28.971 19.061 -4.479 1.00 34.88 344 THR A N 1
ATOM 2623 C CA . THR A 1 344 ? -30.128 18.166 -4.366 1.00 34.88 344 THR A CA 1
ATOM 2624 C C . THR A 1 344 ? -29.763 16.916 -3.560 1.00 34.88 344 THR A C 1
ATOM 2626 O O . THR A 1 344 ? -28.602 16.488 -3.576 1.00 34.88 344 THR A O 1
ATOM 2629 N N . PRO A 1 345 ? -30.732 16.286 -2.871 1.00 34.50 345 PRO A N 1
ATOM 2630 C CA . PRO A 1 345 ? -30.515 15.043 -2.138 1.00 34.50 345 PRO A CA 1
ATOM 2631 C C . PRO A 1 345 ? -29.884 13.944 -2.994 1.00 34.50 345 PRO A C 1
ATOM 2633 O O . PRO A 1 345 ? -29.027 13.230 -2.497 1.00 34.50 345 PRO A O 1
ATOM 2636 N N . GLU A 1 346 ? -30.217 13.831 -4.283 1.00 37.06 346 GLU A N 1
ATOM 2637 C CA . GLU A 1 346 ? -29.596 12.861 -5.193 1.00 37.06 346 GLU A CA 1
ATOM 2638 C C . GLU A 1 346 ? -28.111 13.149 -5.457 1.00 37.06 346 GLU A C 1
ATOM 2640 O O . GLU A 1 346 ? -27.332 12.216 -5.638 1.00 37.06 346 GLU A O 1
ATOM 2645 N N . ARG A 1 347 ? -27.703 14.424 -5.444 1.00 37.12 347 ARG A N 1
ATOM 2646 C CA . ARG A 1 347 ? -26.321 14.867 -5.681 1.00 37.12 347 ARG A CA 1
ATOM 2647 C C . ARG A 1 347 ? -25.468 14.740 -4.419 1.00 37.12 347 ARG A C 1
ATOM 2649 O O . ARG A 1 347 ? -24.339 14.268 -4.501 1.00 37.12 347 ARG A O 1
ATOM 2656 N N . ALA A 1 348 ? -26.044 15.042 -3.253 1.00 38.16 348 ALA A N 1
ATOM 2657 C CA . ALA A 1 348 ? -25.474 14.682 -1.956 1.00 38.16 348 ALA A CA 1
ATOM 2658 C C . ALA A 1 348 ? -25.345 13.156 -1.824 1.00 38.16 348 ALA A C 1
ATOM 2660 O O . ALA A 1 348 ? -24.292 12.654 -1.460 1.00 38.16 348 ALA A O 1
ATOM 2661 N N . LEU A 1 349 ? -26.375 12.403 -2.219 1.00 35.97 349 LEU A N 1
ATOM 2662 C CA . LEU A 1 349 ? -26.363 10.943 -2.217 1.00 35.97 349 LEU A CA 1
ATOM 2663 C C . LEU A 1 349 ? -25.337 10.356 -3.180 1.00 35.97 349 LEU A C 1
ATOM 2665 O O . LEU A 1 349 ? -24.857 9.279 -2.883 1.00 35.97 349 LEU A O 1
ATOM 2669 N N . LEU A 1 350 ? -24.987 11.017 -4.287 1.00 38.69 350 LEU A N 1
ATOM 2670 C CA . LEU A 1 350 ? -23.929 10.558 -5.196 1.00 38.69 350 LEU A CA 1
ATOM 2671 C C . LEU A 1 350 ? -22.532 10.736 -4.580 1.00 38.69 350 LEU A C 1
ATOM 2673 O O . LEU A 1 350 ? -21.700 9.850 -4.707 1.00 38.69 350 LEU A O 1
ATOM 2677 N N . ILE A 1 351 ? -22.321 11.839 -3.852 1.00 38.59 351 ILE A N 1
ATOM 2678 C CA . ILE A 1 351 ? -21.103 12.119 -3.070 1.00 38.59 351 ILE A CA 1
ATOM 2679 C C . ILE A 1 351 ? -20.994 11.170 -1.857 1.00 38.59 351 ILE A C 1
ATOM 2681 O O . ILE A 1 351 ? -19.904 10.756 -1.473 1.00 38.59 351 ILE A O 1
ATOM 2685 N N . LEU A 1 352 ? -22.135 10.789 -1.273 1.00 36.09 352 LEU A N 1
ATOM 2686 C CA . LEU A 1 352 ? -22.239 9.875 -0.131 1.00 36.09 352 LEU A CA 1
ATOM 2687 C C . LEU A 1 352 ? -22.253 8.391 -0.529 1.00 36.09 352 LEU A C 1
ATOM 2689 O O . LEU A 1 352 ? -21.912 7.550 0.301 1.00 36.09 352 LEU A O 1
ATOM 2693 N N . ARG A 1 353 ? -22.639 8.055 -1.772 1.00 34.94 353 ARG A N 1
ATOM 2694 C CA . ARG A 1 353 ? -22.872 6.669 -2.233 1.00 34.94 353 ARG A CA 1
ATOM 2695 C C . ARG A 1 353 ? -21.646 5.783 -2.099 1.00 34.94 353 ARG A C 1
ATOM 2697 O O . ARG A 1 353 ? -21.799 4.571 -1.992 1.00 34.94 353 ARG A O 1
ATOM 2704 N N . ASP A 1 354 ? -20.470 6.392 -2.084 1.00 39.19 354 ASP A N 1
ATOM 2705 C CA . ASP A 1 354 ? -19.209 5.678 -2.009 1.00 39.19 354 ASP A CA 1
ATOM 2706 C C . ASP A 1 354 ? -18.556 5.708 -0.619 1.00 39.19 354 ASP A C 1
ATOM 2708 O O . ASP A 1 354 ? -17.465 5.161 -0.501 1.00 39.19 354 ASP A O 1
ATOM 2712 N N . GLY A 1 355 ? -19.212 6.274 0.417 1.00 39.00 355 GLY A N 1
ATOM 2713 C CA . GLY A 1 355 ? -18.959 6.145 1.876 1.00 39.00 355 GLY A CA 1
ATOM 2714 C C . GLY A 1 355 ? -17.592 6.598 2.425 1.00 39.00 355 GLY A C 1
ATOM 2715 O O . GLY A 1 355 ? -17.501 7.273 3.448 1.00 39.00 355 GLY A O 1
ATOM 2716 N N . PHE A 1 356 ? -16.530 6.273 1.706 1.00 41.81 356 PHE A N 1
ATOM 2717 C CA . PHE A 1 356 ? -15.120 6.473 1.986 1.00 41.81 356 PHE A CA 1
ATOM 2718 C C . PHE A 1 356 ? -14.703 7.946 1.894 1.00 41.81 356 PHE A C 1
ATOM 2720 O O . PHE A 1 356 ? -13.834 8.390 2.636 1.00 41.81 356 PHE A O 1
ATOM 2727 N N . GLN A 1 357 ? -15.344 8.723 1.015 1.00 44.72 357 GLN A N 1
ATOM 2728 C CA . GLN A 1 357 ? -15.046 10.146 0.813 1.00 44.72 357 GLN A CA 1
ATOM 2729 C C . GLN A 1 357 ? -15.421 10.976 2.042 1.00 44.72 357 GLN A C 1
ATOM 2731 O O . GLN A 1 357 ? -14.571 11.656 2.604 1.00 44.72 357 GLN A O 1
ATOM 2736 N N . LEU A 1 358 ? -16.662 10.874 2.530 1.00 49.72 358 LEU A N 1
ATOM 2737 C CA . LEU A 1 358 ? -17.109 11.680 3.668 1.00 49.72 358 LEU A CA 1
ATOM 2738 C C . LEU A 1 358 ? -16.426 11.279 4.984 1.00 49.72 358 LEU A C 1
ATOM 2740 O O . LEU A 1 358 ? -16.048 12.149 5.763 1.00 49.72 358 LEU A O 1
ATOM 2744 N N . GLN A 1 359 ? -16.197 9.981 5.190 1.00 49.88 359 GLN A N 1
ATOM 2745 C CA . GLN A 1 359 ? -15.349 9.467 6.267 1.00 49.88 359 GLN A CA 1
ATOM 2746 C C . GLN A 1 359 ? -13.953 10.120 6.242 1.00 49.88 359 GLN A C 1
ATOM 2748 O O . GLN A 1 359 ? -13.464 10.599 7.260 1.00 49.88 359 GLN A O 1
ATOM 2753 N N . ARG A 1 360 ? -13.334 10.269 5.069 1.00 50.00 360 ARG A N 1
ATOM 2754 C CA . ARG A 1 360 ? -12.029 10.938 4.937 1.00 50.00 360 ARG A CA 1
ATOM 2755 C C . ARG A 1 360 ? -12.106 12.456 5.092 1.00 50.00 360 ARG A C 1
ATOM 2757 O O . ARG A 1 360 ? -11.204 13.031 5.683 1.00 50.00 360 ARG A O 1
ATOM 2764 N N . VAL A 1 361 ? -13.192 13.098 4.664 1.00 48.47 361 VAL A N 1
ATOM 2765 C CA . VAL A 1 361 ? -13.440 14.529 4.913 1.00 48.47 361 VAL A CA 1
ATOM 2766 C C . VAL A 1 361 ? -13.584 14.828 6.408 1.00 48.47 361 VAL A C 1
ATOM 2768 O O . VAL A 1 361 ? -13.025 15.816 6.876 1.00 48.47 361 VAL A O 1
ATOM 2771 N N . ILE A 1 362 ? -14.259 13.962 7.174 1.00 51.09 362 ILE A N 1
ATOM 2772 C CA . ILE A 1 362 ? -14.306 14.043 8.645 1.00 51.09 362 ILE A CA 1
ATOM 2773 C C . ILE A 1 362 ? -12.891 13.950 9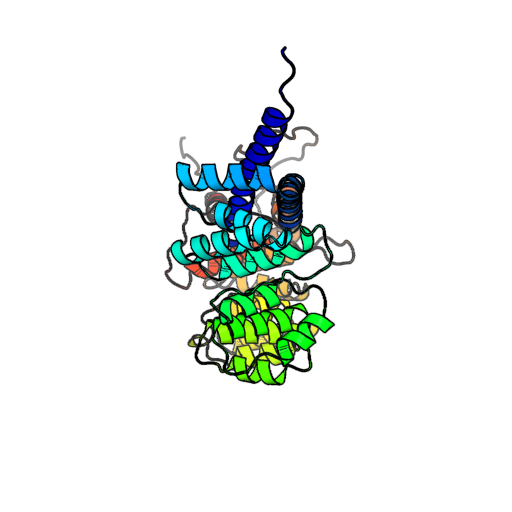.224 1.00 51.09 362 ILE A C 1
ATOM 2775 O O . ILE A 1 362 ? -12.510 14.784 10.044 1.00 51.09 362 ILE A O 1
ATOM 2779 N N . ALA A 1 363 ? -12.098 12.974 8.765 1.00 46.78 363 ALA A N 1
ATOM 2780 C CA . ALA A 1 363 ? -10.721 12.790 9.215 1.00 46.78 363 ALA A CA 1
ATOM 2781 C C . ALA A 1 363 ? -9.835 14.011 8.896 1.00 46.78 363 ALA A C 1
ATOM 2783 O O . ALA A 1 363 ? -9.136 14.509 9.773 1.00 46.78 363 ALA A O 1
ATOM 2784 N N . SER A 1 364 ? -9.903 14.545 7.673 1.00 40.84 364 SER A N 1
ATOM 2785 C CA . SER A 1 364 ? -9.150 15.731 7.241 1.00 40.84 364 SER A CA 1
ATOM 2786 C C . SER A 1 364 ? -9.599 17.022 7.930 1.00 40.84 364 SER A C 1
ATOM 2788 O O . SER A 1 364 ? -8.764 17.875 8.217 1.00 40.84 364 SER A O 1
ATOM 2790 N N . TYR A 1 365 ? -10.895 17.177 8.221 1.00 43.56 365 TYR A N 1
ATOM 2791 C CA . TYR A 1 365 ? -11.412 18.321 8.977 1.00 43.56 365 TYR A CA 1
ATOM 2792 C C . TYR A 1 365 ? -10.892 18.326 10.415 1.00 43.56 365 TYR A C 1
ATOM 2794 O O . TYR A 1 365 ? -10.447 19.357 10.919 1.00 43.56 365 TYR A O 1
ATOM 2802 N N . TRP A 1 366 ? -10.899 17.160 11.056 1.00 44.28 366 TRP A N 1
ATOM 2803 C CA . TRP A 1 366 ? -10.403 16.990 12.415 1.00 44.28 366 TRP A CA 1
ATOM 2804 C C . TRP A 1 366 ? -8.888 17.246 12.510 1.00 44.28 366 TRP A C 1
ATOM 2806 O O . TRP A 1 366 ? -8.444 17.995 13.382 1.00 44.28 366 TRP A O 1
ATOM 2816 N N . LEU A 1 367 ? -8.123 16.745 11.531 1.00 42.00 367 LEU A N 1
ATOM 2817 C CA . LEU A 1 367 ? -6.663 16.877 11.446 1.00 42.00 367 LEU A CA 1
ATOM 2818 C C . LEU A 1 367 ? -6.129 18.313 11.463 1.00 42.00 367 LEU A C 1
ATOM 2820 O O . LEU A 1 367 ? -4.994 18.506 11.885 1.00 42.00 367 LEU A O 1
ATOM 2824 N N . GLY A 1 368 ? -6.889 19.322 11.031 1.00 39.97 368 GLY A N 1
ATOM 2825 C CA . GLY A 1 368 ? -6.373 20.695 11.060 1.00 39.97 368 GLY A CA 1
ATOM 2826 C C . GLY A 1 368 ? -7.265 21.752 11.693 1.00 39.97 368 GLY A C 1
ATOM 2827 O O . GLY A 1 368 ? -6.910 22.926 11.664 1.00 39.97 368 GLY A O 1
ATOM 2828 N N . HIS A 1 369 ? -8.369 21.367 12.341 1.00 39.25 369 HIS A N 1
ATOM 2829 C CA . HIS A 1 369 ? -9.021 22.240 13.327 1.00 39.25 369 HIS A CA 1
ATOM 2830 C C . HIS A 1 369 ? -8.536 21.994 14.759 1.00 39.25 369 HIS A C 1
ATOM 2832 O O . HIS A 1 369 ? -8.499 22.937 15.542 1.00 39.25 369 HIS A O 1
ATOM 2838 N N . VAL A 1 370 ? -8.126 20.766 15.097 1.00 36.97 370 VAL A N 1
ATOM 2839 C CA . VAL A 1 370 ? -7.680 20.424 16.460 1.00 36.97 370 VAL A CA 1
ATOM 2840 C C . VAL A 1 370 ? -6.169 20.621 16.650 1.00 36.97 370 VAL A C 1
ATOM 2842 O O . VAL A 1 370 ? -5.732 20.914 17.757 1.00 36.97 370 VAL A O 1
ATOM 2845 N N . LEU A 1 371 ? -5.362 20.518 15.585 1.00 35.44 371 LEU A N 1
ATOM 2846 C CA . LEU A 1 371 ? -3.902 20.358 15.709 1.00 35.44 371 LEU A CA 1
ATOM 2847 C C . LEU A 1 371 ? -3.055 21.533 15.196 1.00 35.44 371 LEU A C 1
ATOM 2849 O O . LEU A 1 371 ? -1.832 21.458 15.233 1.00 35.44 371 LEU A O 1
ATOM 2853 N N . GLY A 1 372 ? -3.655 22.609 14.679 1.00 28.31 372 GLY A N 1
ATOM 2854 C CA . GLY A 1 372 ? -2.904 23.794 14.226 1.00 28.31 372 GLY A CA 1
ATOM 2855 C C . GLY A 1 372 ? -1.970 23.577 13.022 1.00 28.31 372 GLY A C 1
ATOM 2856 O O . GLY A 1 372 ? -1.361 24.532 12.543 1.00 28.31 372 GLY A O 1
ATOM 2857 N N . HIS A 1 373 ? -1.879 22.361 12.478 1.00 33.88 373 HIS A N 1
ATOM 2858 C CA . HIS A 1 373 ? -1.310 22.131 11.158 1.00 33.88 373 HIS A CA 1
ATOM 2859 C C . HIS A 1 373 ? -2.239 22.775 10.139 1.00 33.88 373 HIS A C 1
ATOM 2861 O O . HIS A 1 373 ? -3.413 22.412 10.058 1.00 33.88 373 HIS A O 1
ATOM 2867 N N . GLY A 1 374 ? -1.728 23.772 9.413 1.00 31.09 374 GLY A N 1
ATOM 2868 C CA . GLY A 1 374 ? -2.490 24.486 8.401 1.00 31.09 374 GLY A CA 1
ATOM 2869 C C . GLY A 1 374 ? -3.161 23.491 7.464 1.00 31.09 374 GLY A C 1
ATOM 2870 O O . GLY A 1 374 ? -2.499 22.862 6.642 1.00 31.09 374 GLY A O 1
ATOM 2871 N N . VAL A 1 375 ? -4.479 23.336 7.610 1.00 37.78 375 VAL A N 1
ATOM 2872 C CA . VAL A 1 375 ? -5.300 22.748 6.560 1.00 37.78 375 VAL A CA 1
ATOM 2873 C C . VAL A 1 375 ? -5.049 23.619 5.347 1.00 37.78 375 VAL A C 1
ATOM 2875 O O . VAL A 1 375 ? -5.243 24.835 5.423 1.00 37.78 375 VAL A O 1
ATOM 2878 N N . ASP A 1 376 ? -4.633 23.015 4.242 1.00 38.12 376 ASP A N 1
ATOM 2879 C CA . ASP A 1 376 ? -4.777 23.677 2.960 1.00 38.12 376 ASP A CA 1
ATOM 2880 C C . ASP A 1 376 ? -6.283 23.879 2.739 1.00 38.12 376 ASP A C 1
ATOM 2882 O O . ASP A 1 376 ? -7.024 22.968 2.366 1.00 38.12 376 ASP A O 1
ATOM 2886 N N . ILE A 1 377 ? -6.754 25.073 3.095 1.00 34.91 377 ILE A N 1
ATOM 2887 C CA . ILE A 1 377 ? -8.146 25.510 2.981 1.00 34.91 377 ILE A CA 1
ATOM 2888 C C . ILE A 1 377 ? -8.630 25.513 1.527 1.00 34.91 377 ILE A C 1
ATOM 2890 O O . ILE A 1 377 ? -9.838 25.641 1.304 1.00 34.91 377 ILE A O 1
ATOM 2894 N N . ASP A 1 378 ? -7.708 25.345 0.576 1.00 36.12 378 ASP A N 1
ATOM 2895 C CA . ASP A 1 378 ? -7.966 25.198 -0.847 1.00 36.12 378 ASP A CA 1
ATOM 2896 C C . ASP A 1 378 ? -8.069 23.717 -1.270 1.00 36.12 378 ASP A C 1
ATOM 2898 O O . ASP A 1 378 ? -8.311 23.419 -2.443 1.00 36.12 378 ASP A O 1
ATOM 2902 N N . MET A 1 379 ? -8.004 22.762 -0.324 1.00 37.81 379 MET A N 1
ATOM 2903 C CA . MET A 1 379 ? -8.377 21.370 -0.586 1.00 37.81 379 MET A CA 1
ATOM 2904 C C . MET A 1 379 ? -9.815 21.301 -1.134 1.00 37.81 379 MET A C 1
ATOM 2906 O O . MET A 1 379 ? -10.737 21.842 -0.510 1.00 37.81 379 MET A O 1
ATOM 2910 N N . PRO A 1 380 ? -10.063 20.570 -2.240 1.00 37.12 380 PRO A N 1
ATOM 2911 C CA . PRO A 1 380 ? -11.377 20.510 -2.885 1.00 37.12 380 PRO A CA 1
ATOM 2912 C C . PRO A 1 380 ? -12.520 20.120 -1.936 1.00 37.12 380 PRO A C 1
ATOM 2914 O O . PRO A 1 380 ? -13.608 20.689 -2.010 1.00 37.12 380 PRO A O 1
ATOM 2917 N N . ALA A 1 381 ? -12.262 19.213 -0.990 1.00 37.59 381 ALA A N 1
ATOM 2918 C CA . ALA A 1 381 ? -13.223 18.811 0.037 1.00 37.59 381 ALA A CA 1
ATOM 2919 C C . ALA A 1 381 ? -13.612 19.955 0.997 1.00 37.59 381 ALA A C 1
ATOM 2921 O O . ALA A 1 381 ? -14.770 20.077 1.397 1.00 37.59 381 ALA A O 1
ATOM 2922 N N . PHE A 1 382 ? -12.669 20.834 1.340 1.00 35.25 382 PHE A N 1
ATOM 2923 C CA . PHE A 1 382 ? -12.902 21.992 2.207 1.00 35.25 382 PHE A CA 1
ATOM 2924 C C . PHE A 1 382 ? -13.547 23.162 1.456 1.00 35.25 382 PHE A C 1
ATOM 2926 O O . PHE A 1 382 ? -14.430 23.830 2.003 1.00 35.25 382 PHE A O 1
ATOM 2933 N N . ALA A 1 383 ? -13.180 23.373 0.189 1.00 37.78 383 ALA A N 1
ATOM 2934 C CA . ALA A 1 383 ? -13.849 24.323 -0.697 1.00 37.78 383 ALA A CA 1
ATOM 2935 C C . ALA A 1 383 ? -15.335 23.960 -0.892 1.00 37.78 383 ALA A C 1
ATOM 2937 O O . ALA A 1 383 ? -16.197 24.841 -0.842 1.00 37.78 383 ALA A O 1
ATOM 2938 N N . GLN A 1 384 ? -15.652 22.663 -0.999 1.00 37.03 384 GLN A N 1
ATOM 2939 C CA . GLN A 1 384 ? -17.030 22.159 -1.042 1.00 37.03 384 GLN A CA 1
ATOM 2940 C C . GLN A 1 384 ? -17.800 22.457 0.257 1.00 37.03 384 GLN A C 1
ATOM 2942 O O . GLN A 1 384 ? -18.942 22.911 0.198 1.00 37.03 384 GLN A O 1
ATOM 2947 N N . ILE A 1 385 ? -17.176 22.315 1.433 1.00 36.09 385 ILE A N 1
ATOM 2948 C CA . ILE A 1 385 ? -17.792 22.675 2.727 1.00 36.09 385 ILE A CA 1
ATOM 2949 C C . ILE A 1 385 ? -17.966 24.199 2.885 1.00 36.09 385 ILE A C 1
ATOM 2951 O O . ILE A 1 385 ? -18.996 24.657 3.383 1.00 36.09 385 ILE A O 1
ATOM 2955 N N . ARG A 1 386 ? -17.002 25.022 2.447 1.00 35.97 386 ARG A N 1
ATOM 2956 C CA . ARG A 1 386 ? -17.125 26.497 2.462 1.00 35.97 386 ARG A CA 1
ATOM 2957 C C . ARG A 1 386 ? -18.224 26.999 1.525 1.00 35.97 386 ARG A C 1
ATOM 2959 O O . ARG A 1 386 ? -18.934 27.935 1.894 1.00 35.97 386 ARG A O 1
ATOM 2966 N N . ALA A 1 387 ? -18.389 26.374 0.361 1.00 34.66 387 ALA A N 1
ATOM 2967 C CA . ALA A 1 387 ? -19.480 26.665 -0.568 1.00 34.66 387 ALA A CA 1
ATOM 2968 C C . ALA A 1 387 ? -20.855 26.300 0.022 1.00 34.66 387 ALA A C 1
ATOM 2970 O O . ALA A 1 387 ? -21.821 27.021 -0.199 1.00 34.66 387 ALA A O 1
ATOM 2971 N N . LEU A 1 388 ? -20.931 25.249 0.848 1.00 33.75 388 LEU A N 1
ATOM 2972 C CA . LEU A 1 388 ? -22.142 24.900 1.603 1.00 33.75 388 LEU A CA 1
ATOM 2973 C C . LEU A 1 388 ? -22.451 25.892 2.741 1.00 33.75 388 LEU A C 1
ATOM 2975 O O . LEU A 1 388 ? -23.618 26.099 3.062 1.00 33.75 388 LEU A O 1
ATOM 2979 N N . LYS A 1 389 ? -21.432 26.535 3.335 1.00 33.69 389 LYS A N 1
ATOM 2980 C CA . LYS A 1 389 ? -21.598 27.549 4.399 1.00 33.69 389 LYS A CA 1
ATOM 2981 C C . LYS A 1 389 ? -21.965 28.946 3.886 1.00 33.69 389 LYS A C 1
ATOM 2983 O O . LYS A 1 389 ? -22.592 29.710 4.615 1.00 33.69 389 LYS A O 1
ATOM 2988 N N . ARG A 1 390 ? -21.577 29.313 2.662 1.00 34.66 390 ARG A N 1
ATOM 2989 C CA . ARG A 1 390 ? -21.933 30.606 2.055 1.00 34.66 390 ARG A CA 1
ATOM 2990 C C . ARG A 1 390 ? -23.177 30.438 1.185 1.00 34.66 390 ARG A C 1
ATOM 2992 O O . ARG A 1 390 ? -23.082 30.326 -0.032 1.00 34.66 390 ARG A O 1
ATOM 2999 N N . GLY A 1 391 ? -24.349 30.442 1.821 1.00 34.00 391 GLY A N 1
ATOM 3000 C CA . GLY A 1 391 ? -25.606 30.690 1.111 1.00 34.00 391 GLY A CA 1
ATOM 3001 C C . GLY A 1 391 ? -25.534 32.008 0.319 1.00 34.00 391 GLY A C 1
ATOM 3002 O O . GLY A 1 391 ? -24.707 32.867 0.643 1.00 34.00 391 GLY A O 1
ATOM 3003 N N . PRO A 1 392 ? -26.355 32.183 -0.733 1.00 34.69 392 PRO A N 1
ATOM 3004 C CA . PRO A 1 392 ? -26.245 33.328 -1.627 1.00 34.69 392 PRO A CA 1
ATOM 3005 C C . PRO A 1 392 ? -26.359 34.629 -0.831 1.00 34.69 392 PRO A C 1
ATOM 3007 O O . PRO A 1 392 ? -27.367 34.884 -0.170 1.00 34.69 392 PRO A O 1
ATOM 3010 N N . ALA A 1 393 ? -25.309 35.451 -0.892 1.00 38.34 393 ALA A N 1
ATOM 3011 C CA . ALA A 1 393 ? -25.333 36.797 -0.351 1.00 38.34 393 ALA A CA 1
ATOM 3012 C C . ALA A 1 393 ? -26.469 37.561 -1.040 1.00 38.34 393 ALA A C 1
ATOM 3014 O O . ALA A 1 393 ? -26.401 37.851 -2.237 1.00 38.34 393 ALA A O 1
ATOM 3015 N N . ARG A 1 394 ? -27.532 37.868 -0.288 1.00 37.91 394 ARG A N 1
ATOM 3016 C CA . ARG A 1 394 ? -28.546 38.828 -0.721 1.00 37.91 394 ARG A CA 1
ATOM 3017 C C . ARG A 1 394 ? -27.827 40.146 -0.991 1.00 37.91 394 ARG A C 1
ATOM 3019 O O . ARG A 1 394 ? -27.366 40.800 -0.059 1.00 37.91 394 ARG A O 1
ATOM 3026 N N . ARG A 1 395 ? -27.743 40.548 -2.261 1.00 37.69 395 ARG A N 1
ATOM 3027 C CA . ARG A 1 395 ? -27.578 41.965 -2.582 1.00 37.69 395 ARG A CA 1
ATOM 3028 C C . ARG A 1 395 ? -28.871 42.639 -2.147 1.00 37.69 395 ARG A C 1
ATOM 3030 O O . ARG A 1 395 ? -29.913 42.426 -2.758 1.00 37.69 395 ARG A O 1
ATOM 3037 N N . LEU A 1 396 ? -28.806 43.386 -1.052 1.00 37.09 396 LEU A N 1
ATOM 3038 C CA . LEU A 1 396 ? -29.816 44.383 -0.741 1.00 37.09 396 LEU A CA 1
ATOM 3039 C C . LEU A 1 396 ? -29.625 45.521 -1.746 1.00 37.09 396 LEU A C 1
ATOM 3041 O O . LEU A 1 396 ? -28.731 46.350 -1.601 1.00 37.09 396 LEU A O 1
ATOM 3045 N N . THR A 1 397 ? -30.424 45.501 -2.804 1.00 39.50 397 THR A N 1
ATOM 3046 C CA . THR A 1 397 ? -30.680 46.660 -3.659 1.00 39.50 397 THR A CA 1
ATOM 3047 C C . THR A 1 397 ? -32.188 46.772 -3.804 1.00 39.50 397 THR A C 1
ATOM 3049 O O . THR A 1 397 ? -32.798 45.857 -4.362 1.00 39.50 397 THR A O 1
ATOM 3052 N N . GLY A 1 398 ? -32.745 47.875 -3.302 1.00 37.31 398 GLY A N 1
ATOM 3053 C CA . GLY A 1 398 ? -34.172 48.199 -3.315 1.00 37.31 398 GLY A CA 1
ATOM 3054 C C . GLY A 1 398 ? -34.732 48.287 -1.914 1.00 37.31 398 GLY A C 1
ATOM 3055 O O . GLY A 1 398 ? -35.330 47.277 -1.490 1.00 37.31 398 GLY A O 1
#

Organism: NCBI:txid265293

pLDDT: mean 72.21, std 23.24, range [23.75, 97.88]